Protein AF-A0A1Y5GIJ8-F1 (afdb_monomer)

Nearest PDB structures (foldseek):
  6ifh-assembly1_A  TM=9.342E-01  e=4.634E-08  Paenisporosarcina sp. TG-14
  8tef-assembly2_C  TM=9.140E-01  e=8.189E-08  Flavobacterium johnsoniae UW101
  6ont-assembly1_A-2  TM=8.904E-01  e=9.177E-08  Francisella tularensis subsp. novicida U112
  2pl1-assembly1_A  TM=9.306E-01  e=2.156E-07  Escherichia coli
  7pvk-assembly2_D  TM=8.855E-01  e=2.282E-07  Porphyromonas gingivalis W83

Radius of gyration: 34.53 Å; Cα contacts (8 Å, |Δi|>4): 1037; chains: 1; bounding box: 88×51×120 Å

Foldseek 3Di:
DDDDDDDPPVVVVVVQVVQQPDLKWKFWAFPQQQTPWTHPVVCVQQVHPGRVVSHRDALVNTPWDPVVSVVVRVQQNVCLVVQDKDFQDWDWTQTPVRDIFTKGKIKGFDADPVRHGGTIMMIIHTCRVVVVVVVVVVVVVLVVVCVVLVVVLLQLVLVLVLLLVLLVVVLVVCVVVVHDPVVSVVSVVSNVVSQVVVLVSLVVVVLSPDDDDWDWDKAFPLVLLVVLCVSCVSVAQAAEEEAEDDGDFIATGRSSLVSLLSNLLVVVLRVQADPRYYKYWYWDKDFDDCPPDVQADTAIKIKIKIWHQGQWDDPVCQVCLLPQQDDPDPPDRSCSNVSSQVRLVVQRKGWHWDTDGNGTIMIIIIHHTDDDPPDDDDPDPDFDLDFAQDEWEEEEEAQPPVLQVVVCVLVVVSHYHYDYDQDLVVLLVCCVVCVPRGQAYEYECDRPPDNRSLVSNLVSNCVSPVLHAYEYEYCDDVVQVVPPPPHDSHPYYHYPPDDSRRVNRVVCCSNVPDPDDDDDDDDDDDDDDDDDPPPVCPVVPPDDDDDDDPPAAAEEEEEALDVSSQVSCCVVVVVVVYHYDYDNALVVVVVCVVVDDHQEYEYEQDHPPAGPLNSLQVCCVVPVLHAYEYEYQDDPVDDPVCCVVSSHNYYHHSPDDVVVVVVVVVVSD

Solvent-accessible surface area (backbone atoms only — not comparable to full-atom values): 37656 Å² total; per-residue (Å²): 138,91,90,86,89,83,85,69,66,70,63,58,57,51,49,50,54,54,47,52,69,43,94,41,31,33,39,31,24,35,82,83,54,33,26,71,34,47,20,53,56,33,17,58,46,50,63,39,98,40,31,73,71,41,49,74,33,40,52,81,77,38,62,48,53,72,69,57,26,52,51,52,50,51,52,50,48,49,22,58,73,71,65,46,65,50,68,72,44,76,46,78,45,55,34,54,89,70,48,76,38,33,32,41,31,31,39,36,52,30,59,50,100,86,65,52,78,56,18,37,38,36,39,31,36,82,40,41,68,60,49,52,51,52,52,52,48,55,54,50,49,52,51,54,56,44,52,67,48,44,58,58,50,51,41,55,51,42,53,36,50,42,44,34,53,39,25,52,52,51,31,53,53,37,56,75,69,68,54,58,68,77,66,36,47,57,25,52,54,46,29,53,55,30,50,52,51,50,41,56,51,48,51,58,49,52,64,70,68,64,88,76,81,92,61,65,46,80,42,53,54,71,59,54,50,52,50,42,52,60,66,47,51,84,77,41,84,32,52,77,46,82,46,73,78,71,93,79,67,36,32,68,40,34,62,62,60,52,42,51,36,53,47,50,50,52,52,50,37,49,73,41,30,66,91,48,50,64,33,41,37,37,41,40,79,45,75,45,50,84,85,75,42,97,87,52,75,62,45,55,26,37,40,41,34,42,33,28,64,11,52,40,38,51,80,74,47,68,80,39,49,56,38,76,59,39,55,95,48,99,88,48,72,17,43,63,51,26,49,32,46,52,52,34,44,78,57,68,24,48,71,48,77,53,56,39,64,74,58,10,35,31,40,35,40,34,37,53,55,48,79,78,76,95,75,86,78,86,85,73,80,78,84,62,82,60,72,48,79,45,72,55,29,37,36,38,38,39,49,54,62,68,62,38,52,54,51,50,51,53,43,44,78,30,50,33,48,74,48,78,34,56,46,65,65,62,45,52,54,45,44,73,75,37,63,86,68,43,56,35,37,39,29,29,42,61,37,76,93,34,86,52,29,30,58,57,50,49,56,54,41,42,74,68,40,73,84,53,43,37,34,38,47,24,87,62,64,68,80,53,58,77,66,32,88,84,53,81,84,56,72,44,79,44,59,57,80,76,52,70,24,56,53,25,48,52,51,44,50,69,69,60,71,56,101,73,81,83,82,82,87,76,89,70,90,75,81,85,83,90,79,80,88,66,77,76,54,78,84,68,74,84,75,80,82,81,73,90,64,97,86,43,93,45,30,34,35,41,33,31,64,49,72,66,59,44,53,38,53,44,54,54,41,43,72,73,53,33,45,66,46,81,23,62,34,39,69,55,42,53,54,45,59,76,75,45,87,61,61,32,36,40,29,33,48,89,33,72,103,35,31,31,58,58,39,34,46,55,41,44,76,80,44,66,84,49,46,26,35,40,42,38,70,78,61,94,88,55,50,96,88,51,32,65,83,46,57,36,69,42,82,44,55,61,86,57,63,70,66,56,55,53,52,52,50,64,73,77,107

pLDDT: mean 75.45, std 18.43, range [23.44, 97.5]

Secondary structure (DSSP, 8-state):
------SSHHHHHHHHHHHHTSSSEEEEEETTS-EEEE-HHHHHHTT-SSGGGGTT--GGGSSS-HHHHHHHHHHHHHHHHH---EEEEEEEEE-TTS-EEEEEEEEEEEE-TTS-EEEEEEEEEE-HHHHHHHHHHHHHHHHHHHHHHHHHHHHHHHHHHHHHHHHHHHHHHHHHTT--HHHHHHHHHHHHHHHHHHHHHHHHHHHHH-------EEEEHHHHHHHHHHHHTTT--S-EEEEES-S--EEEE-HHHHHHHHHHHHHHHHHH-STTPPEEEEEEEEEE-TTT-SSSPSEEEEEEEEE--SS---HHHHHHTTSTT--SSTT--S-HHHHHHHHHHHTT-EEEEEEETTTEEEEEEEEEPB---S------PPPPSPPPP--SEEEEE-S-HHHHHHHHHHHHHTT-EEEEESSHHHHHHHHHH-TTS-SEEEEES-BTTBTTHHHHHHHHHHHH-TT--EEEEES--HHHHTTGGG---SSEEEESS--HHHHHHHHHHHHH-SS--PPP------PPP---TTSTTSSSTT----PPPTT---EEEEE-S-HHHHHHHHHHHHHTT-EEEEESSHHHHHHHHHHS--SEEEEESS-SSS-HHHHHHHHHHH-TTS-EEEEES--SS--TTTGGGGT-SEEEETTS-HHHHHHHHHHH-

Structure (mmCIF, N/CA/C/O backbone):
data_AF-A0A1Y5GIJ8-F1
#
_entry.id   AF-A0A1Y5GIJ8-F1
#
loop_
_atom_site.group_PDB
_atom_site.id
_atom_site.type_symbol
_atom_site.label_atom_id
_atom_site.label_alt_id
_atom_site.label_comp_id
_atom_site.label_asym_id
_atom_site.label_entity_id
_atom_site.label_seq_id
_atom_site.pdbx_PDB_ins_code
_atom_site.Cartn_x
_atom_site.Cartn_y
_atom_site.Cartn_z
_atom_site.occupancy
_atom_site.B_iso_or_equiv
_atom_site.auth_seq_id
_atom_site.auth_comp_id
_atom_site.auth_asym_id
_atom_site.auth_atom_id
_atom_site.pdbx_PDB_model_num
ATOM 1 N N . MET A 1 1 ? 50.001 -19.254 -70.942 1.00 42.66 1 MET A N 1
ATOM 2 C CA . MET A 1 1 ? 49.083 -18.231 -70.395 1.00 42.66 1 MET A CA 1
ATOM 3 C C . MET A 1 1 ? 48.030 -18.934 -69.555 1.00 42.66 1 MET A C 1
ATOM 5 O O . MET A 1 1 ? 47.656 -20.039 -69.919 1.00 42.66 1 MET A O 1
ATOM 9 N N . ASN A 1 2 ? 47.595 -18.278 -68.478 1.00 41.62 2 ASN A N 1
ATOM 10 C CA . ASN A 1 2 ? 46.617 -18.687 -67.456 1.00 41.62 2 ASN A CA 1
ATOM 11 C C . ASN A 1 2 ? 47.147 -19.468 -66.246 1.00 41.62 2 ASN A C 1
ATOM 13 O O . ASN A 1 2 ? 46.969 -20.673 -66.120 1.00 41.62 2 ASN A O 1
ATOM 17 N N . SER A 1 3 ? 47.694 -18.715 -65.290 1.00 40.00 3 SER A N 1
ATOM 18 C CA . SER A 1 3 ? 47.735 -19.098 -63.875 1.00 40.00 3 SER A CA 1
ATOM 19 C C . SER A 1 3 ? 47.720 -17.839 -63.002 1.00 40.00 3 SER A C 1
ATOM 21 O O . SER A 1 3 ? 48.752 -17.406 -62.498 1.00 40.00 3 SER A O 1
ATOM 23 N N . SER A 1 4 ? 46.559 -17.198 -62.866 1.00 44.94 4 SER A N 1
ATOM 24 C CA . SER A 1 4 ? 46.319 -16.131 -61.879 1.00 44.94 4 SER A CA 1
ATOM 25 C C . SER A 1 4 ? 44.812 -16.025 -61.625 1.00 44.94 4 SER A C 1
ATOM 27 O O . SER A 1 4 ? 44.134 -15.383 -62.412 1.00 44.94 4 SER A O 1
ATOM 29 N N . ASN A 1 5 ? 44.284 -16.739 -60.617 1.00 45.47 5 ASN A N 1
ATOM 30 C CA . ASN A 1 5 ? 42.948 -16.508 -60.019 1.00 45.47 5 ASN A CA 1
ATOM 31 C C . ASN A 1 5 ? 42.664 -17.447 -58.819 1.00 45.47 5 ASN A C 1
ATOM 33 O O . ASN A 1 5 ? 41.655 -18.144 -58.801 1.00 45.47 5 ASN A O 1
ATOM 37 N N . ARG A 1 6 ? 43.555 -17.546 -57.816 1.00 45.16 6 ARG A N 1
ATOM 38 C CA . ARG A 1 6 ? 43.296 -18.425 -56.647 1.00 45.16 6 ARG A CA 1
ATOM 39 C C . ARG A 1 6 ? 43.647 -17.882 -55.255 1.00 45.16 6 ARG A C 1
ATOM 41 O O . ARG A 1 6 ? 43.609 -18.654 -54.308 1.00 45.16 6 ARG A O 1
ATOM 48 N N . THR A 1 7 ? 43.932 -16.589 -55.085 1.00 45.38 7 THR A N 1
ATOM 49 C CA . THR A 1 7 ? 44.486 -16.086 -53.804 1.00 45.38 7 THR A CA 1
ATOM 50 C C . THR A 1 7 ? 43.580 -15.163 -52.975 1.00 45.38 7 THR A C 1
ATOM 52 O O . THR A 1 7 ? 43.987 -14.795 -51.883 1.00 45.38 7 THR A O 1
ATOM 55 N N . VAL A 1 8 ? 42.364 -14.810 -53.421 1.00 48.28 8 VAL A N 1
ATOM 56 C CA . VAL A 1 8 ? 41.486 -13.842 -52.705 1.00 48.28 8 VAL A CA 1
ATOM 57 C C . VAL A 1 8 ? 40.331 -14.510 -51.928 1.00 48.28 8 VAL A C 1
ATOM 59 O O . VAL A 1 8 ? 39.858 -13.962 -50.939 1.00 48.28 8 VAL A O 1
ATOM 62 N N . GLN A 1 9 ? 39.922 -15.727 -52.304 1.00 49.03 9 GLN A N 1
ATOM 63 C CA . GLN A 1 9 ? 38.807 -16.467 -51.680 1.00 49.03 9 GLN A CA 1
ATOM 64 C C . GLN A 1 9 ? 38.942 -16.745 -50.160 1.00 49.03 9 GLN A C 1
ATOM 66 O O . GLN A 1 9 ? 37.944 -16.593 -49.456 1.00 49.03 9 GLN A O 1
ATOM 71 N N . PRO A 1 10 ? 40.130 -17.101 -49.613 1.00 51.72 10 PRO A N 1
ATOM 72 C CA . PRO A 1 10 ? 40.234 -17.553 -48.220 1.00 51.72 10 PRO A CA 1
ATOM 73 C C . PRO A 1 10 ? 39.870 -16.486 -47.177 1.00 51.72 10 PRO A C 1
ATOM 75 O O . PRO A 1 10 ? 39.486 -16.821 -46.063 1.00 51.72 10 PRO A O 1
ATOM 78 N N . SER A 1 11 ? 39.997 -15.199 -47.524 1.00 63.84 11 SER A N 1
ATOM 79 C CA . SER A 1 11 ? 39.823 -14.093 -46.573 1.00 63.84 11 SER A CA 1
ATOM 80 C C . SER A 1 11 ? 38.357 -13.739 -46.312 1.00 63.84 11 SER A C 1
ATOM 82 O O . SER A 1 11 ? 38.040 -13.281 -45.219 1.00 63.84 11 SER A O 1
ATOM 84 N N . ILE A 1 12 ? 37.473 -13.932 -47.297 1.00 68.50 12 ILE A N 1
ATOM 85 C CA . ILE A 1 12 ? 36.038 -13.614 -47.177 1.00 68.50 12 ILE A CA 1
ATOM 86 C C . ILE A 1 12 ? 35.305 -14.759 -46.474 1.00 68.50 12 ILE A C 1
ATOM 88 O O . ILE A 1 12 ? 34.468 -14.519 -45.611 1.00 68.50 12 ILE A O 1
ATOM 92 N N . GLU A 1 13 ? 35.664 -16.006 -46.795 1.00 74.06 13 GLU A N 1
ATOM 93 C CA . GLU A 1 13 ? 35.107 -17.188 -46.127 1.00 74.06 13 GLU A CA 1
ATOM 94 C C . GLU A 1 13 ? 35.469 -17.204 -44.638 1.00 74.06 13 GLU A C 1
ATOM 96 O O . GLU A 1 13 ? 34.599 -17.425 -43.801 1.00 74.06 13 GLU A O 1
ATOM 101 N N . LEU A 1 14 ? 36.721 -16.885 -44.287 1.00 79.94 14 LEU A N 1
ATOM 102 C CA . LEU A 1 14 ? 37.132 -16.770 -42.886 1.00 79.94 14 LEU A CA 1
ATOM 103 C C . LEU A 1 14 ? 36.391 -15.640 -42.154 1.00 79.94 14 LEU A C 1
ATOM 105 O O . LEU A 1 14 ? 36.017 -15.814 -41.000 1.00 79.94 14 LEU A O 1
ATOM 109 N N . PHE A 1 15 ? 36.162 -14.500 -42.813 1.00 80.88 15 PHE A N 1
ATOM 110 C CA . PHE A 1 15 ? 35.431 -13.377 -42.224 1.00 80.88 15 PHE A CA 1
ATOM 111 C C . PHE A 1 15 ? 33.983 -13.752 -41.887 1.00 80.88 15 PHE A C 1
ATOM 113 O O . PHE A 1 15 ? 33.539 -13.503 -40.769 1.00 80.88 15 PHE A O 1
ATOM 120 N N . GLN A 1 16 ? 33.280 -14.425 -42.804 1.00 80.44 16 GLN A N 1
ATOM 121 C CA . GLN A 1 16 ? 31.920 -14.901 -42.547 1.00 80.44 16 GLN A CA 1
ATOM 122 C C . GLN A 1 16 ? 31.887 -15.929 -41.406 1.00 80.44 16 GLN A C 1
ATOM 124 O O . GLN A 1 16 ? 31.064 -15.810 -40.509 1.00 80.44 16 GLN A O 1
ATOM 129 N N . VAL A 1 17 ? 32.835 -16.876 -41.375 1.00 85.12 17 VAL A N 1
ATOM 130 C CA . VAL A 1 17 ? 32.950 -17.864 -40.284 1.00 85.12 17 VAL A CA 1
ATOM 131 C C . VAL A 1 17 ? 33.157 -17.192 -38.924 1.00 85.12 17 VAL A C 1
ATOM 133 O O . VAL A 1 17 ? 32.595 -17.639 -37.928 1.00 85.12 17 VAL A O 1
ATOM 136 N N . VAL A 1 18 ? 33.949 -16.117 -38.865 1.00 86.94 18 VAL A N 1
ATOM 137 C CA . VAL A 1 18 ? 34.144 -15.348 -37.628 1.00 86.94 18 VAL A CA 1
ATOM 138 C C . VAL A 1 18 ? 32.854 -14.639 -37.218 1.00 86.94 18 VAL A C 1
ATOM 140 O O . VAL A 1 18 ? 32.488 -14.710 -36.049 1.00 86.94 18 VAL A O 1
ATOM 143 N N . LEU A 1 19 ? 32.155 -13.995 -38.157 1.00 88.06 19 LEU A N 1
ATOM 144 C CA . LEU A 1 19 ? 30.887 -13.314 -37.882 1.00 88.06 19 LEU A CA 1
ATOM 145 C C . LEU A 1 19 ? 29.779 -14.274 -37.429 1.00 88.06 19 LEU A C 1
ATOM 147 O O . LEU A 1 19 ? 28.998 -13.927 -36.545 1.00 88.06 19 LEU A O 1
ATOM 151 N N . ASP A 1 20 ? 29.715 -15.472 -38.006 1.00 88.00 20 ASP A N 1
ATOM 152 C CA . ASP A 1 20 ? 28.716 -16.489 -37.662 1.00 88.00 20 ASP A CA 1
ATOM 153 C C . ASP A 1 20 ? 29.022 -17.185 -36.323 1.00 88.00 20 ASP A C 1
ATOM 155 O O . ASP A 1 20 ? 28.125 -17.741 -35.696 1.00 88.00 20 ASP A O 1
ATOM 159 N N . ALA A 1 21 ? 30.274 -17.144 -35.852 1.00 86.25 21 ALA A N 1
ATOM 160 C CA . ALA A 1 21 ? 30.658 -17.655 -34.534 1.00 86.25 21 ALA A CA 1
ATOM 161 C C . ALA A 1 21 ? 30.337 -16.680 -33.383 1.00 86.25 21 ALA A C 1
ATOM 163 O O . ALA A 1 21 ? 30.460 -17.055 -32.213 1.00 86.25 21 ALA A O 1
ATOM 164 N N . LEU A 1 22 ? 29.961 -15.432 -33.689 1.00 87.06 22 LEU A N 1
ATOM 165 C CA . LEU A 1 22 ? 29.593 -14.443 -32.681 1.00 87.06 22 LEU A CA 1
ATOM 166 C C . LEU A 1 22 ? 28.212 -14.760 -32.085 1.00 87.06 22 LEU A C 1
ATOM 168 O O . LEU A 1 22 ? 27.277 -15.040 -32.832 1.00 87.06 22 LEU A O 1
ATOM 172 N N . PRO A 1 23 ? 28.026 -14.622 -30.759 1.00 84.19 23 PRO A N 1
ATOM 173 C CA . PRO A 1 23 ? 26.724 -14.785 -30.110 1.00 84.19 23 PRO A CA 1
ATOM 174 C C . PRO A 1 23 ? 25.826 -13.540 -30.281 1.00 84.19 23 PRO A C 1
ATOM 176 O O . PRO A 1 23 ? 25.059 -13.196 -29.388 1.00 84.19 23 PRO A O 1
ATOM 179 N N . PHE A 1 24 ? 25.948 -12.840 -31.411 1.00 92.25 24 PHE A N 1
ATOM 180 C CA . PHE A 1 24 ? 25.248 -11.594 -31.722 1.00 92.25 24 PHE A CA 1
ATOM 181 C C . PHE A 1 24 ? 24.644 -11.683 -33.122 1.00 92.25 24 PHE A C 1
ATOM 183 O O . PHE A 1 24 ? 25.234 -12.287 -34.016 1.00 92.25 24 PHE A O 1
ATOM 190 N N . CYS A 1 25 ? 23.513 -11.025 -33.345 1.00 94.44 25 CYS A N 1
ATOM 191 C CA . CYS A 1 25 ? 23.051 -10.693 -34.687 1.00 94.44 25 CYS A CA 1
ATOM 192 C C . CYS A 1 25 ? 23.844 -9.482 -35.168 1.00 94.44 25 CYS A C 1
ATOM 194 O O . CYS A 1 25 ? 23.839 -8.452 -34.498 1.00 94.44 25 CYS A O 1
ATOM 196 N N . VAL A 1 26 ? 24.529 -9.597 -36.303 1.00 96.00 26 VAL A N 1
ATOM 197 C CA . VAL A 1 26 ? 25.393 -8.538 -36.842 1.00 96.00 26 VAL A CA 1
ATOM 198 C C . VAL A 1 26 ? 24.910 -8.143 -38.229 1.00 96.00 26 VAL A C 1
ATOM 200 O O . VAL A 1 26 ? 24.657 -9.008 -39.069 1.00 96.00 26 VAL A O 1
ATOM 203 N N . PHE A 1 27 ? 24.821 -6.839 -38.481 1.00 95.44 27 PHE A N 1
ATOM 204 C CA . PHE A 1 27 ? 24.449 -6.269 -39.772 1.00 95.44 27 PHE A CA 1
ATOM 205 C C . PHE A 1 27 ? 25.284 -5.048 -40.112 1.00 95.44 27 PHE A C 1
ATOM 207 O O . PHE A 1 27 ? 25.728 -4.314 -39.233 1.00 95.44 27 PHE A O 1
ATOM 214 N N . TRP A 1 28 ? 25.439 -4.780 -41.402 1.00 96.06 28 TRP A N 1
ATOM 215 C CA . TRP A 1 28 ? 25.948 -3.501 -41.869 1.00 96.06 28 TRP A CA 1
ATOM 216 C C . TRP A 1 28 ? 25.128 -2.994 -43.046 1.00 96.06 28 TRP A C 1
ATOM 218 O O . TRP A 1 28 ? 24.646 -3.767 -43.881 1.00 96.06 28 TRP A O 1
ATOM 228 N N . LYS A 1 29 ? 24.954 -1.675 -43.097 1.00 97.50 29 LYS A N 1
ATOM 229 C CA . LYS A 1 29 ? 24.160 -0.982 -44.115 1.00 97.50 29 LYS A CA 1
ATOM 230 C C . LYS A 1 29 ? 24.958 0.157 -44.730 1.00 97.50 29 LYS A C 1
ATOM 232 O O . LYS A 1 29 ? 25.937 0.617 -44.145 1.00 97.50 29 LYS A O 1
ATOM 237 N N . ASP A 1 30 ? 24.531 0.601 -45.904 1.00 96.00 30 ASP A N 1
ATOM 238 C CA . ASP A 1 30 ? 25.051 1.800 -46.552 1.00 96.00 30 ASP A CA 1
ATOM 239 C C . ASP A 1 30 ? 24.489 3.091 -45.921 1.00 96.00 30 ASP A C 1
ATOM 241 O O . ASP A 1 30 ? 23.698 3.064 -44.975 1.00 96.00 30 ASP A O 1
ATOM 245 N N . ARG A 1 31 ? 24.871 4.245 -46.481 1.00 94.06 31 ARG A N 1
ATOM 246 C CA . ARG A 1 31 ? 24.428 5.577 -46.026 1.00 94.06 31 ARG A CA 1
ATOM 247 C C . ARG A 1 31 ? 22.921 5.838 -46.154 1.00 94.06 31 ARG A C 1
ATOM 249 O O . ARG A 1 31 ? 22.444 6.836 -45.626 1.00 94.06 31 ARG A O 1
ATOM 256 N N . ASN A 1 32 ? 22.184 4.988 -46.864 1.00 93.38 32 ASN A N 1
ATOM 257 C CA . ASN A 1 32 ? 20.737 5.096 -47.051 1.00 93.38 32 ASN A CA 1
ATOM 258 C C . ASN A 1 32 ? 19.964 4.062 -46.206 1.00 93.38 32 ASN A C 1
ATOM 260 O O . ASN A 1 32 ? 18.759 3.869 -46.421 1.00 93.38 32 ASN A O 1
ATOM 264 N N . SER A 1 33 ? 20.645 3.402 -45.260 1.00 93.88 33 SER A N 1
ATOM 265 C CA . SER A 1 33 ? 20.130 2.284 -44.460 1.00 93.88 33 SER A CA 1
ATOM 266 C C . SER A 1 33 ? 19.681 1.093 -45.316 1.00 93.88 33 SER A C 1
ATOM 268 O O . SER A 1 33 ? 18.679 0.443 -45.017 1.00 93.88 33 SER A O 1
ATOM 270 N N . VAL A 1 34 ? 20.416 0.800 -46.393 1.00 96.19 34 VAL A N 1
ATOM 271 C CA . VAL A 1 34 ? 20.223 -0.401 -47.217 1.00 96.19 34 VAL A CA 1
ATOM 272 C C . VAL A 1 34 ? 21.239 -1.470 -46.817 1.00 96.19 34 VAL A C 1
ATOM 274 O O . VAL A 1 34 ? 22.436 -1.196 -46.739 1.00 96.19 34 VAL A O 1
ATOM 277 N N . GLY A 1 35 ? 20.773 -2.696 -46.579 1.00 95.69 35 GLY A N 1
ATOM 278 C CA . GLY A 1 35 ? 21.580 -3.833 -46.141 1.00 95.69 35 GLY A CA 1
ATOM 279 C C . GLY A 1 35 ? 22.719 -4.176 -47.102 1.00 95.69 35 GLY A C 1
ATOM 280 O O . GLY A 1 35 ? 22.495 -4.540 -48.257 1.00 95.69 35 GLY A O 1
ATOM 281 N N . LEU A 1 36 ? 23.952 -4.098 -46.605 1.00 93.62 36 LEU A N 1
ATOM 282 C CA . LEU A 1 36 ? 25.178 -4.497 -47.304 1.00 93.62 36 LEU A CA 1
ATOM 283 C C . LEU A 1 36 ? 25.666 -5.888 -46.884 1.00 93.62 36 LEU A C 1
ATOM 285 O O . LEU A 1 36 ? 26.518 -6.465 -47.559 1.00 93.62 36 LEU A O 1
ATOM 289 N N . GLY A 1 37 ? 25.142 -6.424 -45.784 1.00 93.19 37 GLY A N 1
ATOM 290 C CA . GLY A 1 37 ? 25.337 -7.809 -45.375 1.00 93.19 37 GLY A CA 1
ATOM 291 C C . GLY A 1 37 ? 25.047 -8.032 -43.894 1.00 93.19 37 GLY A C 1
ATOM 292 O O . GLY A 1 37 ? 24.819 -7.088 -43.133 1.00 93.19 37 GLY A O 1
ATOM 293 N N . CYS A 1 38 ? 25.016 -9.305 -43.514 1.00 95.25 38 CYS A N 1
ATOM 294 C CA . CYS A 1 38 ? 24.769 -9.744 -42.152 1.00 95.25 38 CYS A CA 1
ATOM 295 C C . CYS A 1 38 ? 25.430 -11.095 -41.854 1.00 95.25 38 CYS A C 1
ATOM 297 O O . CYS A 1 38 ? 26.021 -11.726 -42.735 1.00 95.25 38 CYS A O 1
ATOM 299 N N . ASN A 1 39 ? 25.342 -11.537 -40.601 1.00 95.00 39 ASN A N 1
ATOM 300 C CA . ASN A 1 39 ? 25.683 -12.904 -40.212 1.00 95.00 39 ASN A CA 1
ATOM 301 C C . ASN A 1 39 ? 24.452 -13.828 -40.209 1.00 95.00 39 ASN A C 1
ATOM 303 O O . ASN A 1 39 ? 23.311 -13.371 -40.324 1.00 95.00 39 ASN A O 1
ATOM 307 N N . GLN A 1 40 ? 24.680 -15.138 -40.078 1.00 93.81 40 GLN A N 1
ATOM 308 C CA . GLN A 1 40 ? 23.609 -16.141 -40.084 1.00 93.81 40 GLN A CA 1
ATOM 309 C C . GLN A 1 40 ? 22.570 -15.895 -38.982 1.00 93.81 40 GLN A C 1
ATOM 311 O O . GLN A 1 40 ? 21.377 -16.015 -39.240 1.00 93.81 40 GLN A O 1
ATOM 316 N N . ALA A 1 41 ? 23.003 -15.465 -37.794 1.00 92.94 41 ALA A N 1
ATOM 317 C CA . ALA A 1 41 ? 22.101 -15.189 -36.678 1.00 92.94 41 ALA A CA 1
ATOM 318 C C . ALA A 1 41 ? 21.040 -14.127 -37.024 1.00 92.94 41 ALA A C 1
ATOM 320 O O . ALA A 1 41 ? 19.861 -14.321 -36.731 1.00 92.94 41 ALA A O 1
ATOM 321 N N . LEU A 1 42 ? 21.421 -13.035 -37.702 1.00 94.38 42 LEU A N 1
ATOM 322 C CA . LEU A 1 42 ? 20.440 -12.049 -38.162 1.00 94.38 42 LEU A CA 1
ATOM 323 C C . LEU A 1 42 ? 19.512 -12.628 -39.233 1.00 94.38 42 LEU A C 1
ATOM 325 O O . LEU A 1 42 ? 18.314 -12.358 -39.195 1.00 94.38 42 LEU A O 1
ATOM 329 N N . ALA A 1 43 ? 20.059 -13.376 -40.198 1.00 93.44 43 ALA A N 1
ATOM 330 C CA . ALA A 1 43 ? 19.263 -13.975 -41.267 1.00 93.44 43 ALA A CA 1
ATOM 331 C C . ALA A 1 43 ? 18.143 -14.852 -40.684 1.00 93.44 43 ALA A C 1
ATOM 333 O O . ALA A 1 43 ? 16.985 -14.684 -41.063 1.00 93.44 43 ALA A O 1
ATOM 334 N N . ASP A 1 44 ? 18.462 -15.672 -39.682 1.00 91.25 44 ASP A N 1
ATOM 335 C CA . ASP A 1 44 ? 17.499 -16.531 -38.992 1.00 91.25 44 ASP A CA 1
ATOM 336 C C . ASP A 1 44 ? 16.401 -15.713 -38.281 1.00 91.25 44 ASP A C 1
ATOM 338 O O . ASP A 1 44 ? 15.211 -16.005 -38.421 1.00 91.25 44 ASP A O 1
ATOM 342 N N . VAL A 1 45 ? 16.776 -14.651 -37.555 1.00 90.44 45 VAL A N 1
ATOM 343 C CA . VAL A 1 45 ? 15.826 -13.774 -36.837 1.00 90.44 45 VAL A CA 1
ATOM 344 C C . VAL A 1 45 ? 14.918 -13.002 -37.803 1.00 90.44 45 VAL A C 1
ATOM 346 O O . VAL A 1 45 ? 13.728 -12.810 -37.528 1.00 90.44 45 VAL A O 1
ATOM 349 N N . ALA A 1 46 ? 15.464 -12.596 -38.949 1.00 91.12 46 ALA A N 1
ATOM 350 C CA . ALA A 1 46 ? 14.753 -11.915 -40.024 1.00 91.12 46 ALA A CA 1
ATOM 351 C C . ALA A 1 46 ? 13.929 -12.862 -40.920 1.00 91.12 46 ALA A C 1
ATOM 353 O O . ALA A 1 46 ? 13.205 -12.387 -41.795 1.00 91.12 46 ALA A O 1
ATOM 354 N N . GLY A 1 47 ? 14.017 -14.182 -40.719 1.00 91.69 47 GLY A N 1
ATOM 355 C CA . GLY A 1 47 ? 13.303 -15.177 -41.526 1.00 91.69 47 GLY A CA 1
ATOM 356 C C . GLY A 1 47 ? 13.834 -15.312 -42.957 1.00 91.69 47 GLY A C 1
ATOM 357 O O . GLY A 1 47 ? 13.068 -15.611 -43.870 1.00 91.69 47 GLY A O 1
ATOM 358 N N . LEU A 1 48 ? 15.124 -15.048 -43.162 1.00 93.56 48 LEU A N 1
ATOM 359 C CA . LEU A 1 48 ? 15.822 -15.188 -44.437 1.00 93.56 48 LEU A CA 1
ATOM 360 C C . LEU A 1 48 ? 16.512 -16.557 -44.519 1.00 93.56 48 LEU A C 1
ATOM 362 O O . LEU A 1 48 ? 17.066 -17.031 -43.531 1.00 93.56 48 LEU A O 1
ATOM 366 N N . ASP A 1 49 ? 16.540 -17.166 -45.707 1.00 91.19 49 ASP A N 1
ATOM 367 C CA . ASP A 1 49 ? 17.185 -18.474 -45.913 1.00 91.19 49 ASP A CA 1
ATOM 368 C C . ASP A 1 49 ? 18.717 -18.397 -45.792 1.00 91.19 49 ASP A C 1
ATOM 370 O O . ASP A 1 49 ? 19.380 -19.372 -45.426 1.00 91.19 49 ASP A O 1
ATOM 374 N N . SER A 1 50 ? 19.307 -17.244 -46.122 1.00 92.88 50 SER A N 1
ATOM 375 C CA . SER A 1 50 ? 20.743 -17.015 -46.014 1.00 92.88 50 SER A CA 1
ATOM 376 C C . SER A 1 50 ? 21.099 -15.535 -45.815 1.00 92.88 50 SER A C 1
ATOM 378 O O . SER A 1 50 ? 20.355 -14.650 -46.247 1.00 92.88 50 SER A O 1
ATOM 380 N N . PRO A 1 51 ? 22.300 -15.221 -45.288 1.00 92.12 51 PRO A N 1
ATOM 381 C CA . PRO A 1 51 ? 22.795 -13.846 -45.196 1.00 92.12 51 PRO A CA 1
ATOM 382 C C . PRO A 1 51 ? 22.865 -13.099 -46.532 1.00 92.12 51 PRO A C 1
ATOM 384 O O . PRO A 1 51 ? 22.866 -11.871 -46.572 1.00 92.12 51 PRO A O 1
ATOM 387 N N . LYS A 1 52 ? 22.915 -13.824 -47.657 1.00 91.44 52 LYS A N 1
ATOM 388 C CA . LYS A 1 52 ? 22.927 -13.214 -48.993 1.00 91.44 52 LYS A CA 1
ATOM 389 C C . LYS A 1 52 ? 21.588 -12.575 -49.343 1.00 91.44 52 LYS A C 1
ATOM 391 O O . LYS A 1 52 ? 21.576 -11.615 -50.105 1.00 91.44 52 LYS A O 1
ATOM 396 N N . ASP A 1 53 ? 20.496 -13.068 -48.768 1.00 93.25 53 ASP A N 1
ATOM 397 C CA . ASP A 1 53 ? 19.144 -12.568 -49.027 1.00 93.25 53 ASP A CA 1
ATOM 398 C C . ASP A 1 53 ? 18.866 -11.245 -48.301 1.00 93.25 53 ASP A C 1
ATOM 400 O O . ASP A 1 53 ? 17.876 -10.577 -48.591 1.00 93.25 53 ASP A O 1
ATOM 404 N N . TYR A 1 54 ? 19.759 -10.833 -47.394 1.00 94.88 54 TYR A N 1
ATOM 405 C CA . TYR A 1 54 ? 19.737 -9.519 -46.748 1.00 94.88 54 TYR A CA 1
ATOM 406 C C . TYR A 1 54 ? 20.232 -8.393 -47.673 1.00 94.88 54 TYR A C 1
ATOM 408 O O . TYR A 1 54 ? 19.890 -7.227 -47.475 1.00 94.88 54 TYR A O 1
ATOM 416 N N . LEU A 1 55 ? 21.029 -8.721 -48.697 1.00 93.94 55 LEU A N 1
ATOM 417 C CA . LEU A 1 55 ? 21.642 -7.731 -49.583 1.00 93.94 55 LEU A CA 1
ATOM 418 C C . LEU A 1 55 ? 20.587 -6.907 -50.328 1.00 93.94 55 LEU A C 1
ATOM 420 O O . LEU A 1 55 ? 19.745 -7.445 -51.046 1.00 93.94 55 LEU A O 1
ATOM 424 N N . GLY A 1 56 ? 20.674 -5.584 -50.202 1.00 92.94 56 GLY A N 1
ATOM 425 C CA . GLY A 1 56 ? 19.781 -4.642 -50.874 1.00 92.94 56 GLY A CA 1
ATOM 426 C C . GLY A 1 56 ? 18.424 -4.439 -50.195 1.00 92.94 56 GLY A C 1
ATOM 427 O O . GLY A 1 56 ? 17.635 -3.639 -50.693 1.00 92.94 56 GLY A O 1
ATOM 428 N N . LYS A 1 57 ? 18.141 -5.122 -49.078 1.00 95.12 57 LYS A N 1
ATOM 429 C CA . LYS A 1 57 ? 16.909 -4.927 -48.301 1.00 95.12 57 LYS A CA 1
ATOM 430 C C . LYS A 1 57 ? 16.996 -3.694 -47.409 1.00 95.12 57 LYS A C 1
ATOM 432 O O . LYS A 1 57 ? 18.057 -3.361 -46.885 1.00 95.12 57 LYS A O 1
ATOM 437 N N . THR A 1 58 ? 15.865 -3.039 -47.205 1.00 94.69 58 THR A N 1
ATOM 438 C CA . THR A 1 58 ? 15.670 -2.013 -46.176 1.00 94.69 58 THR A CA 1
ATOM 439 C C . THR A 1 58 ? 15.010 -2.621 -44.939 1.00 94.69 58 THR A C 1
ATOM 441 O O . THR A 1 58 ? 14.489 -3.733 -45.001 1.00 94.69 58 THR A O 1
ATOM 444 N N . ASP A 1 59 ? 14.974 -1.892 -43.819 1.00 91.25 59 ASP A N 1
ATOM 445 C CA . ASP A 1 59 ? 14.244 -2.344 -42.622 1.00 91.25 59 ASP A CA 1
ATOM 446 C C . ASP A 1 59 ? 12.746 -2.583 -42.883 1.00 91.25 59 ASP A C 1
ATOM 448 O O . ASP A 1 59 ? 12.140 -3.411 -42.215 1.00 91.25 59 ASP A O 1
ATOM 452 N N . TYR A 1 60 ? 12.161 -1.936 -43.896 1.00 92.88 60 TYR A N 1
ATOM 453 C CA . TYR A 1 60 ? 10.768 -2.157 -44.303 1.00 92.88 60 TYR A CA 1
ATOM 454 C C . TYR A 1 60 ? 10.551 -3.466 -45.081 1.00 92.88 60 TYR A C 1
ATOM 456 O O . TYR A 1 60 ? 9.415 -3.906 -45.230 1.00 92.88 60 TYR A O 1
ATOM 464 N N . ASP A 1 61 ? 11.619 -4.083 -45.599 1.00 92.31 61 ASP A N 1
ATOM 465 C CA . ASP A 1 61 ? 11.569 -5.350 -46.349 1.00 92.31 61 ASP A CA 1
ATOM 466 C C . ASP A 1 61 ? 11.755 -6.586 -45.446 1.00 92.31 61 ASP A C 1
ATOM 468 O O . ASP A 1 61 ? 11.895 -7.714 -45.941 1.00 92.31 61 ASP A O 1
ATOM 472 N N . LEU A 1 62 ? 11.830 -6.359 -44.134 1.00 90.94 62 LEU A N 1
ATOM 473 C CA . LEU A 1 62 ? 12.083 -7.323 -43.068 1.00 90.94 62 LEU A CA 1
ATOM 474 C C . LEU A 1 62 ? 10.819 -7.457 -42.192 1.00 90.94 62 LEU A C 1
A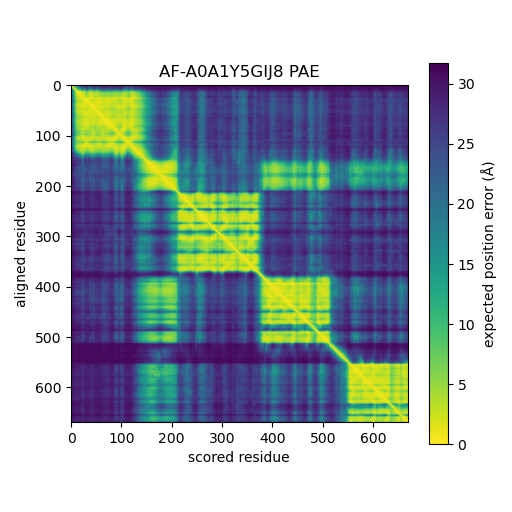TOM 476 O O . LEU A 1 62 ? 9.907 -6.643 -42.321 1.00 90.94 62 LEU A O 1
ATOM 480 N N . PRO A 1 63 ? 10.707 -8.472 -41.314 1.00 86.00 63 PRO A N 1
ATOM 481 C CA . PRO A 1 63 ? 9.466 -8.766 -40.580 1.00 86.00 63 PRO A CA 1
ATOM 482 C C . PRO A 1 63 ? 9.129 -7.767 -39.455 1.00 86.00 63 PRO A C 1
ATOM 484 O O . PRO A 1 63 ? 8.274 -8.054 -38.616 1.00 86.00 63 PRO A O 1
ATOM 487 N N . TRP A 1 64 ? 9.789 -6.611 -39.430 1.00 85.62 64 TRP A N 1
ATOM 488 C CA . TRP A 1 64 ? 9.578 -5.551 -38.454 1.00 85.62 64 TRP A CA 1
ATOM 489 C C . TRP A 1 64 ? 8.281 -4.791 -38.748 1.00 85.62 64 TRP A C 1
ATOM 491 O O . TRP A 1 64 ? 7.829 -4.689 -39.891 1.00 85.62 64 TRP A O 1
ATOM 501 N N . THR A 1 65 ? 7.683 -4.216 -37.711 1.00 83.50 65 THR A N 1
ATOM 502 C CA . THR A 1 65 ? 6.603 -3.238 -37.871 1.00 83.50 65 THR A CA 1
ATOM 503 C C . THR A 1 65 ? 7.132 -1.946 -38.496 1.00 83.50 65 THR A C 1
ATOM 505 O O . THR A 1 65 ? 8.326 -1.647 -38.441 1.00 83.50 65 THR A O 1
ATOM 508 N N . THR A 1 66 ? 6.242 -1.145 -39.086 1.00 83.88 66 THR A N 1
ATOM 509 C CA . THR A 1 66 ? 6.620 0.163 -39.646 1.00 83.88 66 THR A CA 1
ATOM 510 C C . THR A 1 66 ? 7.223 1.078 -38.580 1.00 83.88 66 THR A C 1
ATOM 512 O O . THR A 1 66 ? 8.224 1.730 -38.844 1.00 83.88 66 THR A O 1
ATOM 515 N N . GLU A 1 67 ? 6.672 1.056 -37.366 1.00 80.81 67 GLU A N 1
ATOM 516 C CA . GLU A 1 67 ? 7.152 1.841 -36.223 1.00 80.81 67 GLU A CA 1
ATOM 517 C C . GLU A 1 67 ? 8.571 1.428 -35.794 1.00 80.81 67 GLU A C 1
ATOM 519 O O . GLU A 1 67 ? 9.431 2.287 -35.606 1.00 80.81 67 GLU A O 1
ATOM 524 N N . GLU A 1 68 ? 8.848 0.121 -35.706 1.00 81.38 68 GLU A N 1
ATOM 525 C CA . GLU A 1 68 ? 10.194 -0.402 -35.422 1.00 81.38 68 GLU A CA 1
ATOM 526 C C . GLU A 1 68 ? 11.183 -0.030 -36.539 1.00 81.38 68 GLU A C 1
ATOM 528 O O . GLU A 1 68 ? 12.281 0.452 -36.264 1.00 81.38 68 GLU A O 1
ATOM 533 N N . ALA A 1 69 ? 10.794 -0.193 -37.808 1.00 87.19 69 ALA A N 1
ATOM 534 C CA . ALA A 1 69 ? 11.640 0.150 -38.950 1.00 87.19 69 ALA A CA 1
ATOM 535 C C . ALA A 1 69 ? 11.972 1.653 -39.000 1.00 87.19 69 ALA A C 1
ATOM 537 O O . ALA A 1 69 ? 13.128 2.018 -39.235 1.00 87.19 69 ALA A O 1
ATOM 538 N N . ASP A 1 70 ? 10.992 2.522 -38.736 1.00 86.75 70 ASP A N 1
ATOM 539 C CA . ASP A 1 70 ? 11.186 3.971 -38.641 1.00 86.75 70 ASP A CA 1
ATOM 540 C C . ASP A 1 70 ? 12.159 4.321 -37.509 1.00 86.75 70 ASP A C 1
ATOM 542 O O . ASP A 1 70 ? 13.110 5.082 -37.718 1.00 86.75 70 ASP A O 1
ATOM 546 N N . PHE A 1 71 ? 11.981 3.711 -36.333 1.00 84.19 71 PHE A N 1
ATOM 547 C CA . PHE A 1 71 ? 12.877 3.891 -35.194 1.00 84.19 71 PHE A CA 1
ATOM 548 C C . PHE A 1 71 ? 14.317 3.462 -35.518 1.00 84.19 71 PHE A C 1
ATOM 550 O O . PHE A 1 71 ? 15.267 4.209 -35.252 1.00 84.19 71 PHE A O 1
ATOM 557 N N . PHE A 1 72 ? 14.503 2.293 -36.142 1.00 88.25 72 PHE A N 1
ATOM 558 C CA . PHE A 1 72 ? 15.831 1.793 -36.496 1.00 88.25 72 PHE A CA 1
ATOM 559 C C . PHE A 1 72 ? 16.542 2.711 -37.486 1.00 88.25 72 PHE A C 1
ATOM 561 O O . PHE A 1 72 ? 17.720 3.010 -37.284 1.00 88.25 72 PHE A O 1
ATOM 568 N N . ARG A 1 73 ? 15.838 3.188 -38.517 1.00 90.81 73 ARG A N 1
ATOM 569 C CA . ARG A 1 73 ? 16.398 4.095 -39.527 1.00 90.81 73 ARG A CA 1
ATOM 570 C C . ARG A 1 73 ? 16.725 5.467 -38.954 1.00 90.81 73 ARG A C 1
ATOM 572 O O . ARG A 1 73 ? 17.736 6.053 -39.328 1.00 90.81 73 ARG A O 1
ATOM 579 N N . GLU A 1 74 ? 15.906 5.971 -38.038 1.00 90.38 74 GLU A N 1
ATOM 580 C CA . GLU A 1 74 ? 16.175 7.234 -37.355 1.00 90.38 74 GLU A CA 1
ATOM 581 C C . GLU A 1 74 ? 17.416 7.130 -36.457 1.00 90.38 74 GLU A C 1
ATOM 583 O O . GLU A 1 74 ? 18.268 8.016 -36.467 1.00 90.38 74 GLU A O 1
ATOM 588 N N . CYS A 1 75 ? 17.582 6.012 -35.747 1.00 87.06 75 CYS A N 1
ATOM 589 C CA . CYS A 1 75 ? 18.808 5.714 -35.008 1.00 87.06 75 CYS A CA 1
ATOM 590 C C . CYS A 1 75 ? 20.027 5.586 -35.945 1.00 87.06 75 CYS A C 1
ATOM 592 O O . CYS A 1 75 ? 21.069 6.181 -35.674 1.00 87.06 75 CYS A O 1
ATOM 594 N N . ASP A 1 76 ? 19.890 4.903 -37.091 1.00 93.88 76 ASP A N 1
ATOM 595 C CA . ASP A 1 76 ? 20.966 4.819 -38.087 1.00 93.88 76 ASP A CA 1
ATOM 596 C C . ASP A 1 76 ? 21.385 6.221 -38.576 1.00 93.88 76 ASP A C 1
ATOM 598 O O . ASP A 1 76 ? 22.575 6.531 -38.666 1.00 93.88 76 ASP A O 1
ATOM 602 N N . ARG A 1 77 ? 20.401 7.086 -38.860 1.00 91.56 77 ARG A N 1
ATOM 603 C CA . ARG A 1 77 ? 20.610 8.468 -39.306 1.00 91.56 77 ARG A CA 1
ATOM 604 C C . ARG A 1 77 ? 21.367 9.287 -38.265 1.00 91.56 77 ARG A C 1
ATOM 606 O O . ARG A 1 77 ? 22.341 9.942 -38.627 1.00 91.56 77 ARG A O 1
ATOM 613 N N . ARG A 1 78 ? 20.964 9.229 -36.990 1.00 91.31 78 ARG A N 1
ATOM 614 C CA . ARG A 1 78 ? 21.641 9.956 -35.902 1.00 91.31 78 ARG A CA 1
ATOM 615 C C . ARG A 1 78 ? 23.107 9.559 -35.775 1.00 91.31 78 ARG A C 1
ATOM 617 O O . ARG A 1 78 ? 23.952 10.446 -35.781 1.00 91.31 78 ARG A O 1
ATOM 624 N N . VAL A 1 79 ? 23.402 8.258 -35.744 1.00 92.19 79 VAL A N 1
ATOM 625 C CA . VAL A 1 79 ? 24.776 7.725 -35.653 1.00 92.19 79 VAL A CA 1
ATOM 626 C C . VAL A 1 79 ? 25.635 8.185 -36.835 1.00 92.19 79 VAL A C 1
ATOM 628 O O . VAL A 1 79 ? 26.793 8.565 -36.667 1.00 92.19 79 VAL A O 1
ATOM 631 N N . MET A 1 80 ? 25.078 8.178 -38.050 1.00 93.12 80 MET A N 1
ATOM 632 C CA . MET A 1 80 ? 25.804 8.611 -39.248 1.00 93.12 80 MET A CA 1
ATOM 633 C C . MET A 1 80 ? 25.998 10.132 -39.330 1.00 93.12 80 MET A C 1
ATOM 635 O O . MET A 1 80 ? 27.006 10.577 -39.875 1.00 93.12 80 MET A O 1
ATOM 639 N N . GLU A 1 81 ? 25.051 10.932 -38.836 1.00 91.94 81 GLU A N 1
ATOM 640 C CA . GLU A 1 81 ? 25.149 12.399 -38.834 1.00 91.94 81 GLU A CA 1
ATOM 641 C C . GLU A 1 81 ? 26.076 12.924 -37.736 1.00 91.94 81 GLU A C 1
ATOM 643 O O . GLU A 1 81 ? 26.834 13.863 -37.980 1.00 91.94 81 GLU A O 1
ATOM 648 N N . SER A 1 82 ? 26.024 12.328 -36.542 1.00 90.94 82 SER A N 1
ATOM 649 C CA . SER A 1 82 ? 26.884 12.708 -35.418 1.00 90.94 82 SER A CA 1
ATOM 650 C C . SER A 1 82 ? 28.304 12.163 -35.567 1.00 90.94 82 SER A C 1
ATOM 652 O O . SER A 1 82 ? 29.255 12.796 -35.112 1.00 90.94 82 SER A O 1
ATOM 654 N N . GLY A 1 83 ? 28.458 10.994 -36.200 1.00 89.75 83 GLY A N 1
ATOM 655 C CA . GLY A 1 83 ? 29.708 10.236 -36.201 1.00 89.75 83 GLY A CA 1
ATOM 656 C C . GLY A 1 83 ? 30.026 9.580 -34.853 1.00 89.75 83 GLY A C 1
ATOM 657 O O . GLY A 1 83 ? 31.137 9.083 -34.666 1.00 89.75 83 GLY A O 1
ATOM 658 N N . GLU A 1 84 ? 29.072 9.559 -33.921 1.00 91.75 84 GLU A N 1
ATOM 659 C CA . GLU A 1 84 ? 29.204 8.955 -32.595 1.00 91.75 84 GLU A CA 1
ATOM 660 C C . GLU A 1 84 ? 28.420 7.640 -32.513 1.00 91.75 84 GLU A C 1
ATOM 662 O O . GLU A 1 84 ? 27.346 7.499 -33.095 1.00 91.75 84 GLU A O 1
ATOM 667 N N . ALA A 1 85 ? 28.965 6.658 -31.792 1.00 89.38 85 ALA A N 1
ATOM 668 C CA . ALA A 1 85 ? 28.308 5.370 -31.595 1.00 89.38 85 ALA A CA 1
ATOM 669 C C . ALA A 1 85 ? 27.170 5.474 -30.566 1.00 89.38 85 ALA A C 1
ATOM 671 O O . ALA A 1 85 ? 27.364 6.031 -29.487 1.00 89.38 85 ALA A O 1
ATOM 672 N N . GLU A 1 86 ? 26.024 4.857 -30.854 1.00 88.88 86 GLU A N 1
ATOM 673 C CA . GLU A 1 86 ? 24.954 4.636 -29.874 1.00 88.88 86 GLU A CA 1
ATOM 674 C C . GLU A 1 86 ? 25.050 3.180 -29.385 1.00 88.88 86 GLU A C 1
ATOM 676 O O . GLU A 1 86 ? 24.909 2.241 -30.169 1.00 88.88 86 GLU A O 1
ATOM 681 N N . LEU A 1 87 ? 25.345 2.973 -28.100 1.00 85.88 87 LEU A N 1
ATOM 682 C CA . LEU A 1 87 ? 25.606 1.650 -27.516 1.00 85.88 87 LEU A CA 1
ATOM 683 C C . LEU A 1 87 ? 24.530 1.269 -26.493 1.00 85.88 87 LEU A C 1
ATOM 685 O O . LEU A 1 87 ? 23.972 2.140 -25.829 1.00 85.88 87 LEU A O 1
ATOM 689 N N . ASN A 1 88 ? 24.317 -0.037 -26.312 1.00 82.25 88 ASN A N 1
ATOM 690 C CA . ASN A 1 88 ? 23.441 -0.625 -25.284 1.00 82.25 88 ASN A CA 1
ATOM 691 C C . ASN A 1 88 ? 21.994 -0.093 -25.295 1.00 82.25 88 ASN A C 1
ATOM 693 O O . ASN A 1 88 ? 21.374 0.103 -24.249 1.00 82.25 88 ASN A O 1
ATOM 697 N N . ILE A 1 89 ? 21.451 0.154 -26.483 1.00 81.50 89 ILE A N 1
ATOM 698 C CA . ILE A 1 89 ? 20.057 0.545 -26.674 1.00 81.50 89 ILE A CA 1
ATOM 699 C C . ILE A 1 89 ? 19.186 -0.661 -26.325 1.00 81.50 89 ILE A C 1
ATOM 701 O O . ILE A 1 89 ? 19.309 -1.708 -26.955 1.00 81.50 89 ILE A O 1
ATOM 705 N N . ILE A 1 90 ? 18.313 -0.522 -25.330 1.00 79.69 90 ILE A N 1
ATOM 706 C CA . ILE A 1 90 ? 17.347 -1.567 -24.985 1.00 79.69 90 ILE A CA 1
ATOM 707 C C . ILE A 1 90 ? 16.058 -1.315 -25.757 1.00 79.69 90 ILE A C 1
ATOM 709 O O . ILE A 1 90 ? 15.416 -0.282 -25.578 1.00 79.69 90 ILE A O 1
ATOM 713 N N . GLU A 1 91 ? 15.662 -2.276 -26.581 1.00 79.00 91 GLU A N 1
ATOM 714 C CA . GLU A 1 91 ? 14.480 -2.175 -27.433 1.00 79.00 91 GLU A CA 1
ATOM 715 C C . GLU A 1 91 ? 13.723 -3.502 -27.491 1.00 79.00 91 GLU A C 1
ATOM 717 O O . GLU A 1 91 ? 14.291 -4.574 -27.277 1.00 79.00 91 GLU A O 1
ATOM 722 N N . SER A 1 92 ? 12.423 -3.444 -27.765 1.00 79.12 92 SER A N 1
ATOM 723 C CA . SER A 1 92 ? 11.634 -4.636 -28.067 1.00 79.12 92 SER A CA 1
ATOM 724 C C . SER A 1 92 ? 11.534 -4.809 -29.576 1.00 79.12 92 SER A C 1
ATOM 726 O O . SER A 1 92 ? 11.246 -3.839 -30.273 1.00 79.12 92 SER A O 1
ATOM 728 N N . GLN A 1 93 ? 11.711 -6.032 -30.067 1.00 81.50 93 GLN A N 1
ATOM 729 C CA . GLN A 1 93 ? 11.565 -6.356 -31.482 1.00 81.50 93 GLN A CA 1
ATOM 730 C C . GLN A 1 93 ? 10.698 -7.598 -31.666 1.00 81.50 93 GLN A C 1
ATOM 732 O O . GLN A 1 93 ? 10.896 -8.622 -31.000 1.00 81.50 93 GLN A O 1
ATOM 737 N N . ARG A 1 94 ? 9.765 -7.542 -32.618 1.00 80.06 94 ARG A N 1
ATOM 738 C CA . ARG A 1 94 ? 9.054 -8.733 -33.092 1.00 80.06 94 ARG A CA 1
ATOM 739 C C . ARG A 1 94 ? 9.871 -9.483 -34.147 1.00 80.06 94 ARG A C 1
ATOM 741 O O . ARG A 1 94 ? 10.117 -8.978 -35.233 1.00 80.06 94 ARG A O 1
ATOM 748 N N . GLN A 1 95 ? 10.255 -10.719 -33.842 1.00 84.38 95 GLN A N 1
ATOM 749 C CA . GLN A 1 95 ? 11.008 -11.590 -34.751 1.00 84.38 95 GLN A CA 1
ATOM 750 C C . GLN A 1 95 ? 10.095 -12.270 -35.788 1.00 84.38 95 GLN A C 1
ATOM 752 O O . GLN A 1 95 ? 8.879 -12.352 -35.595 1.00 84.38 95 GLN A O 1
ATOM 757 N N . ALA A 1 96 ? 10.672 -12.836 -36.858 1.00 84.69 96 ALA A N 1
ATOM 758 C CA . ALA A 1 96 ? 9.924 -13.502 -37.938 1.00 84.69 96 ALA A CA 1
ATOM 759 C C . ALA A 1 96 ? 8.986 -14.629 -37.459 1.00 84.69 96 ALA A C 1
ATOM 761 O O . ALA A 1 96 ? 7.938 -14.884 -38.046 1.00 84.69 96 ALA A O 1
ATOM 762 N N . ASN A 1 97 ? 9.355 -15.302 -36.367 1.00 82.31 97 ASN A N 1
ATOM 763 C CA . ASN A 1 97 ? 8.567 -16.364 -35.735 1.00 82.31 97 ASN A CA 1
ATOM 764 C C . ASN A 1 97 ? 7.383 -15.837 -34.888 1.00 82.31 97 ASN A C 1
ATOM 766 O O . ASN A 1 97 ? 6.676 -16.629 -34.266 1.00 82.31 97 ASN A O 1
ATOM 770 N N . GLY A 1 98 ? 7.176 -14.517 -34.829 1.00 77.25 98 GLY A N 1
ATOM 771 C CA . GLY A 1 98 ? 6.131 -13.851 -34.052 1.00 77.25 98 GLY A CA 1
ATOM 772 C C . GLY A 1 98 ? 6.486 -13.583 -32.586 1.00 77.25 98 GLY A C 1
ATOM 773 O O . GLY A 1 98 ? 5.713 -12.902 -31.903 1.00 77.25 98 GLY A O 1
ATOM 774 N N . ARG A 1 99 ? 7.637 -14.068 -32.099 1.00 83.56 99 ARG A N 1
ATOM 775 C CA . ARG A 1 99 ? 8.130 -13.835 -30.735 1.00 83.56 99 ARG A CA 1
ATOM 776 C C . ARG A 1 99 ? 8.507 -12.365 -30.559 1.00 83.56 99 ARG A C 1
ATOM 778 O O . ARG A 1 99 ? 9.230 -11.807 -31.380 1.00 83.56 99 ARG A O 1
ATOM 785 N N . LEU A 1 100 ? 8.045 -11.764 -29.465 1.00 79.62 100 LEU A N 1
ATOM 786 C CA . LEU A 1 100 ? 8.555 -10.483 -28.982 1.00 79.62 100 LEU A CA 1
ATOM 787 C C . LEU A 1 100 ? 9.816 -10.752 -28.151 1.00 79.62 100 LEU A C 1
ATOM 789 O O . LEU A 1 100 ? 9.765 -11.546 -27.209 1.00 79.62 100 LEU A O 1
ATOM 793 N N . ALA A 1 101 ? 10.932 -10.132 -28.519 1.00 83.06 101 ALA A N 1
ATOM 794 C CA . ALA A 1 101 ? 12.205 -10.255 -27.822 1.00 83.06 101 ALA A CA 1
ATOM 795 C C . ALA A 1 101 ? 12.678 -8.884 -27.331 1.00 83.06 101 ALA A C 1
ATOM 797 O O . ALA A 1 101 ? 12.480 -7.880 -28.012 1.00 83.06 101 ALA A O 1
ATOM 798 N N . TRP A 1 102 ? 13.315 -8.857 -26.164 1.00 80.62 102 TRP A N 1
ATOM 799 C CA . TRP A 1 102 ? 14.071 -7.700 -25.697 1.00 80.62 102 TRP A CA 1
ATOM 800 C C . TRP A 1 102 ? 15.498 -7.803 -26.206 1.00 80.62 102 TRP A C 1
ATOM 802 O O . TRP A 1 102 ? 16.149 -8.829 -26.008 1.00 80.62 102 TRP A O 1
ATOM 812 N N . LEU A 1 103 ? 15.977 -6.748 -26.848 1.00 87.12 103 LEU A N 1
ATOM 813 C CA . LEU A 1 103 ? 17.284 -6.685 -27.476 1.00 87.12 103 LEU A CA 1
ATOM 814 C C . LEU A 1 103 ? 18.134 -5.606 -26.818 1.00 87.12 103 LEU A C 1
ATOM 816 O O . LEU A 1 103 ? 17.627 -4.553 -26.441 1.00 87.12 103 LEU A O 1
ATOM 820 N N . GLU A 1 104 ? 19.429 -5.877 -26.703 1.00 87.56 104 GLU A N 1
ATOM 821 C CA . GLU A 1 104 ? 20.440 -4.859 -26.427 1.00 87.56 104 GLU A CA 1
ATOM 822 C C . GLU A 1 104 ? 21.237 -4.618 -27.711 1.00 87.56 104 GLU A C 1
ATOM 824 O O . GLU A 1 104 ? 22.001 -5.481 -28.157 1.00 87.56 104 GLU A O 1
ATOM 829 N N . THR A 1 105 ? 21.021 -3.452 -28.313 1.00 88.75 105 THR A N 1
ATOM 830 C CA . THR A 1 105 ? 21.510 -3.075 -29.639 1.00 88.75 105 THR A CA 1
ATOM 831 C C . THR A 1 105 ? 22.599 -2.014 -29.533 1.00 88.75 105 THR A C 1
ATOM 833 O O . THR A 1 105 ? 22.490 -1.039 -28.795 1.00 88.75 105 THR A O 1
ATOM 836 N N . SER A 1 106 ? 23.670 -2.185 -30.299 1.00 92.00 106 SER A N 1
ATOM 837 C CA . SER A 1 106 ? 24.749 -1.209 -30.444 1.00 92.00 106 SER A CA 1
ATOM 838 C C . SER A 1 106 ? 24.974 -0.898 -31.913 1.00 92.00 106 SER A C 1
ATOM 840 O O . SER A 1 106 ? 25.026 -1.811 -32.740 1.00 92.00 106 SER A O 1
ATOM 842 N N . LYS A 1 107 ? 25.132 0.384 -32.240 1.00 95.31 107 LYS A N 1
ATOM 843 C CA . LYS A 1 107 ? 25.342 0.873 -33.599 1.00 95.31 107 LYS A CA 1
ATOM 844 C C . LYS A 1 107 ? 26.510 1.846 -33.661 1.00 95.31 107 LYS A C 1
ATOM 846 O O . LYS A 1 107 ? 26.634 2.756 -32.846 1.00 95.31 107 LYS A O 1
ATOM 851 N N . ILE A 1 108 ? 27.372 1.642 -34.648 1.00 95.44 108 ILE A N 1
ATOM 852 C CA . ILE A 1 108 ? 28.655 2.331 -34.783 1.00 95.44 108 ILE A CA 1
ATOM 853 C C . ILE A 1 108 ? 28.795 2.801 -36.236 1.00 95.44 108 ILE A C 1
ATOM 855 O O . ILE A 1 108 ? 28.470 2.026 -37.145 1.00 95.44 108 ILE A O 1
ATOM 859 N N . PRO A 1 109 ? 29.282 4.027 -36.501 1.00 95.38 109 PRO A N 1
ATOM 860 C CA . PRO A 1 109 ? 29.519 4.467 -37.870 1.00 95.38 109 PRO A CA 1
ATOM 861 C C . PRO A 1 109 ? 30.590 3.595 -38.533 1.00 95.38 109 PRO A C 1
ATOM 863 O O . PRO A 1 109 ? 31.657 3.344 -37.969 1.00 95.38 109 PRO A O 1
ATOM 866 N N . LEU A 1 110 ? 30.310 3.140 -39.752 1.00 94.12 110 LEU A N 1
ATOM 867 C CA . LEU A 1 110 ? 31.274 2.421 -40.574 1.00 94.12 110 LEU A CA 1
ATOM 868 C C . LEU A 1 110 ? 32.045 3.440 -41.415 1.00 94.12 110 LEU A C 1
ATOM 870 O O . LEU A 1 110 ? 31.430 4.191 -42.174 1.00 94.12 110 LEU A O 1
ATOM 874 N N . THR A 1 111 ? 33.373 3.460 -41.301 1.00 92.69 111 THR A N 1
ATOM 875 C CA . THR A 1 111 ? 34.242 4.403 -42.020 1.00 92.69 111 THR A CA 1
ATOM 876 C C . THR A 1 111 ? 35.133 3.709 -43.044 1.00 92.69 111 THR A C 1
ATOM 878 O O . THR A 1 111 ? 35.477 2.532 -42.906 1.00 92.69 111 THR A O 1
ATOM 881 N N . ASP A 1 112 ? 35.496 4.431 -44.103 1.00 91.62 112 ASP A N 1
ATOM 882 C CA . ASP A 1 112 ? 36.519 3.984 -45.045 1.00 91.62 112 ASP A CA 1
ATOM 883 C C . ASP A 1 112 ? 37.946 4.257 -44.527 1.00 91.62 112 ASP A C 1
ATOM 885 O O . ASP A 1 112 ? 38.164 4.767 -43.426 1.00 91.62 112 ASP A O 1
ATOM 889 N N . SER A 1 113 ? 38.957 3.930 -45.337 1.00 88.38 113 SER A N 1
ATOM 890 C CA . SER A 1 113 ? 40.367 4.158 -44.992 1.00 88.38 113 SER A CA 1
ATOM 891 C C . SER A 1 113 ? 40.752 5.634 -44.819 1.00 88.38 113 SER A C 1
ATOM 893 O O . SER A 1 113 ? 41.822 5.910 -44.281 1.00 88.38 113 SER A O 1
ATOM 895 N N . ASN A 1 114 ? 39.925 6.568 -45.297 1.00 86.88 114 ASN A N 1
ATOM 896 C CA . ASN A 1 114 ? 40.131 8.010 -45.171 1.00 86.88 114 ASN A CA 1
ATOM 897 C C . ASN A 1 114 ? 39.385 8.600 -43.962 1.00 86.88 114 ASN A C 1
ATOM 899 O O . ASN A 1 114 ? 39.577 9.775 -43.655 1.00 86.88 114 ASN A O 1
ATOM 903 N N . GLY A 1 115 ? 38.583 7.792 -43.259 1.00 85.50 115 GLY A N 1
ATOM 904 C CA . GLY A 1 115 ? 37.760 8.220 -42.130 1.00 85.50 115 GLY A CA 1
ATOM 905 C C . GLY A 1 115 ? 36.380 8.744 -42.530 1.00 85.50 115 GLY A C 1
ATOM 906 O O . GLY A 1 115 ? 35.648 9.207 -41.658 1.00 85.50 115 GLY A O 1
ATOM 907 N N . ASP A 1 116 ? 36.000 8.653 -43.807 1.00 92.81 116 ASP A N 1
ATOM 908 C CA . ASP A 1 116 ? 34.682 9.078 -44.270 1.00 92.81 116 ASP A CA 1
ATOM 909 C C . ASP A 1 116 ? 33.628 8.025 -43.905 1.00 92.81 116 ASP A C 1
ATOM 911 O O . ASP A 1 116 ? 33.829 6.827 -44.118 1.00 92.81 116 ASP A O 1
ATOM 915 N N . ILE A 1 117 ? 32.482 8.461 -43.372 1.00 93.56 117 ILE A N 1
ATOM 916 C CA . ILE A 1 117 ? 31.371 7.567 -43.015 1.00 93.56 117 ILE A CA 1
ATOM 917 C C . ILE A 1 117 ? 30.736 7.009 -44.296 1.00 93.56 117 ILE A C 1
ATOM 919 O O . ILE A 1 117 ? 30.167 7.744 -45.112 1.00 93.56 117 ILE A O 1
ATOM 923 N N . ILE A 1 118 ? 30.811 5.689 -44.451 1.00 94.25 118 ILE A N 1
ATOM 924 C CA . ILE A 1 118 ? 30.280 4.926 -45.587 1.00 94.25 118 ILE A CA 1
ATOM 925 C C . ILE A 1 118 ? 29.022 4.123 -45.240 1.00 94.25 118 ILE A C 1
ATOM 927 O O . ILE A 1 118 ? 28.394 3.564 -46.140 1.00 94.25 118 ILE A O 1
ATOM 931 N N . GLY A 1 119 ? 28.624 4.092 -43.969 1.00 95.31 119 GLY A N 1
ATOM 932 C CA . GLY A 1 119 ? 27.430 3.386 -43.524 1.00 95.31 119 GLY A CA 1
ATOM 933 C C . GLY A 1 119 ? 27.411 3.167 -42.018 1.00 95.31 119 GLY A C 1
ATOM 934 O O . GLY A 1 119 ? 27.992 3.946 -41.261 1.00 95.31 119 GLY A O 1
ATOM 935 N N . ILE A 1 120 ? 26.782 2.075 -41.594 1.00 96.81 120 ILE A N 1
ATOM 936 C CA . ILE A 1 120 ? 26.633 1.722 -40.181 1.00 96.81 120 ILE A CA 1
ATOM 937 C C . ILE A 1 120 ? 26.883 0.233 -39.959 1.00 96.81 120 ILE A C 1
ATOM 939 O O . ILE A 1 120 ? 26.510 -0.593 -40.793 1.00 96.81 120 ILE A O 1
ATOM 943 N N . LEU A 1 121 ? 27.512 -0.097 -38.835 1.00 96.00 121 LEU A N 1
ATOM 944 C CA . LEU A 1 121 ? 27.641 -1.451 -38.306 1.00 96.00 121 LEU A CA 1
ATOM 945 C C . LEU A 1 121 ? 26.772 -1.550 -37.054 1.00 96.00 121 LEU A C 1
ATOM 947 O O . LEU A 1 121 ? 26.960 -0.785 -36.108 1.00 96.00 121 LEU A O 1
ATOM 951 N N . GLY A 1 122 ? 25.836 -2.490 -37.053 1.00 95.00 122 GLY A N 1
ATOM 952 C CA . GLY A 1 122 ? 24.977 -2.779 -35.916 1.00 95.00 122 GLY A CA 1
ATOM 953 C C . GLY A 1 122 ? 25.180 -4.199 -35.411 1.00 95.00 122 GLY A C 1
ATOM 954 O O . GLY A 1 122 ? 25.393 -5.129 -36.194 1.00 95.00 122 GLY A O 1
ATOM 955 N N . ALA A 1 123 ? 25.097 -4.366 -34.097 1.00 94.44 123 ALA A N 1
ATOM 956 C CA . ALA A 1 123 ? 25.044 -5.667 -33.457 1.00 94.44 123 ALA A CA 1
ATOM 957 C C . ALA A 1 123 ? 24.007 -5.662 -32.335 1.00 94.44 123 ALA A C 1
ATOM 959 O O . ALA A 1 123 ? 23.911 -4.685 -31.594 1.00 94.44 123 ALA A O 1
ATOM 960 N N . PHE A 1 124 ? 23.259 -6.752 -32.194 1.00 93.06 124 PHE A N 1
ATOM 961 C CA . PHE A 1 124 ? 22.331 -6.930 -31.082 1.00 93.06 124 PHE A CA 1
ATOM 962 C C . PHE A 1 124 ? 22.303 -8.369 -30.580 1.00 93.06 124 PHE A C 1
ATOM 964 O O . PHE A 1 124 ? 22.631 -9.308 -31.308 1.00 93.06 124 PHE A O 1
ATOM 971 N N . HIS A 1 125 ? 21.898 -8.553 -29.327 1.00 91.00 125 HIS A N 1
ATOM 972 C CA . HIS A 1 125 ? 21.626 -9.870 -28.750 1.00 91.00 125 HIS A CA 1
ATOM 973 C C . HIS A 1 125 ? 20.335 -9.865 -27.937 1.00 91.00 125 HIS A C 1
ATOM 975 O O . HIS A 1 125 ? 19.869 -8.819 -27.491 1.00 91.00 125 HIS A O 1
ATOM 981 N N . ASP A 1 126 ? 19.748 -11.051 -27.798 1.00 87.69 126 ASP A N 1
ATOM 982 C CA . ASP A 1 126 ? 18.493 -11.275 -27.084 1.00 87.69 126 ASP A CA 1
ATOM 983 C C . ASP A 1 126 ? 18.747 -11.318 -25.567 1.00 87.69 126 ASP A C 1
ATOM 985 O O . ASP A 1 126 ? 19.369 -12.248 -25.049 1.00 87.69 126 ASP A O 1
ATOM 989 N N . ILE A 1 127 ? 18.228 -10.317 -24.855 1.00 84.69 127 ILE A N 1
ATOM 990 C CA . ILE A 1 127 ? 18.282 -10.191 -23.393 1.00 84.69 127 ILE A CA 1
ATOM 991 C C . ILE A 1 127 ? 16.956 -10.560 -22.719 1.00 84.69 127 ILE A C 1
ATOM 993 O O . ILE A 1 127 ? 16.775 -10.281 -21.536 1.00 84.69 127 ILE A O 1
ATOM 997 N N . THR A 1 128 ? 16.017 -11.191 -23.431 1.00 80.44 128 THR A N 1
ATOM 998 C CA . THR A 1 128 ? 14.669 -11.482 -22.912 1.00 80.44 128 THR A CA 1
ATOM 999 C C . THR A 1 128 ? 14.706 -12.292 -21.620 1.00 80.44 128 THR A C 1
ATOM 1001 O O . THR A 1 128 ? 14.017 -11.941 -20.669 1.00 80.44 128 THR A O 1
ATOM 1004 N N . GLU A 1 129 ? 15.519 -13.351 -21.549 1.00 81.62 129 GLU A N 1
ATOM 1005 C CA . GLU A 1 129 ? 15.585 -14.182 -20.337 1.00 81.62 129 GLU A CA 1
ATOM 1006 C C . GLU A 1 129 ? 16.229 -13.429 -19.172 1.00 81.62 129 GLU A C 1
ATOM 1008 O O . GLU A 1 129 ? 15.780 -13.535 -18.035 1.00 81.62 129 GLU A O 1
ATOM 1013 N N . ARG A 1 130 ? 17.233 -12.592 -19.460 1.00 80.06 130 ARG A N 1
ATOM 1014 C CA . ARG A 1 130 ? 17.826 -11.704 -18.459 1.00 80.06 130 ARG A CA 1
ATOM 1015 C C . ARG A 1 130 ? 16.783 -10.725 -17.916 1.00 80.06 130 ARG A C 1
ATOM 1017 O O . ARG A 1 130 ? 16.675 -10.598 -16.704 1.00 80.06 130 ARG A O 1
ATOM 1024 N N . LYS A 1 131 ? 15.994 -10.088 -18.789 1.00 71.25 131 LYS A N 1
ATOM 1025 C CA . LYS A 1 131 ? 14.905 -9.185 -18.392 1.00 71.25 131 LYS A CA 1
ATOM 1026 C C . LYS A 1 131 ? 13.838 -9.897 -17.568 1.00 71.25 131 LYS A C 1
ATOM 1028 O O . LYS A 1 131 ? 13.460 -9.397 -16.521 1.00 71.25 131 LYS A O 1
ATOM 1033 N N . ARG A 1 132 ? 13.438 -11.105 -17.970 1.00 70.62 132 ARG A N 1
ATOM 1034 C CA . ARG A 1 132 ? 12.480 -11.931 -17.223 1.00 70.62 132 ARG A CA 1
ATOM 1035 C C . ARG A 1 132 ? 12.971 -12.242 -15.807 1.00 70.62 132 ARG A C 1
ATOM 1037 O O . ARG A 1 132 ? 12.205 -12.118 -14.860 1.00 70.62 132 ARG A O 1
ATOM 1044 N N . LEU A 1 133 ? 14.241 -12.619 -15.663 1.00 68.94 133 LEU A N 1
ATOM 1045 C CA . LEU A 1 133 ? 14.856 -12.894 -14.361 1.00 68.94 133 LEU A CA 1
ATOM 1046 C C . LEU A 1 133 ? 15.028 -11.621 -13.519 1.00 68.94 133 LEU A C 1
ATOM 1048 O O . LEU A 1 133 ? 14.839 -11.663 -12.306 1.00 68.94 133 LEU A O 1
ATOM 1052 N N . GLU A 1 134 ? 15.374 -10.489 -14.138 1.00 67.50 134 GLU A N 1
ATOM 1053 C CA . GLU A 1 134 ? 15.408 -9.180 -13.473 1.00 67.50 134 GLU A CA 1
ATOM 1054 C C . GLU A 1 134 ? 14.011 -8.801 -12.946 1.00 67.50 134 GLU A C 1
ATOM 1056 O O . GLU A 1 134 ? 13.882 -8.465 -11.769 1.00 67.50 134 GLU A O 1
ATOM 1061 N N . ASP A 1 135 ? 12.962 -8.953 -13.758 1.00 60.06 135 ASP A N 1
ATOM 1062 C CA . ASP A 1 135 ? 11.573 -8.668 -13.379 1.00 60.06 135 ASP A CA 1
ATOM 1063 C C . ASP A 1 135 ? 11.066 -9.612 -12.273 1.00 60.06 135 ASP A C 1
ATOM 1065 O O . ASP A 1 135 ? 10.415 -9.171 -11.321 1.00 60.06 135 ASP A O 1
ATOM 1069 N N . GLU A 1 136 ? 11.395 -10.908 -12.351 1.00 59.38 136 GLU A N 1
ATOM 1070 C CA . GLU A 1 136 ? 11.098 -11.889 -11.296 1.00 59.38 136 GLU A CA 1
ATOM 1071 C C . GLU A 1 136 ? 11.805 -11.536 -9.981 1.00 59.38 136 GLU A C 1
ATOM 1073 O O . GLU A 1 136 ? 11.197 -11.605 -8.912 1.00 59.38 136 GLU A O 1
ATOM 1078 N N . ASN A 1 137 ? 13.064 -11.104 -10.039 1.00 51.19 137 ASN A N 1
ATOM 1079 C CA . ASN A 1 137 ? 13.815 -10.696 -8.855 1.00 51.19 137 ASN A CA 1
ATOM 1080 C C . ASN A 1 137 ? 13.273 -9.401 -8.239 1.00 51.19 137 ASN A C 1
ATOM 1082 O O . ASN A 1 137 ? 13.146 -9.325 -7.017 1.00 51.19 137 ASN A O 1
ATOM 1086 N N . VAL A 1 138 ? 12.895 -8.409 -9.052 1.00 53.62 138 VAL A N 1
ATOM 1087 C CA . VAL A 1 138 ? 12.215 -7.190 -8.580 1.00 53.62 138 VAL A CA 1
ATOM 1088 C C . VAL A 1 138 ? 10.885 -7.546 -7.909 1.00 53.62 138 VAL A C 1
ATOM 1090 O O . VAL A 1 138 ? 10.561 -7.015 -6.846 1.00 53.62 138 VAL A O 1
ATOM 1093 N N . ALA A 1 139 ? 10.127 -8.482 -8.482 1.00 49.12 139 ALA A N 1
ATOM 1094 C CA . ALA A 1 139 ? 8.887 -8.964 -7.888 1.00 49.12 139 ALA A CA 1
ATOM 1095 C C . ALA A 1 139 ? 9.106 -9.685 -6.545 1.00 49.12 139 ALA A C 1
ATOM 1097 O O . ALA A 1 139 ? 8.347 -9.450 -5.606 1.00 49.12 139 ALA A O 1
ATOM 1098 N N . ASN A 1 140 ? 10.142 -10.520 -6.430 1.00 47.81 140 ASN A N 1
ATOM 1099 C CA . ASN A 1 140 ? 10.479 -11.210 -5.181 1.00 47.81 140 ASN A CA 1
ATOM 1100 C C . ASN A 1 140 ? 10.973 -10.236 -4.099 1.00 47.81 140 ASN A C 1
ATOM 1102 O O . ASN A 1 140 ? 10.584 -10.353 -2.944 1.00 47.81 140 ASN A O 1
ATOM 1106 N N . GLN A 1 141 ? 11.732 -9.202 -4.464 1.00 46.94 141 GLN A N 1
ATOM 1107 C CA . GLN A 1 141 ? 12.173 -8.175 -3.511 1.00 46.94 141 GLN A CA 1
ATOM 1108 C C . GLN A 1 141 ? 11.043 -7.278 -3.007 1.00 46.94 141 GLN A C 1
ATOM 1110 O O . GLN A 1 141 ? 11.089 -6.817 -1.862 1.00 46.94 141 GLN A O 1
ATOM 1115 N N . LYS A 1 142 ? 10.012 -7.040 -3.830 1.00 50.34 142 LYS A N 1
ATOM 1116 C CA . LYS A 1 142 ? 8.772 -6.421 -3.349 1.00 50.34 142 LYS A CA 1
ATOM 1117 C C . LYS A 1 142 ? 8.130 -7.282 -2.265 1.00 50.34 142 LYS A C 1
ATOM 1119 O O . LYS A 1 142 ? 7.708 -6.720 -1.264 1.00 50.34 142 LYS A O 1
ATOM 1124 N N . LEU A 1 143 ? 8.110 -8.610 -2.424 1.00 47.09 143 LEU A N 1
ATOM 1125 C CA . LEU A 1 143 ? 7.583 -9.539 -1.415 1.00 47.09 143 LEU A CA 1
ATOM 1126 C C . LEU A 1 143 ? 8.432 -9.560 -0.133 1.00 47.09 143 LEU A C 1
ATOM 1128 O O . LEU A 1 143 ? 7.857 -9.550 0.950 1.00 47.09 143 LEU A O 1
ATOM 1132 N N . ASP A 1 144 ? 9.762 -9.505 -0.229 1.00 46.09 144 ASP A N 1
ATOM 1133 C CA . ASP A 1 144 ? 10.643 -9.463 0.952 1.00 46.09 144 ASP A CA 1
ATOM 1134 C C . ASP A 1 144 ? 10.525 -8.134 1.723 1.00 46.09 144 ASP A C 1
ATOM 1136 O O . ASP A 1 144 ? 10.435 -8.127 2.952 1.00 46.09 144 ASP A O 1
ATOM 1140 N N . SER A 1 145 ? 10.423 -7.004 1.009 1.00 49.34 145 SER A N 1
ATOM 1141 C CA . SER A 1 145 ? 10.139 -5.686 1.609 1.00 49.34 145 SER A CA 1
ATOM 1142 C C . SER A 1 145 ? 8.739 -5.648 2.237 1.00 49.34 145 SER A C 1
ATOM 1144 O O . SER A 1 145 ? 8.557 -5.079 3.315 1.00 49.34 145 SER A O 1
ATOM 1146 N N . LEU A 1 146 ? 7.762 -6.315 1.605 1.00 50.25 146 LEU A N 1
ATOM 1147 C CA . LEU A 1 146 ? 6.436 -6.555 2.178 1.00 50.25 146 LEU A CA 1
ATOM 1148 C C . LEU A 1 146 ? 6.537 -7.376 3.468 1.00 50.25 146 LEU A C 1
ATOM 1150 O O . LEU A 1 146 ? 5.799 -7.096 4.398 1.00 50.25 146 LEU A O 1
ATOM 1154 N N . GLY A 1 147 ? 7.442 -8.357 3.542 1.00 46.97 147 GLY A N 1
ATOM 1155 C CA . GLY A 1 147 ? 7.627 -9.247 4.691 1.00 46.97 147 GLY A CA 1
ATOM 1156 C C . GLY A 1 147 ? 8.044 -8.518 5.971 1.00 46.97 147 GLY A C 1
ATOM 1157 O O . GLY A 1 147 ? 7.409 -8.698 7.008 1.00 46.97 147 GLY A O 1
ATOM 1158 N N . THR A 1 148 ? 9.049 -7.635 5.905 1.00 48.53 148 THR A N 1
ATOM 1159 C CA . THR A 1 148 ? 9.462 -6.822 7.069 1.00 48.53 148 THR A CA 1
ATOM 1160 C C . THR A 1 148 ? 8.393 -5.797 7.465 1.00 48.53 148 THR A C 1
ATOM 1162 O O . THR A 1 148 ? 8.169 -5.560 8.652 1.00 48.53 148 THR A O 1
ATOM 1165 N N . LEU A 1 149 ? 7.685 -5.216 6.490 1.00 52.66 149 LEU A N 1
ATOM 1166 C CA . LEU A 1 149 ? 6.582 -4.281 6.743 1.00 52.66 149 LEU A CA 1
ATOM 1167 C C . LEU A 1 149 ? 5.319 -4.984 7.269 1.00 52.66 149 LEU A C 1
ATOM 1169 O O . LEU A 1 149 ? 4.576 -4.402 8.057 1.00 52.66 149 LEU A O 1
ATOM 1173 N N . ALA A 1 150 ? 5.086 -6.241 6.885 1.00 49.97 150 ALA A N 1
ATOM 1174 C CA . ALA A 1 150 ? 3.913 -7.023 7.264 1.00 49.97 150 ALA A CA 1
ATOM 1175 C C . ALA A 1 150 ? 3.852 -7.288 8.770 1.00 49.97 150 ALA A C 1
ATOM 1177 O O . ALA A 1 150 ? 2.755 -7.318 9.320 1.00 49.97 150 ALA A O 1
ATOM 1178 N N . ALA A 1 151 ? 4.994 -7.424 9.451 1.00 51.00 151 ALA A N 1
ATOM 1179 C CA . ALA A 1 151 ? 5.029 -7.570 10.907 1.00 51.00 151 ALA A CA 1
ATOM 1180 C C . ALA A 1 151 ? 4.516 -6.304 11.622 1.00 51.00 151 ALA A C 1
ATOM 1182 O O . ALA A 1 151 ? 3.668 -6.397 12.511 1.00 51.00 151 ALA A O 1
ATOM 1183 N N . GLY A 1 152 ? 4.964 -5.119 11.185 1.00 53.78 152 GLY A N 1
ATOM 1184 C CA . GLY A 1 152 ? 4.482 -3.832 11.701 1.00 53.78 152 GLY A CA 1
ATOM 1185 C C . GLY A 1 152 ? 3.014 -3.565 11.350 1.00 53.78 152 GLY A C 1
ATOM 1186 O O . GLY A 1 152 ? 2.231 -3.162 12.203 1.00 53.78 152 GLY A O 1
ATOM 1187 N N . LEU A 1 153 ? 2.601 -3.889 10.121 1.00 59.53 153 LEU A N 1
ATOM 1188 C CA . LEU A 1 153 ? 1.204 -3.781 9.689 1.00 59.53 153 LEU A CA 1
ATOM 1189 C C . LEU A 1 153 ? 0.284 -4.720 10.473 1.00 59.53 153 LEU A C 1
ATOM 1191 O O . LEU A 1 153 ? -0.793 -4.311 10.897 1.00 59.53 153 LEU A O 1
ATOM 1195 N N . ALA A 1 154 ? 0.695 -5.972 10.691 1.00 58.91 154 ALA A N 1
ATOM 1196 C CA . ALA A 1 154 ? -0.074 -6.936 11.470 1.00 58.91 154 ALA A CA 1
ATOM 1197 C C . ALA A 1 154 ? -0.241 -6.480 12.925 1.00 58.91 154 ALA A C 1
ATOM 1199 O O . ALA A 1 154 ? -1.316 -6.655 13.500 1.00 58.91 154 ALA A O 1
ATOM 1200 N N . HIS A 1 155 ? 0.794 -5.876 13.512 1.00 59.56 155 HIS A N 1
ATOM 1201 C CA . HIS A 1 155 ? 0.713 -5.254 14.830 1.00 59.56 155 HIS A CA 1
ATOM 1202 C C . HIS A 1 155 ? -0.357 -4.151 14.864 1.00 59.56 155 HIS A C 1
ATOM 1204 O O . HIS A 1 155 ? -1.284 -4.217 15.673 1.00 59.56 155 HIS A O 1
ATOM 1210 N N . ASP A 1 156 ? -0.309 -3.210 13.923 1.00 62.28 156 ASP A N 1
ATOM 1211 C CA . ASP A 1 156 ? -1.258 -2.093 13.870 1.00 62.28 156 ASP A CA 1
ATOM 1212 C C . ASP A 1 156 ? -2.700 -2.561 13.599 1.00 62.28 156 ASP A C 1
ATOM 1214 O O . ASP A 1 156 ? -3.650 -2.073 14.221 1.00 62.28 156 ASP A O 1
ATOM 1218 N N . PHE A 1 157 ? -2.882 -3.570 12.737 1.00 68.31 157 PHE A N 1
ATOM 1219 C CA . PHE A 1 157 ? -4.178 -4.221 12.526 1.00 68.31 157 PHE A CA 1
ATOM 1220 C C . PHE A 1 157 ? -4.714 -4.851 13.816 1.00 68.31 157 PHE A C 1
ATOM 1222 O O . PHE A 1 157 ? -5.882 -4.652 14.158 1.00 68.31 157 PHE A O 1
ATOM 1229 N N . ASN A 1 158 ? -3.878 -5.586 14.556 1.00 63.78 158 ASN A N 1
ATOM 1230 C CA . ASN A 1 158 ? -4.282 -6.220 15.811 1.00 63.78 158 ASN A CA 1
ATOM 1231 C C . ASN A 1 158 ? -4.695 -5.190 16.872 1.00 63.78 158 ASN A C 1
ATOM 1233 O O . ASN A 1 158 ? -5.683 -5.416 17.573 1.00 63.78 158 ASN A O 1
ATOM 1237 N N . ASN A 1 159 ? -4.014 -4.046 16.958 1.00 66.19 159 ASN A N 1
ATOM 1238 C CA . ASN A 1 159 ? -4.383 -2.982 17.896 1.00 66.19 159 ASN A CA 1
ATOM 1239 C C . ASN A 1 159 ? -5.748 -2.373 17.544 1.00 66.19 159 ASN A C 1
ATOM 1241 O O . ASN A 1 159 ? -6.596 -2.167 18.417 1.00 66.19 159 ASN A O 1
ATOM 1245 N N . ILE A 1 160 ? -6.030 -2.171 16.253 1.00 72.56 160 ILE A N 1
ATOM 1246 C CA . ILE A 1 160 ? -7.346 -1.698 15.807 1.00 72.56 160 ILE A CA 1
ATOM 1247 C C . ILE A 1 160 ? -8.445 -2.722 16.129 1.00 72.56 160 ILE A C 1
ATOM 1249 O O . ILE A 1 160 ? -9.496 -2.346 16.657 1.00 72.56 160 ILE A O 1
ATOM 1253 N N . LEU A 1 161 ? -8.199 -4.010 15.872 1.00 73.69 161 LEU A N 1
ATOM 1254 C CA . LEU A 1 161 ? -9.140 -5.085 16.200 1.00 73.69 161 LEU A CA 1
ATOM 1255 C C . LEU A 1 161 ? -9.414 -5.164 17.706 1.00 73.69 161 LEU A C 1
ATOM 1257 O O . LEU A 1 161 ? -10.571 -5.302 18.108 1.00 73.69 161 LEU A O 1
ATOM 1261 N N . MET A 1 162 ? -8.380 -5.012 18.536 1.00 64.56 162 MET A N 1
ATOM 1262 C CA . MET A 1 162 ? -8.502 -4.963 19.995 1.00 64.56 162 MET A CA 1
ATOM 1263 C C . MET A 1 162 ? -9.393 -3.803 20.437 1.00 64.56 162 MET A C 1
ATOM 1265 O O . MET A 1 162 ? -10.271 -3.980 21.279 1.00 64.56 162 MET A O 1
ATOM 1269 N N . MET A 1 163 ? -9.215 -2.620 19.850 1.00 69.94 163 MET A N 1
ATOM 1270 C CA . MET A 1 163 ? -10.044 -1.463 20.172 1.00 69.94 163 MET A CA 1
ATOM 1271 C C . MET A 1 163 ? -11.511 -1.663 19.788 1.00 69.94 163 MET A C 1
ATOM 1273 O O . MET A 1 163 ? -12.395 -1.319 20.573 1.00 69.94 163 MET A O 1
ATOM 1277 N N . ILE A 1 164 ? -11.780 -2.241 18.614 1.00 78.25 164 ILE A N 1
ATOM 1278 C CA . ILE A 1 164 ? -13.146 -2.544 18.167 1.00 78.25 164 ILE A CA 1
ATOM 1279 C C . ILE A 1 164 ? -13.790 -3.571 19.104 1.00 78.25 164 ILE A C 1
ATOM 1281 O O . ILE A 1 164 ? -14.889 -3.348 19.620 1.00 78.25 164 ILE A O 1
ATOM 1285 N N . LEU A 1 165 ? -13.096 -4.684 19.360 1.00 73.19 165 LEU A N 1
ATOM 1286 C CA . LEU A 1 165 ? -13.594 -5.768 20.201 1.00 73.19 165 LEU A CA 1
ATOM 1287 C C . LEU A 1 165 ? -13.800 -5.304 21.647 1.00 73.19 165 LEU A C 1
ATOM 1289 O O . LEU A 1 165 ? -14.868 -5.530 22.220 1.00 73.19 165 LEU A O 1
ATOM 1293 N N . GLY A 1 166 ? -12.806 -4.623 22.214 1.00 68.50 166 GLY A N 1
ATOM 1294 C CA . GLY A 1 166 ? -12.826 -4.124 23.581 1.00 68.50 166 GLY A CA 1
ATOM 1295 C C . GLY A 1 166 ? -13.942 -3.111 23.797 1.00 68.50 166 GLY A C 1
ATOM 1296 O O . GLY A 1 166 ? -14.767 -3.291 24.692 1.00 68.50 166 GLY A O 1
ATOM 1297 N N . SER A 1 167 ? -14.055 -2.095 22.939 1.00 79.50 167 SER A N 1
ATOM 1298 C CA . SER A 1 167 ? -15.134 -1.108 23.043 1.00 79.50 167 SER A CA 1
ATOM 1299 C C . SER A 1 167 ? -16.521 -1.740 22.866 1.00 79.50 167 SER A C 1
ATOM 1301 O O . SER A 1 167 ? -17.438 -1.411 23.617 1.00 79.50 167 SER A O 1
ATOM 1303 N N . SER A 1 168 ? -16.672 -2.722 21.970 1.00 82.81 168 SER A N 1
ATOM 1304 C CA . SER A 1 168 ? -17.919 -3.489 21.801 1.00 82.81 168 SER A CA 1
ATOM 1305 C C . SER A 1 168 ? -18.302 -4.265 23.068 1.00 82.81 168 SER A C 1
ATOM 1307 O O . SER A 1 168 ? -19.451 -4.207 23.520 1.00 82.81 168 SER A O 1
ATOM 1309 N N . GLN A 1 169 ? -17.345 -4.952 23.698 1.00 78.44 169 GLN A N 1
ATOM 1310 C CA . GLN A 1 169 ? -17.582 -5.681 24.946 1.00 78.44 169 GLN A CA 1
ATOM 1311 C C . GLN A 1 169 ? -17.918 -4.733 26.106 1.00 78.44 169 GLN A C 1
ATOM 1313 O O . GLN A 1 169 ? -18.875 -4.984 26.842 1.00 78.44 169 GLN A O 1
ATOM 1318 N N . LEU A 1 170 ? -17.208 -3.607 26.233 1.00 79.44 170 LEU A N 1
ATOM 1319 C CA . LEU A 1 170 ? -17.480 -2.602 27.265 1.00 79.44 170 LEU A CA 1
ATOM 1320 C C . LEU A 1 170 ? -18.858 -1.961 27.097 1.00 79.44 170 LEU A C 1
ATOM 1322 O O . LEU A 1 170 ? -19.580 -1.828 28.087 1.00 79.44 170 LEU A O 1
ATOM 1326 N N . ALA A 1 171 ? -19.263 -1.642 25.865 1.00 85.06 171 ALA A N 1
ATOM 1327 C CA . ALA A 1 171 ? -20.607 -1.152 25.571 1.00 85.06 171 ALA A CA 1
ATOM 1328 C C . ALA A 1 171 ? -21.675 -2.156 26.040 1.00 85.06 171 ALA A C 1
ATOM 1330 O O . ALA A 1 171 ? -22.591 -1.786 26.777 1.00 85.06 171 ALA A O 1
ATOM 1331 N N . LYS A 1 172 ? -21.516 -3.450 25.717 1.00 79.94 172 LYS A N 1
ATOM 1332 C CA . LYS A 1 172 ? -22.432 -4.518 26.164 1.00 79.94 172 LYS A CA 1
ATOM 1333 C C . LYS A 1 172 ? -22.494 -4.646 27.688 1.00 79.94 172 LYS A C 1
ATOM 1335 O O . LYS A 1 172 ? -23.581 -4.769 28.251 1.00 79.94 172 LYS A O 1
ATOM 1340 N N . MET A 1 173 ? -21.351 -4.586 28.371 1.00 80.25 173 MET A N 1
ATOM 1341 C CA . MET A 1 173 ? -21.289 -4.649 29.837 1.00 80.25 173 MET A CA 1
ATOM 1342 C C . MET A 1 173 ? -21.964 -3.439 30.491 1.00 80.25 173 MET A C 1
ATOM 1344 O O . MET A 1 173 ? -22.645 -3.583 31.507 1.00 80.25 173 MET A O 1
ATOM 1348 N N . LYS A 1 174 ? -21.793 -2.246 29.914 1.00 83.50 174 LYS A N 1
ATOM 1349 C CA . LYS A 1 174 ? -22.427 -1.009 30.381 1.00 83.50 174 LYS A CA 1
ATOM 1350 C C . LYS A 1 174 ? -23.941 -1.040 30.194 1.00 83.50 174 LYS A C 1
ATOM 1352 O O . LYS A 1 174 ? -24.655 -0.729 31.145 1.00 83.50 174 LYS A O 1
ATOM 1357 N N . ILE A 1 175 ? -24.422 -1.532 29.050 1.00 87.06 175 ILE A N 1
ATOM 1358 C CA . ILE A 1 175 ? -25.850 -1.797 28.809 1.00 87.06 175 ILE A CA 1
ATOM 1359 C C . ILE A 1 175 ? -26.402 -2.763 29.865 1.00 87.06 175 ILE A C 1
ATOM 1361 O O . ILE A 1 175 ? -27.419 -2.479 30.493 1.00 87.06 175 ILE A O 1
ATOM 1365 N N . ALA A 1 176 ? -25.711 -3.879 30.124 1.00 83.62 176 ALA A N 1
ATOM 1366 C CA . ALA A 1 176 ? -26.148 -4.869 31.113 1.00 83.62 176 ALA A CA 1
ATOM 1367 C C . ALA A 1 176 ? -26.216 -4.308 32.546 1.00 83.62 176 ALA A C 1
ATOM 1369 O O . ALA A 1 176 ? -27.028 -4.763 33.350 1.00 83.62 176 ALA A O 1
ATOM 1370 N N . LYS A 1 177 ? -25.385 -3.308 32.863 1.00 85.19 177 LYS A N 1
ATOM 1371 C CA . LYS A 1 177 ? -25.385 -2.593 34.149 1.00 85.19 177 LYS A CA 1
ATOM 1372 C C . LYS A 1 177 ? -26.366 -1.412 34.199 1.00 85.19 177 LYS A C 1
ATOM 1374 O O . LYS A 1 177 ? -26.436 -0.756 35.235 1.00 85.19 177 LYS A O 1
ATOM 1379 N N . GLY A 1 178 ? -27.115 -1.144 33.127 1.00 87.88 178 GLY A N 1
ATOM 1380 C CA . GLY A 1 178 ? -28.066 -0.031 33.056 1.00 87.88 178 GLY A CA 1
ATOM 1381 C C . GLY A 1 178 ? -27.400 1.348 33.054 1.00 87.88 178 GLY A C 1
ATOM 1382 O O . GLY A 1 178 ? -27.941 2.278 33.646 1.00 87.88 178 GLY A O 1
ATOM 1383 N N . ALA A 1 179 ? -26.209 1.466 32.457 1.00 86.56 179 ALA A N 1
ATOM 1384 C CA . ALA A 1 179 ? -25.521 2.746 32.302 1.00 86.56 179 ALA A CA 1
ATOM 1385 C C . ALA A 1 179 ? -26.299 3.706 31.384 1.00 86.56 179 ALA A C 1
ATOM 1387 O O . ALA A 1 179 ? -27.073 3.271 30.534 1.00 86.56 179 ALA A O 1
ATOM 1388 N N . GLU A 1 180 ? -26.067 5.010 31.544 1.00 88.69 180 GLU A N 1
ATOM 1389 C CA . GLU A 1 180 ? -26.661 6.032 30.679 1.00 88.69 180 GLU A CA 1
ATOM 1390 C C . GLU A 1 180 ? -26.157 5.921 29.233 1.00 88.69 180 GLU A C 1
ATOM 1392 O O . GLU A 1 180 ? -24.995 5.579 28.991 1.00 88.69 180 GLU A O 1
ATOM 1397 N N . ASP A 1 181 ? -27.002 6.311 28.274 1.00 89.25 181 ASP A N 1
ATOM 1398 C CA . ASP A 1 181 ? -26.684 6.296 26.841 1.00 89.25 181 ASP A CA 1
ATOM 1399 C C . ASP A 1 181 ? -25.373 7.037 26.532 1.00 89.25 181 ASP A C 1
ATOM 1401 O O . ASP A 1 181 ? -24.564 6.570 25.734 1.00 89.25 181 ASP A O 1
ATOM 1405 N N . THR A 1 182 ? -25.095 8.146 27.228 1.00 85.19 182 THR A N 1
ATOM 1406 C CA . THR A 1 182 ? -23.863 8.933 27.039 1.00 85.19 182 THR A CA 1
ATOM 1407 C C . THR A 1 182 ? -22.585 8.174 27.408 1.00 85.19 182 THR A C 1
ATOM 1409 O O . THR A 1 182 ? -21.516 8.481 26.876 1.00 85.19 182 THR A O 1
ATOM 1412 N N . GLU A 1 183 ? -22.649 7.182 28.303 1.00 80.94 183 GLU A N 1
ATOM 1413 C CA . GLU A 1 183 ? -21.506 6.313 28.590 1.00 80.94 183 GLU A CA 1
ATOM 1414 C C . GLU A 1 183 ? -21.313 5.253 27.509 1.00 80.94 183 GLU A C 1
ATOM 1416 O O . GLU A 1 183 ? -20.173 4.910 27.202 1.00 80.94 183 GLU A O 1
ATOM 1421 N N . ILE A 1 184 ? -22.405 4.745 26.935 1.00 87.06 184 ILE A N 1
ATOM 1422 C CA . ILE A 1 184 ? -22.388 3.713 25.894 1.00 87.06 184 ILE A CA 1
ATOM 1423 C C . ILE A 1 184 ? -21.890 4.309 24.571 1.00 87.06 184 ILE A C 1
ATOM 1425 O O . ILE A 1 184 ? -21.011 3.724 23.937 1.00 87.06 184 ILE A O 1
ATOM 1429 N N . VAL A 1 185 ? -22.378 5.500 24.204 1.00 85.19 185 VAL A N 1
ATOM 1430 C CA . VAL A 1 185 ? -22.008 6.215 22.968 1.00 85.19 185 VAL A CA 1
ATOM 1431 C C . VAL A 1 185 ? -20.497 6.423 22.864 1.00 85.19 185 VAL A C 1
ATOM 1433 O O . VAL A 1 185 ? -19.931 6.163 21.813 1.00 85.19 185 VAL A O 1
ATOM 1436 N N . LYS A 1 186 ? -19.799 6.730 23.967 1.00 81.75 186 LYS A N 1
ATOM 1437 C CA . LYS A 1 186 ? -18.326 6.878 23.967 1.00 81.75 186 LYS A CA 1
ATOM 1438 C C . LYS A 1 186 ? -17.585 5.642 23.449 1.00 81.75 186 LYS A C 1
ATOM 1440 O O . LYS A 1 186 ? -16.504 5.764 22.879 1.00 81.75 186 LYS A O 1
ATOM 1445 N N . TYR A 1 187 ? -18.122 4.450 23.701 1.00 83.62 187 TYR A N 1
ATOM 1446 C CA . TYR A 1 187 ? -17.531 3.210 23.204 1.00 83.62 187 TYR A CA 1
ATOM 1447 C C . TYR A 1 187 ? -17.892 2.965 21.738 1.00 83.62 187 TYR A C 1
ATOM 1449 O O . TYR A 1 187 ? -17.045 2.479 20.995 1.00 83.62 187 TYR A O 1
ATOM 1457 N N . LEU A 1 188 ? -19.098 3.344 21.306 1.00 86.44 188 LEU A N 1
ATOM 1458 C CA . LEU A 1 188 ? -19.489 3.304 19.894 1.00 86.44 188 LEU A CA 1
ATOM 1459 C C . LEU A 1 188 ? -18.625 4.263 19.057 1.00 86.44 188 LEU A C 1
ATOM 1461 O O . LEU A 1 188 ? -18.023 3.823 18.082 1.00 86.44 188 LEU A O 1
ATOM 1465 N N . ASP A 1 189 ? -18.420 5.500 19.518 1.00 79.62 189 ASP A N 1
ATOM 1466 C CA . ASP A 1 189 ? -17.520 6.480 18.890 1.00 79.62 189 ASP A CA 1
ATOM 1467 C C . ASP A 1 189 ? -16.083 5.936 18.774 1.00 79.62 189 ASP A C 1
ATOM 1469 O O . ASP A 1 189 ? -15.385 6.142 17.779 1.00 79.62 189 ASP A O 1
ATOM 1473 N N . SER A 1 190 ? -15.621 5.193 19.788 1.00 72.38 190 SER A N 1
ATOM 1474 C CA . SER A 1 190 ? -14.308 4.545 19.750 1.00 72.38 190 SER A CA 1
ATOM 1475 C C . SER A 1 190 ? -14.223 3.436 18.698 1.00 72.38 190 SER A C 1
ATOM 1477 O O . SER A 1 190 ? -13.140 3.238 18.146 1.00 72.38 190 SER A O 1
ATOM 1479 N N . ILE A 1 191 ? -15.308 2.700 18.439 1.00 85.56 191 ILE A N 1
ATOM 1480 C CA . ILE A 1 191 ? -15.364 1.679 17.381 1.00 85.56 191 ILE A CA 1
ATOM 1481 C C . ILE A 1 191 ? -15.326 2.356 16.010 1.00 85.56 191 ILE A C 1
ATOM 1483 O O . ILE A 1 191 ? -14.571 1.926 15.136 1.00 85.56 191 ILE A O 1
ATOM 1487 N N . GLU A 1 192 ? -16.078 3.441 15.828 1.00 75.75 192 GLU A N 1
ATOM 1488 C CA . GLU A 1 192 ? -16.074 4.220 14.585 1.00 75.75 192 GLU A CA 1
ATOM 1489 C C . GLU A 1 192 ? -14.687 4.806 14.295 1.00 75.75 192 GLU A C 1
ATOM 1491 O O . GLU A 1 192 ? -14.145 4.628 13.201 1.00 75.75 192 GLU A O 1
ATOM 1496 N N . GLY A 1 193 ? -14.049 5.418 15.299 1.00 69.94 193 GLY A N 1
ATOM 1497 C CA . GLY A 1 193 ? -12.684 5.932 15.179 1.00 69.94 193 GLY A CA 1
ATOM 1498 C C . GLY A 1 193 ? -11.654 4.840 14.866 1.00 69.94 193 GLY A C 1
ATOM 1499 O O . GLY A 1 193 ? -10.751 5.047 14.053 1.00 69.94 193 GLY A O 1
ATOM 1500 N N . ALA A 1 194 ? -11.795 3.651 15.460 1.00 72.69 194 ALA A N 1
ATOM 1501 C CA . ALA A 1 194 ? -10.941 2.506 15.156 1.00 72.69 194 ALA A CA 1
ATOM 1502 C C . ALA A 1 194 ? -11.130 2.020 13.706 1.00 72.69 194 ALA A C 1
ATOM 1504 O O . ALA A 1 194 ? -10.144 1.806 13.003 1.00 72.69 194 ALA A O 1
ATOM 1505 N N . THR A 1 195 ? -12.377 1.942 13.239 1.00 77.25 195 THR A N 1
ATOM 1506 C CA . THR A 1 195 ? -12.734 1.538 11.869 1.00 77.25 195 THR A CA 1
ATOM 1507 C C . THR A 1 195 ? -12.190 2.521 10.829 1.00 77.25 195 THR A C 1
ATOM 1509 O O . THR A 1 195 ? -11.628 2.105 9.819 1.00 77.25 195 THR A O 1
ATOM 1512 N N . SER A 1 196 ? -12.266 3.827 11.107 1.00 68.62 196 SER A N 1
ATOM 1513 C CA . SER A 1 196 ? -11.673 4.866 10.256 1.00 68.62 196 SER A CA 1
ATOM 1514 C C . SER A 1 196 ? -10.155 4.694 10.112 1.00 68.62 196 SER A C 1
ATOM 1516 O O . SER A 1 196 ? -9.618 4.733 9.006 1.00 68.62 196 SER A O 1
ATOM 1518 N N . ARG A 1 197 ? -9.448 4.384 11.208 1.00 63.09 197 ARG A N 1
ATOM 1519 C CA . ARG A 1 197 ? -8.001 4.107 11.152 1.00 63.09 197 ARG A CA 1
ATOM 1520 C C . ARG A 1 197 ? -7.666 2.822 10.393 1.00 63.09 197 ARG A C 1
ATOM 1522 O O . ARG A 1 197 ? -6.690 2.825 9.651 1.00 63.09 197 ARG A O 1
ATOM 1529 N N . ALA A 1 198 ? -8.473 1.763 10.522 1.00 72.31 198 ALA A N 1
ATOM 1530 C CA . ALA A 1 198 ? -8.310 0.550 9.710 1.00 72.31 198 ALA A CA 1
ATOM 1531 C C . ALA A 1 198 ? -8.464 0.840 8.217 1.00 72.31 198 ALA A C 1
ATOM 1533 O O . ALA A 1 198 ? -7.687 0.317 7.421 1.00 72.31 198 ALA A O 1
ATOM 1534 N N . SER A 1 199 ? -9.418 1.694 7.837 1.00 62.56 199 SER A N 1
ATOM 1535 C CA . SER A 1 199 ? -9.593 2.110 6.443 1.00 62.56 199 SER A CA 1
ATOM 1536 C C . SER A 1 199 ? -8.335 2.778 5.895 1.00 62.56 199 SER A C 1
ATOM 1538 O O . SER A 1 199 ? -7.821 2.348 4.868 1.00 62.56 199 SER A O 1
ATOM 1540 N N . VAL A 1 200 ? -7.804 3.776 6.610 1.00 62.12 200 VAL A N 1
ATOM 1541 C CA . VAL A 1 200 ? -6.584 4.496 6.206 1.00 62.12 200 VAL A CA 1
ATOM 1542 C C . VAL A 1 200 ? -5.383 3.549 6.120 1.00 62.12 200 VAL A C 1
ATOM 1544 O O . VAL A 1 200 ? -4.569 3.654 5.207 1.00 62.12 200 VAL A O 1
ATOM 1547 N N . LEU A 1 201 ? -5.255 2.606 7.058 1.00 63.69 201 LEU A N 1
ATOM 1548 C CA . LEU A 1 201 ? -4.178 1.613 7.037 1.00 63.69 201 LEU A CA 1
ATOM 1549 C C . LEU A 1 201 ? -4.295 0.663 5.836 1.00 63.69 201 LEU A C 1
ATOM 1551 O O . LEU A 1 201 ? -3.297 0.364 5.185 1.00 63.69 201 LEU A O 1
ATOM 1555 N N . THR A 1 202 ? -5.514 0.215 5.532 1.00 64.19 202 THR A N 1
ATOM 1556 C CA . THR A 1 202 ? -5.796 -0.680 4.403 1.00 64.19 202 THR A CA 1
ATOM 1557 C C . THR A 1 202 ? -5.522 0.017 3.076 1.00 64.19 202 THR A C 1
ATOM 1559 O O . THR A 1 202 ? -4.894 -0.575 2.208 1.00 64.19 202 THR A O 1
ATOM 1562 N N . GLU A 1 203 ? -5.914 1.283 2.932 1.00 57.38 203 GLU A N 1
ATOM 1563 C CA . GLU A 1 203 ? -5.606 2.108 1.759 1.00 57.38 203 GLU A CA 1
ATOM 1564 C C . GLU A 1 203 ? -4.092 2.215 1.534 1.00 57.38 203 GLU A C 1
ATOM 1566 O O . GLU A 1 203 ? -3.592 1.853 0.470 1.00 57.38 203 GLU A O 1
ATOM 1571 N N . LYS A 1 204 ? -3.339 2.587 2.578 1.00 56.59 204 LYS A N 1
ATOM 1572 C CA . LYS A 1 204 ? -1.870 2.651 2.524 1.00 56.59 204 LYS A CA 1
ATOM 1573 C C . LYS A 1 204 ? -1.238 1.311 2.137 1.00 56.59 204 LYS A C 1
ATOM 1575 O O . LYS A 1 204 ? -0.278 1.283 1.371 1.00 56.59 204 LYS A O 1
ATOM 1580 N N . PHE A 1 205 ? -1.767 0.200 2.651 1.00 61.03 205 PHE A N 1
ATOM 1581 C CA . PHE A 1 205 ? -1.285 -1.141 2.317 1.00 61.03 205 PHE A CA 1
ATOM 1582 C C . PHE A 1 205 ? -1.599 -1.539 0.869 1.00 61.03 205 PHE A C 1
ATOM 1584 O O . PHE A 1 205 ? -0.739 -2.081 0.174 1.00 61.03 205 PHE A O 1
ATOM 1591 N N . MET A 1 206 ? -2.814 -1.256 0.396 1.00 54.81 206 MET A N 1
ATOM 1592 C CA . MET A 1 206 ? -3.241 -1.577 -0.965 1.00 54.81 206 MET A CA 1
ATOM 1593 C C . MET A 1 206 ? -2.450 -0.785 -2.006 1.00 54.81 206 MET A C 1
ATOM 1595 O O . MET A 1 206 ? -2.016 -1.375 -2.994 1.00 54.81 206 MET A O 1
ATOM 1599 N N . ASN A 1 207 ? -2.173 0.494 -1.751 1.00 52.50 207 ASN A N 1
ATOM 1600 C CA . ASN A 1 207 ? -1.335 1.329 -2.618 1.00 52.50 207 ASN A CA 1
ATOM 1601 C C . ASN A 1 207 ? 0.107 0.788 -2.720 1.00 52.50 207 ASN A C 1
ATOM 1603 O O . ASN A 1 207 ? 0.742 0.874 -3.767 1.00 52.50 207 ASN A O 1
ATOM 1607 N N . TYR A 1 208 ? 0.608 0.136 -1.665 1.00 53.69 208 TYR A N 1
ATOM 1608 C CA . TYR A 1 208 ? 1.934 -0.494 -1.654 1.00 53.69 208 TYR A CA 1
ATOM 1609 C C . TYR A 1 208 ? 1.980 -1.870 -2.356 1.00 53.69 208 TYR A C 1
ATOM 1611 O O . TYR A 1 208 ? 3.009 -2.258 -2.910 1.00 53.69 208 TYR A O 1
ATOM 1619 N N . SER A 1 209 ? 0.875 -2.625 -2.332 1.00 50.69 209 SER A N 1
ATOM 1620 C CA . SER A 1 209 ? 0.790 -4.015 -2.816 1.00 50.69 209 SER A CA 1
ATOM 1621 C C . SER A 1 209 ? 0.531 -4.143 -4.329 1.00 50.69 209 SER A C 1
ATOM 1623 O O . SER A 1 209 ? 0.761 -5.201 -4.924 1.00 50.69 209 SER A O 1
ATOM 1625 N N . GLN A 1 210 ? 0.060 -3.082 -4.992 1.00 49.19 210 GLN A N 1
ATOM 1626 C CA . GLN A 1 210 ? -0.366 -3.169 -6.389 1.00 49.19 210 GLN A CA 1
ATOM 1627 C C . GLN A 1 210 ? 0.800 -3.370 -7.384 1.00 49.19 210 GLN A C 1
ATOM 1629 O O . GLN A 1 210 ? 1.830 -2.691 -7.370 1.00 49.19 210 GLN A O 1
ATOM 1634 N N . ARG A 1 211 ? 0.609 -4.329 -8.302 1.00 39.66 211 ARG A N 1
ATOM 1635 C CA . ARG A 1 211 ? 1.334 -4.430 -9.579 1.00 39.66 211 ARG A CA 1
ATOM 1636 C C . ARG A 1 211 ? 0.545 -3.627 -10.617 1.00 39.66 211 ARG A C 1
ATOM 1638 O O . ARG A 1 211 ? -0.556 -4.045 -10.956 1.00 39.66 211 ARG A O 1
ATOM 1645 N N . GLY A 1 212 ? 1.091 -2.534 -11.144 1.00 38.56 212 GLY A N 1
ATOM 1646 C CA . GLY A 1 212 ? 0.408 -1.737 -12.170 1.00 38.56 212 GLY A CA 1
ATOM 1647 C C . GLY A 1 212 ? 1.273 -0.620 -12.752 1.00 38.56 212 GLY A C 1
ATOM 1648 O O . GLY A 1 212 ? 2.268 -0.240 -12.139 1.00 38.56 212 GLY A O 1
ATOM 1649 N N . GLU A 1 213 ? 0.918 -0.175 -13.962 1.00 38.91 213 GLU A N 1
ATOM 1650 C CA . GLU A 1 213 ? 1.583 0.877 -14.748 1.00 38.91 213 GLU A CA 1
ATOM 1651 C C . GLU A 1 213 ? 1.659 2.226 -14.013 1.00 38.91 213 GLU A C 1
ATOM 1653 O O . GLU A 1 213 ? 0.862 2.519 -13.128 1.00 38.91 213 GLU A O 1
ATOM 1658 N N . VAL A 1 214 ? 2.639 3.048 -14.401 1.00 44.38 214 VAL A N 1
ATOM 1659 C CA . VAL A 1 214 ? 2.957 4.343 -13.778 1.00 44.38 214 VAL A CA 1
ATOM 1660 C C . VAL A 1 214 ? 1.800 5.335 -13.953 1.00 44.38 214 VAL A C 1
ATOM 1662 O O . VAL A 1 214 ? 1.655 5.918 -15.028 1.00 44.38 214 VAL A O 1
ATOM 1665 N N . THR A 1 215 ? 1.007 5.581 -12.909 1.00 43.28 215 THR A N 1
ATOM 1666 C CA . THR A 1 215 ? -0.069 6.588 -12.922 1.00 43.28 215 THR A CA 1
ATOM 1667 C C . THR A 1 215 ? 0.368 7.844 -12.181 1.00 43.28 215 THR A C 1
ATOM 1669 O O . THR A 1 215 ? 0.538 7.827 -10.964 1.00 43.28 215 THR A O 1
ATOM 1672 N N . LYS A 1 216 ? 0.559 8.949 -12.911 1.00 50.81 216 LYS A N 1
ATOM 1673 C CA . LYS A 1 216 ? 0.975 10.239 -12.340 1.00 50.81 216 LYS A CA 1
ATOM 1674 C C . LYS A 1 216 ? -0.243 11.081 -11.968 1.00 50.81 216 LYS A C 1
ATOM 1676 O O . LYS A 1 216 ? -1.155 11.227 -12.775 1.00 50.81 216 LYS A O 1
ATOM 1681 N N . SER A 1 217 ? -0.229 11.690 -10.789 1.00 58.19 217 SER A N 1
ATOM 1682 C CA . SER A 1 217 ? -1.254 12.628 -10.325 1.00 58.19 217 SER A CA 1
ATOM 1683 C C . SER A 1 217 ? -0.615 13.868 -9.693 1.00 58.19 217 SER A C 1
ATOM 1685 O O . SER A 1 217 ? 0.594 13.913 -9.457 1.00 58.19 217 SER A O 1
ATOM 1687 N N . VAL A 1 218 ? -1.407 14.927 -9.498 1.00 67.69 218 VAL A N 1
ATOM 1688 C CA . VAL A 1 218 ? -0.934 16.176 -8.884 1.00 67.69 218 VAL A CA 1
ATOM 1689 C C . VAL A 1 218 ? -1.072 16.062 -7.365 1.00 67.69 218 VAL A C 1
ATOM 1691 O O . VAL A 1 218 ? -2.177 15.851 -6.871 1.00 67.69 218 VAL A O 1
ATOM 1694 N N . CYS A 1 219 ? 0.022 16.213 -6.617 1.00 71.56 219 CYS A N 1
ATOM 1695 C CA . CYS A 1 219 ? 0.035 16.061 -5.162 1.00 71.56 219 CYS A CA 1
ATOM 1696 C C . CYS A 1 219 ? 0.828 17.162 -4.441 1.00 71.56 219 CYS A C 1
ATOM 1698 O O . CYS A 1 219 ? 1.698 17.822 -5.014 1.00 71.56 219 CYS A O 1
ATOM 1700 N N . ASN A 1 220 ? 0.540 17.356 -3.149 1.00 81.62 220 ASN A N 1
ATOM 1701 C CA . ASN A 1 220 ? 1.344 18.215 -2.284 1.00 81.62 220 ASN A CA 1
ATOM 1702 C C . ASN A 1 220 ? 2.574 17.441 -1.779 1.00 81.62 220 ASN A C 1
ATOM 1704 O O . ASN A 1 220 ? 2.453 16.517 -0.972 1.00 81.62 220 ASN A O 1
ATOM 1708 N N . LEU A 1 221 ? 3.767 17.845 -2.222 1.00 83.06 221 LEU A N 1
ATOM 1709 C CA . LEU A 1 221 ? 5.015 17.144 -1.906 1.00 83.06 221 LEU A CA 1
ATOM 1710 C C . LEU A 1 221 ? 5.294 17.064 -0.394 1.00 83.06 221 LEU A C 1
ATOM 1712 O O . LEU A 1 221 ? 5.742 16.033 0.110 1.00 83.06 221 LEU A O 1
ATOM 1716 N N . ALA A 1 222 ? 5.025 18.141 0.347 1.00 84.25 222 ALA A N 1
ATOM 1717 C CA . ALA A 1 222 ? 5.302 18.186 1.779 1.00 84.25 222 ALA A CA 1
ATOM 1718 C C . ALA A 1 222 ? 4.364 17.269 2.578 1.00 84.25 222 ALA A C 1
ATOM 1720 O O . ALA A 1 222 ? 4.789 16.676 3.569 1.00 84.25 222 ALA A O 1
ATOM 1721 N N . GLU A 1 223 ? 3.098 17.147 2.173 1.00 82.56 223 GLU A N 1
ATOM 1722 C CA . GLU A 1 223 ? 2.156 16.192 2.772 1.00 82.56 223 GLU A CA 1
ATOM 1723 C C . GLU A 1 223 ? 2.555 14.750 2.450 1.00 82.56 223 GLU A C 1
ATOM 1725 O O . GLU A 1 223 ? 2.698 13.939 3.363 1.00 82.56 223 GLU A O 1
ATOM 1730 N N . MET A 1 224 ? 2.884 14.467 1.190 1.00 82.56 224 MET A N 1
ATOM 1731 C CA . MET A 1 224 ? 3.332 13.147 0.746 1.00 82.56 224 MET A CA 1
ATOM 1732 C C . MET A 1 224 ? 4.608 12.673 1.475 1.00 82.56 224 MET A C 1
ATOM 1734 O O . MET A 1 224 ? 4.713 11.509 1.874 1.00 82.56 224 MET A O 1
ATOM 1738 N N . ILE A 1 225 ? 5.581 13.564 1.705 1.00 86.44 225 ILE A N 1
ATOM 1739 C CA . ILE A 1 225 ? 6.796 13.231 2.467 1.00 86.44 225 ILE A CA 1
ATOM 1740 C C . ILE A 1 225 ? 6.469 12.968 3.942 1.00 86.44 225 ILE A C 1
ATOM 1742 O O . ILE A 1 225 ? 7.005 12.022 4.521 1.00 86.44 225 ILE A O 1
ATOM 1746 N N . LYS A 1 226 ? 5.559 13.739 4.555 1.00 84.06 226 LYS A N 1
ATOM 1747 C CA . LYS A 1 226 ? 5.100 13.463 5.930 1.00 84.06 226 LYS A CA 1
ATOM 1748 C C . LYS A 1 226 ? 4.445 12.091 6.040 1.00 84.06 226 LYS A C 1
ATOM 1750 O O . LYS A 1 226 ? 4.661 11.400 7.034 1.00 84.06 226 LYS A O 1
ATOM 1755 N N . GLU A 1 227 ? 3.672 11.685 5.039 1.00 74.12 227 GLU A N 1
ATOM 1756 C CA . GLU A 1 227 ? 3.071 10.353 4.992 1.00 74.12 227 GLU A CA 1
ATOM 1757 C C . GLU A 1 227 ? 4.134 9.255 4.913 1.00 74.12 227 GLU A C 1
ATOM 1759 O O . GLU A 1 227 ? 4.093 8.331 5.728 1.00 74.12 227 GLU A O 1
ATOM 1764 N N . SER A 1 228 ? 5.131 9.401 4.031 1.00 79.81 228 SER A N 1
ATOM 1765 C CA . SER A 1 228 ? 6.269 8.467 3.935 1.00 79.81 228 SER A CA 1
ATOM 1766 C C . SER A 1 228 ? 7.010 8.349 5.270 1.00 79.81 228 SER A C 1
ATOM 1768 O O . SER A 1 228 ? 7.256 7.251 5.763 1.00 79.81 228 SER A O 1
ATOM 1770 N N . MET A 1 229 ? 7.285 9.485 5.922 1.00 81.81 229 MET A N 1
ATOM 1771 C CA . MET A 1 229 ? 7.901 9.523 7.250 1.00 81.81 229 MET A CA 1
ATOM 1772 C C . MET A 1 229 ? 7.042 8.829 8.311 1.00 81.81 229 MET A C 1
ATOM 1774 O O . MET A 1 229 ? 7.581 8.128 9.163 1.00 81.81 229 MET A O 1
ATOM 1778 N N . SER A 1 230 ? 5.716 9.010 8.273 1.00 73.88 230 SER A N 1
ATOM 1779 C CA . SER A 1 230 ? 4.798 8.352 9.211 1.00 73.88 230 SER A CA 1
ATOM 1780 C C . SER A 1 230 ? 4.806 6.832 9.053 1.00 73.88 230 SER A C 1
ATOM 1782 O O . SER A 1 230 ? 4.716 6.122 10.050 1.00 73.88 230 SER A O 1
ATOM 1784 N N . PHE A 1 231 ? 4.961 6.351 7.817 1.00 67.00 231 PHE A N 1
ATOM 1785 C CA . PHE A 1 231 ? 4.934 4.935 7.474 1.00 67.00 231 PHE A CA 1
ATOM 1786 C C . PHE A 1 231 ? 6.177 4.197 7.981 1.00 67.00 231 PHE A C 1
ATOM 1788 O O . PHE A 1 231 ? 6.060 3.139 8.588 1.00 67.00 231 PHE A O 1
ATOM 1795 N N . VAL A 1 232 ? 7.368 4.779 7.815 1.00 71.25 232 VAL A N 1
ATOM 1796 C CA . VAL A 1 232 ? 8.623 4.150 8.272 1.00 71.25 232 VAL A CA 1
ATOM 1797 C C . VAL A 1 232 ? 8.907 4.351 9.763 1.00 71.25 232 VAL A C 1
ATOM 1799 O O . VAL A 1 232 ? 9.847 3.761 10.295 1.00 71.25 232 VAL A O 1
ATOM 1802 N N . ARG A 1 233 ? 8.107 5.166 10.464 1.00 72.25 233 ARG A N 1
ATOM 1803 C CA . ARG A 1 233 ? 8.326 5.519 11.877 1.00 72.25 233 ARG A CA 1
ATOM 1804 C C . ARG A 1 233 ? 8.224 4.325 12.827 1.00 72.25 233 ARG A C 1
ATOM 1806 O O . ARG A 1 233 ? 8.873 4.340 13.865 1.00 72.25 233 ARG A O 1
ATOM 1813 N N . SER A 1 234 ? 7.427 3.312 12.489 1.00 62.16 234 SER A N 1
ATOM 1814 C CA . SER A 1 234 ? 7.323 2.074 13.275 1.00 62.16 234 SER A CA 1
ATOM 1815 C C . SER A 1 234 ? 8.528 1.147 13.077 1.00 62.16 234 SER A C 1
ATOM 1817 O O . SER A 1 234 ? 8.813 0.315 13.933 1.00 62.16 234 SER A O 1
ATOM 1819 N N . THR A 1 235 ? 9.266 1.303 11.973 1.00 61.88 235 THR A N 1
ATOM 1820 C CA . THR A 1 235 ? 10.432 0.476 11.620 1.00 61.88 235 THR A CA 1
ATOM 1821 C C . THR A 1 235 ? 11.762 1.145 11.987 1.00 61.88 235 THR A C 1
ATOM 1823 O O . THR A 1 235 ? 12.731 0.467 12.329 1.00 61.88 235 THR A O 1
ATOM 1826 N N . ILE A 1 236 ? 11.834 2.477 11.928 1.00 74.94 236 ILE A N 1
ATOM 1827 C CA . ILE A 1 236 ? 13.055 3.257 12.159 1.00 74.94 236 ILE A CA 1
ATOM 1828 C C . ILE A 1 236 ? 13.085 3.793 13.594 1.00 74.94 236 ILE A C 1
ATOM 1830 O O . ILE A 1 236 ? 12.229 4.571 14.001 1.00 74.94 236 ILE A O 1
ATOM 1834 N N . LYS A 1 237 ? 14.131 3.430 14.346 1.00 76.12 237 LYS A N 1
ATOM 1835 C CA . LYS A 1 237 ? 14.367 3.913 15.720 1.00 76.12 237 LYS A CA 1
ATOM 1836 C C . LYS A 1 237 ? 14.979 5.322 15.785 1.00 76.12 237 LYS A C 1
ATOM 1838 O O . LYS A 1 237 ? 14.835 5.995 16.802 1.00 76.12 237 LYS A O 1
ATOM 1843 N N . SER A 1 238 ? 15.657 5.768 14.724 1.00 80.88 238 SER A N 1
ATOM 1844 C CA . SER A 1 238 ? 16.184 7.135 14.609 1.00 80.88 238 SER A CA 1
ATOM 1845 C C . SER A 1 238 ? 15.052 8.169 14.540 1.00 80.88 238 SER A C 1
ATOM 1847 O O . SER A 1 238 ? 14.105 7.976 13.775 1.00 80.88 238 SER A O 1
ATOM 1849 N N . PRO A 1 239 ? 15.135 9.300 15.265 1.00 86.94 239 PRO A N 1
ATOM 1850 C CA . PRO A 1 239 ? 14.183 10.388 15.091 1.00 86.94 239 PRO A CA 1
ATOM 1851 C C . PRO A 1 239 ? 14.355 11.019 13.701 1.00 86.94 239 PRO A C 1
ATOM 1853 O O . PRO A 1 239 ? 15.475 11.197 13.226 1.00 86.94 239 PRO A O 1
ATOM 1856 N N . ILE A 1 240 ? 13.241 11.361 13.050 1.00 90.00 240 ILE A N 1
ATOM 1857 C CA . ILE A 1 240 ? 13.236 11.991 11.723 1.00 90.00 240 ILE A CA 1
ATOM 1858 C C . ILE A 1 240 ? 12.678 13.409 11.854 1.00 90.00 240 ILE A C 1
ATOM 1860 O O . ILE A 1 240 ? 11.554 13.596 12.330 1.00 90.00 240 ILE A O 1
ATOM 1864 N N . LYS A 1 241 ? 13.448 14.403 11.412 1.00 91.75 241 LYS A N 1
ATOM 1865 C CA . LYS A 1 241 ? 13.078 15.821 11.426 1.00 91.75 241 LYS A CA 1
ATOM 1866 C C . LYS A 1 241 ? 12.784 16.305 10.011 1.00 91.75 241 LYS A C 1
ATOM 1868 O O . LYS A 1 241 ? 13.578 16.070 9.108 1.00 91.75 241 LYS A O 1
ATOM 1873 N N . LEU A 1 242 ? 11.663 17.003 9.833 1.00 91.00 242 LEU A N 1
ATOM 1874 C CA . LEU A 1 242 ? 11.265 17.594 8.554 1.00 91.00 242 LEU A CA 1
ATOM 1875 C C . LEU A 1 242 ? 11.463 19.115 8.571 1.00 91.00 242 LEU A C 1
ATOM 1877 O O . LEU A 1 242 ? 10.908 19.804 9.430 1.00 91.00 242 LEU A O 1
ATOM 1881 N N . GLU A 1 243 ? 12.199 19.632 7.594 1.00 91.62 243 GLU A N 1
ATOM 1882 C CA . GLU A 1 243 ? 12.429 21.056 7.347 1.00 91.62 243 GLU A CA 1
ATOM 1883 C C . GLU A 1 243 ? 11.862 21.419 5.966 1.00 91.62 243 GLU A C 1
ATOM 1885 O O . GLU A 1 243 ? 12.184 20.780 4.968 1.00 91.62 243 GLU A O 1
ATOM 1890 N N . VAL A 1 244 ? 10.969 22.411 5.898 1.00 85.88 244 VAL A N 1
ATOM 1891 C CA . VAL A 1 244 ? 10.269 22.786 4.656 1.00 85.88 244 VAL A CA 1
ATOM 1892 C C . VAL A 1 244 ? 10.366 24.293 4.461 1.00 85.88 244 VAL A C 1
ATOM 1894 O O . VAL A 1 244 ? 9.820 25.039 5.279 1.00 85.88 244 VAL A O 1
ATOM 1897 N N . ASP A 1 245 ? 11.022 24.722 3.382 1.00 78.06 245 ASP A N 1
ATOM 1898 C CA . ASP A 1 245 ? 11.207 26.145 3.065 1.00 78.06 245 ASP A CA 1
ATOM 1899 C C . ASP A 1 245 ? 10.019 26.759 2.299 1.00 78.06 245 ASP A C 1
ATOM 1901 O O . ASP A 1 245 ? 9.744 27.948 2.462 1.00 78.06 245 ASP A O 1
ATOM 1905 N N . ASP A 1 246 ? 9.259 25.976 1.521 1.00 60.12 246 ASP A N 1
ATOM 1906 C CA . ASP A 1 246 ? 8.110 26.474 0.746 1.00 60.12 246 ASP A CA 1
ATOM 1907 C C . ASP A 1 246 ? 6.890 25.534 0.832 1.00 60.12 246 ASP A C 1
ATOM 1909 O O . ASP A 1 246 ? 7.014 24.312 0.799 1.00 60.12 246 ASP A O 1
ATOM 1913 N N . LYS A 1 247 ? 5.689 26.104 0.992 1.00 55.06 247 LYS A N 1
ATOM 1914 C CA . LYS A 1 247 ? 4.463 25.389 1.407 1.00 55.06 247 LYS A CA 1
ATOM 1915 C C . LYS A 1 247 ? 3.466 25.095 0.282 1.00 55.06 247 LYS A C 1
ATOM 1917 O O . LYS A 1 247 ? 2.421 24.519 0.577 1.00 55.06 247 LYS A O 1
ATOM 1922 N N . SER A 1 248 ? 3.715 25.524 -0.957 1.00 54.75 248 SER A N 1
ATOM 1923 C CA . SER A 1 248 ? 2.613 25.679 -1.928 1.00 54.75 248 SER A CA 1
ATOM 1924 C C . SER A 1 248 ? 2.810 25.099 -3.325 1.00 54.75 248 SER A C 1
ATOM 1926 O O . SER A 1 248 ? 1.913 25.241 -4.151 1.00 54.75 248 SER A O 1
ATOM 1928 N N . ALA A 1 249 ? 3.929 24.438 -3.607 1.00 60.78 249 ALA A N 1
ATOM 1929 C CA . ALA A 1 249 ? 4.154 23.882 -4.932 1.00 60.78 249 ALA A CA 1
ATOM 1930 C C . ALA A 1 249 ? 3.624 22.437 -5.024 1.00 60.78 249 ALA A C 1
ATOM 1932 O O . ALA A 1 249 ? 3.813 21.616 -4.122 1.00 60.78 249 ALA A O 1
ATOM 1933 N N . GLU A 1 250 ? 2.922 22.154 -6.115 1.00 76.62 250 GLU A N 1
ATOM 1934 C CA . GLU A 1 250 ? 2.377 20.839 -6.426 1.00 76.62 250 GLU A CA 1
ATOM 1935 C C . GLU A 1 250 ? 3.400 20.048 -7.263 1.00 76.62 250 GLU A C 1
ATOM 1937 O O . GLU A 1 250 ? 4.186 20.616 -8.029 1.00 76.62 250 GLU A O 1
ATOM 1942 N N . LEU A 1 251 ? 3.416 18.729 -7.101 1.00 77.12 251 LEU A N 1
ATOM 1943 C CA . LEU A 1 251 ? 4.235 17.800 -7.875 1.00 77.12 251 LEU A CA 1
ATOM 1944 C C . LEU A 1 251 ? 3.312 16.957 -8.757 1.00 77.12 251 LEU A C 1
ATOM 1946 O O . LEU A 1 251 ? 2.319 16.436 -8.266 1.00 77.12 251 LEU A O 1
ATOM 1950 N N . TYR A 1 252 ? 3.651 16.789 -10.036 1.00 68.75 252 TYR A N 1
ATOM 1951 C CA . TYR A 1 252 ? 2.980 15.826 -10.912 1.00 68.75 252 TYR A CA 1
ATOM 1952 C C . TYR A 1 252 ? 3.817 14.551 -11.013 1.00 68.75 252 TYR A C 1
ATOM 1954 O O . TYR A 1 252 ? 4.804 14.501 -11.754 1.00 68.75 252 TYR A O 1
ATOM 1962 N N . ALA A 1 253 ? 3.458 13.534 -10.234 1.00 67.12 253 ALA A N 1
ATOM 1963 C CA . ALA A 1 253 ? 4.234 12.306 -10.114 1.00 67.12 253 ALA A CA 1
ATOM 1964 C C . ALA A 1 253 ? 3.365 11.097 -9.771 1.00 67.12 253 ALA A C 1
ATOM 1966 O O . ALA A 1 253 ? 2.232 11.229 -9.319 1.00 67.12 253 ALA A O 1
ATOM 1967 N N . ASP A 1 254 ? 3.918 9.909 -9.987 1.00 68.19 254 ASP A N 1
ATOM 1968 C CA . ASP A 1 254 ? 3.376 8.674 -9.440 1.00 68.19 254 ASP A CA 1
ATOM 1969 C C . ASP A 1 254 ? 3.714 8.629 -7.948 1.00 68.19 254 ASP A C 1
ATOM 1971 O O . ASP A 1 254 ? 4.867 8.426 -7.554 1.00 68.19 254 ASP A O 1
ATOM 1975 N N . ILE A 1 255 ? 2.696 8.868 -7.120 1.00 71.56 255 ILE A N 1
ATOM 1976 C CA . ILE A 1 255 ? 2.832 8.975 -5.664 1.00 71.56 255 ILE A CA 1
ATOM 1977 C C . ILE A 1 255 ? 3.452 7.699 -5.081 1.00 71.56 255 ILE A C 1
ATOM 1979 O O . ILE A 1 255 ? 4.339 7.788 -4.229 1.00 71.56 255 ILE A O 1
ATOM 1983 N N . ASN A 1 256 ? 3.060 6.525 -5.583 1.00 63.44 256 ASN A N 1
ATOM 1984 C CA . ASN A 1 256 ? 3.531 5.233 -5.086 1.00 63.44 256 ASN A CA 1
ATOM 1985 C C . ASN A 1 256 ? 5.029 5.055 -5.359 1.00 63.44 256 ASN A C 1
ATOM 1987 O O . ASN A 1 256 ? 5.789 4.615 -4.490 1.00 63.44 256 ASN A O 1
ATOM 1991 N N . GLN A 1 257 ? 5.486 5.462 -6.543 1.00 70.38 257 GLN A N 1
ATOM 1992 C CA . GLN A 1 257 ? 6.905 5.423 -6.881 1.00 70.38 257 GLN A CA 1
ATOM 1993 C C . GLN A 1 257 ? 7.731 6.430 -6.078 1.00 70.38 257 GLN A C 1
ATOM 1995 O O . GLN A 1 257 ? 8.833 6.098 -5.635 1.00 70.38 257 GLN A O 1
ATOM 2000 N N . ILE A 1 258 ? 7.218 7.640 -5.832 1.00 83.81 258 ILE A N 1
ATOM 2001 C CA . ILE A 1 258 ? 7.951 8.599 -4.998 1.00 83.81 258 ILE A CA 1
ATOM 2002 C C . ILE A 1 258 ? 7.983 8.140 -3.533 1.00 83.81 258 ILE A C 1
ATOM 2004 O O . ILE A 1 258 ? 9.041 8.212 -2.908 1.00 83.81 258 ILE A O 1
ATOM 2008 N N . HIS A 1 259 ? 6.899 7.570 -2.993 1.00 78.81 259 HIS A N 1
ATOM 2009 C CA . HIS A 1 259 ? 6.916 6.901 -1.682 1.00 78.81 259 HIS A CA 1
ATOM 2010 C C . HIS A 1 259 ? 7.979 5.797 -1.622 1.00 78.81 259 HIS A C 1
ATOM 2012 O O . HIS A 1 259 ? 8.721 5.714 -0.643 1.00 78.81 259 HIS A O 1
ATOM 2018 N N . GLN A 1 260 ? 8.120 4.986 -2.676 1.00 73.69 260 GLN A N 1
ATOM 2019 C CA . GLN A 1 260 ? 9.160 3.957 -2.760 1.00 73.69 260 GLN A CA 1
ATOM 2020 C C . GLN A 1 260 ? 10.576 4.555 -2.695 1.00 73.69 260 GLN A C 1
ATOM 2022 O O . GLN A 1 260 ? 11.427 4.029 -1.971 1.00 73.69 260 GLN A O 1
ATOM 2027 N N . VAL A 1 261 ? 10.832 5.659 -3.407 1.00 85.81 261 VAL A N 1
ATOM 2028 C CA . VAL A 1 261 ? 12.116 6.382 -3.345 1.00 85.81 261 VAL A CA 1
ATOM 2029 C C . VAL A 1 261 ? 12.382 6.872 -1.925 1.00 85.81 261 VAL A C 1
ATOM 2031 O O . VAL A 1 261 ? 13.440 6.585 -1.362 1.00 85.81 261 VAL A O 1
ATOM 2034 N N . MET A 1 262 ? 11.410 7.560 -1.322 1.00 89.31 262 MET A N 1
ATOM 2035 C CA . MET A 1 262 ? 11.546 8.130 0.018 1.00 89.31 262 MET A CA 1
ATOM 2036 C C . MET A 1 262 ? 11.804 7.052 1.071 1.00 89.31 262 MET A C 1
ATOM 2038 O O . MET A 1 262 ? 12.737 7.177 1.863 1.00 89.31 262 MET A O 1
ATOM 2042 N N . ASN A 1 263 ? 11.039 5.961 1.050 1.00 79.69 263 ASN A N 1
ATOM 2043 C CA . ASN A 1 263 ? 11.181 4.871 2.014 1.00 79.69 263 ASN A CA 1
ATOM 2044 C C . ASN A 1 263 ? 12.545 4.181 1.896 1.00 79.69 263 ASN A C 1
ATOM 2046 O O . ASN A 1 263 ? 13.195 3.939 2.913 1.00 79.69 263 ASN A O 1
ATOM 2050 N N . ASN A 1 264 ? 13.023 3.924 0.675 1.00 79.25 264 ASN A N 1
ATOM 2051 C CA . ASN A 1 264 ? 14.349 3.342 0.458 1.00 79.25 264 ASN A CA 1
ATOM 2052 C C . ASN A 1 264 ? 15.468 4.228 1.015 1.00 79.25 264 ASN A C 1
ATOM 2054 O O . ASN A 1 264 ? 16.402 3.728 1.645 1.00 79.25 264 ASN A O 1
ATOM 2058 N N . LEU A 1 265 ? 15.388 5.541 0.794 1.00 89.88 265 LEU A N 1
ATOM 2059 C CA . LEU A 1 265 ? 16.401 6.476 1.279 1.00 89.88 265 LEU A CA 1
ATOM 2060 C C . LEU A 1 265 ? 16.349 6.635 2.805 1.00 89.88 265 LEU A C 1
ATOM 2062 O O . LEU A 1 265 ? 17.396 6.592 3.448 1.00 89.88 265 LEU A O 1
ATOM 2066 N N . LEU A 1 266 ? 15.155 6.725 3.401 1.00 88.31 266 LEU A N 1
ATOM 2067 C CA . LEU A 1 266 ? 14.977 6.810 4.857 1.00 88.31 266 LEU A CA 1
ATOM 2068 C C . LEU A 1 266 ? 15.460 5.544 5.578 1.00 88.31 266 LEU A C 1
ATOM 2070 O O . LEU A 1 266 ? 16.165 5.639 6.583 1.00 88.31 266 LEU A O 1
ATOM 2074 N N . LEU A 1 267 ? 15.144 4.356 5.053 1.00 81.44 267 LEU A N 1
ATOM 2075 C CA . LEU A 1 267 ? 15.629 3.089 5.607 1.00 81.44 267 LEU A CA 1
ATOM 2076 C C . LEU A 1 267 ? 17.151 2.967 5.483 1.00 81.44 267 LEU A C 1
ATOM 2078 O O . LEU A 1 267 ? 17.810 2.533 6.428 1.00 81.44 267 LEU A O 1
ATOM 2082 N N . ASN A 1 268 ? 17.732 3.384 4.354 1.00 85.56 268 ASN A N 1
ATOM 2083 C CA . ASN A 1 268 ? 19.185 3.389 4.184 1.00 85.56 268 ASN A CA 1
ATOM 2084 C C . ASN A 1 268 ? 19.878 4.354 5.155 1.00 85.56 268 ASN A C 1
ATOM 2086 O O . ASN A 1 268 ? 20.878 3.963 5.757 1.00 85.56 268 ASN A O 1
ATOM 2090 N N . ALA A 1 269 ? 19.328 5.555 5.349 1.00 88.25 269 ALA A N 1
ATOM 2091 C CA . ALA A 1 269 ? 19.809 6.527 6.329 1.00 88.25 269 ALA A CA 1
ATOM 2092 C C . ALA A 1 269 ? 19.776 5.954 7.757 1.00 88.25 269 ALA A C 1
ATOM 2094 O O . ALA A 1 269 ? 20.770 6.013 8.482 1.00 88.25 269 ALA A O 1
ATOM 2095 N N . ALA A 1 270 ? 18.667 5.316 8.140 1.00 84.25 270 ALA A N 1
ATOM 2096 C CA . ALA A 1 270 ? 18.519 4.674 9.444 1.00 84.25 270 ALA A CA 1
ATOM 2097 C C . ALA A 1 270 ? 19.504 3.520 9.659 1.00 84.25 270 ALA A C 1
ATOM 2099 O O . ALA A 1 270 ? 20.101 3.404 10.724 1.00 84.25 270 ALA A O 1
ATOM 2100 N N . GLN A 1 271 ? 19.703 2.679 8.644 1.00 81.31 271 GLN A N 1
ATOM 2101 C CA . GLN A 1 271 ? 20.629 1.546 8.711 1.00 81.31 271 GLN A CA 1
ATOM 2102 C C . GLN A 1 271 ? 22.102 1.979 8.719 1.00 81.31 271 GLN A C 1
ATOM 2104 O O . GLN A 1 271 ? 22.948 1.239 9.215 1.00 81.31 271 GLN A O 1
ATOM 2109 N N . ALA A 1 272 ? 22.423 3.145 8.153 1.00 83.31 272 ALA A N 1
ATOM 2110 C CA . ALA A 1 272 ? 23.773 3.706 8.167 1.00 83.31 272 ALA A CA 1
ATOM 2111 C C . ALA A 1 272 ? 24.110 4.422 9.485 1.00 83.31 272 ALA A C 1
ATOM 2113 O O . ALA A 1 272 ? 25.293 4.587 9.798 1.00 83.31 272 ALA A O 1
ATOM 2114 N N . SER A 1 273 ? 23.094 4.863 10.233 1.00 79.62 273 SER A N 1
ATOM 2115 C CA . SER A 1 273 ? 23.247 5.586 11.494 1.00 79.62 273 SER A CA 1
ATOM 2116 C C . SER A 1 273 ? 23.738 4.674 12.621 1.00 79.62 273 SER A C 1
ATOM 2118 O O . SER A 1 273 ? 23.211 3.584 12.846 1.00 79.62 273 SER A O 1
ATOM 2120 N N . HIS A 1 274 ? 24.726 5.146 13.383 1.00 65.81 274 HIS A N 1
ATOM 2121 C CA . HIS A 1 274 ? 25.096 4.534 14.657 1.00 65.81 274 HIS A CA 1
ATOM 2122 C C . HIS A 1 274 ? 24.315 5.215 15.787 1.00 65.81 274 HIS A C 1
ATOM 2124 O O . HIS A 1 274 ? 24.178 6.430 15.791 1.00 65.81 274 HIS A O 1
ATOM 2130 N N . ASN A 1 275 ? 23.839 4.454 16.777 1.00 65.19 275 ASN A N 1
ATOM 2131 C CA . ASN A 1 275 ? 23.152 4.979 17.972 1.00 65.19 275 ASN A CA 1
ATOM 2132 C C . ASN A 1 275 ? 21.844 5.757 17.725 1.00 65.19 275 ASN A C 1
ATOM 2134 O O . ASN A 1 275 ? 21.437 6.533 18.588 1.00 65.19 275 ASN A O 1
ATOM 2138 N N . TYR A 1 276 ? 21.159 5.519 16.603 1.00 76.94 276 TYR A N 1
ATOM 2139 C CA . TYR A 1 276 ? 19.858 6.130 16.302 1.00 76.94 276 TYR A CA 1
ATOM 2140 C C . TYR A 1 276 ? 19.900 7.666 16.227 1.00 76.94 276 TYR A C 1
ATOM 2142 O O . TYR A 1 276 ? 19.025 8.351 16.757 1.00 76.94 276 TYR A O 1
ATOM 2150 N N . GLU A 1 277 ? 20.932 8.217 15.588 1.00 82.50 277 GLU A N 1
ATOM 2151 C CA . GLU A 1 277 ? 21.060 9.663 15.377 1.00 82.50 277 GLU A CA 1
ATOM 2152 C C . GLU A 1 277 ? 19.937 10.218 14.488 1.00 82.50 277 GLU A C 1
ATOM 2154 O O . GLU A 1 277 ? 19.326 9.491 13.699 1.00 82.50 277 GLU A O 1
ATOM 2159 N N . GLU A 1 278 ? 19.666 11.520 14.631 1.00 89.50 278 GLU A N 1
ATOM 2160 C CA . GLU A 1 278 ? 18.598 12.212 13.903 1.00 89.50 278 GLU A CA 1
ATOM 2161 C C . GLU A 1 278 ? 18.859 12.223 12.389 1.00 89.50 278 GLU A C 1
ATOM 2163 O O . GLU A 1 278 ? 19.950 12.580 11.930 1.00 89.50 278 GLU A O 1
ATOM 2168 N N . ILE A 1 279 ? 17.825 11.853 11.630 1.00 93.00 279 ILE A N 1
ATOM 2169 C CA . ILE A 1 279 ? 17.770 11.941 10.168 1.00 93.00 279 ILE A CA 1
ATOM 2170 C C . ILE A 1 279 ? 17.032 13.230 9.809 1.00 93.00 279 ILE A C 1
ATOM 2172 O O . ILE A 1 279 ? 15.923 13.472 10.290 1.00 93.00 279 ILE A O 1
ATOM 2176 N N . ILE A 1 280 ? 17.629 14.052 8.951 1.00 94.19 280 ILE A N 1
ATOM 2177 C CA . ILE A 1 280 ? 17.059 15.340 8.545 1.00 94.19 280 ILE A CA 1
ATOM 2178 C C . ILE A 1 280 ? 16.541 15.216 7.115 1.00 94.19 280 ILE A C 1
ATOM 2180 O O . ILE A 1 280 ? 17.292 14.851 6.215 1.00 94.19 280 ILE A O 1
ATOM 2184 N N . VAL A 1 281 ? 15.264 15.531 6.913 1.00 94.50 281 VAL A N 1
ATOM 2185 C CA . VAL A 1 281 ? 14.625 15.627 5.599 1.00 94.50 281 VAL A CA 1
ATOM 2186 C C . VAL A 1 281 ? 14.339 17.096 5.323 1.00 94.50 281 VAL A C 1
ATOM 2188 O O . VAL A 1 281 ? 13.556 17.713 6.044 1.00 94.50 281 VAL A O 1
ATOM 2191 N N . SER A 1 282 ? 14.955 17.656 4.289 1.00 93.31 282 SER A N 1
ATOM 2192 C CA . SER A 1 282 ? 14.790 19.055 3.895 1.00 93.31 282 SER A CA 1
ATOM 2193 C C . SER A 1 282 ? 14.134 19.143 2.520 1.00 93.31 282 SER A C 1
ATOM 2195 O O . SER A 1 282 ? 14.532 18.433 1.600 1.00 93.31 282 SER A O 1
ATOM 2197 N N . ILE A 1 283 ? 13.143 20.022 2.378 1.00 91.25 283 ILE A N 1
ATOM 2198 C CA . ILE A 1 283 ? 12.476 20.323 1.106 1.00 91.25 283 ILE A CA 1
ATOM 2199 C C . ILE A 1 283 ? 12.717 21.795 0.779 1.00 91.25 283 ILE A C 1
ATOM 2201 O O . ILE A 1 283 ? 12.285 22.674 1.532 1.00 91.25 283 ILE A O 1
ATOM 2205 N N . SER A 1 284 ? 13.366 22.061 -0.351 1.00 90.00 284 SER A N 1
ATOM 2206 C CA . SER A 1 284 ? 13.587 23.413 -0.868 1.00 90.00 284 SER A CA 1
ATOM 2207 C C . SER A 1 284 ? 13.295 23.494 -2.366 1.00 90.00 284 SER A C 1
ATOM 2209 O O . SER A 1 284 ? 13.268 22.484 -3.067 1.00 90.00 284 SER A O 1
ATOM 2211 N N . ASN A 1 285 ? 13.057 24.709 -2.860 1.00 87.06 285 ASN A N 1
ATOM 2212 C CA . ASN A 1 285 ? 12.915 24.977 -4.288 1.00 87.06 285 ASN A CA 1
ATOM 2213 C C . ASN A 1 285 ? 14.256 25.468 -4.835 1.00 87.06 285 ASN A C 1
ATOM 2215 O O . ASN A 1 285 ? 14.881 26.352 -4.245 1.00 87.06 285 ASN A O 1
ATOM 2219 N N . CYS A 1 286 ? 14.683 24.935 -5.975 1.00 85.75 286 CYS A N 1
ATOM 2220 C CA . CYS A 1 286 ? 15.864 25.398 -6.690 1.00 85.75 286 CYS A CA 1
ATOM 2221 C C . CYS A 1 286 ? 15.549 25.652 -8.167 1.00 85.75 286 CYS A C 1
ATOM 2223 O O . CYS A 1 286 ? 14.594 25.120 -8.736 1.00 85.75 286 CYS A O 1
ATOM 2225 N N . GLU A 1 287 ? 16.352 26.508 -8.790 1.00 82.19 287 GLU A N 1
ATOM 2226 C CA . GLU A 1 287 ? 16.278 26.786 -10.218 1.00 82.19 287 GLU A CA 1
ATOM 2227 C C . GLU A 1 287 ? 17.533 26.216 -10.872 1.00 82.19 287 GLU A C 1
ATOM 2229 O O . GLU A 1 287 ? 18.644 26.642 -10.563 1.00 82.19 287 GLU A O 1
ATOM 2234 N N . ILE A 1 288 ? 17.353 25.224 -11.740 1.00 76.62 288 ILE A N 1
ATOM 2235 C CA . ILE A 1 288 ? 18.452 24.543 -12.421 1.00 76.62 288 ILE A CA 1
ATOM 2236 C C . ILE A 1 288 ? 18.747 25.286 -13.722 1.00 76.62 288 ILE A C 1
ATOM 2238 O O . ILE A 1 288 ? 17.847 25.480 -14.544 1.00 76.62 288 ILE A O 1
ATOM 2242 N N . GLN A 1 289 ? 20.000 25.705 -13.920 1.00 74.50 289 GLN A N 1
ATOM 2243 C CA . GLN A 1 289 ? 20.470 26.314 -15.167 1.00 74.50 289 GLN A CA 1
ATOM 2244 C C . GLN A 1 289 ? 21.203 25.280 -16.038 1.00 74.50 289 GLN A C 1
ATOM 2246 O O . GLN A 1 289 ? 21.621 24.224 -15.570 1.00 74.50 289 GLN A O 1
ATOM 2251 N N . HIS A 1 290 ? 21.400 25.590 -17.327 1.00 50.69 290 HIS A N 1
ATOM 2252 C CA . HIS A 1 290 ? 22.030 24.685 -18.308 1.00 50.69 290 HIS A CA 1
ATOM 2253 C C . HIS A 1 290 ? 23.446 24.191 -17.937 1.00 50.69 290 HIS A C 1
ATOM 2255 O O . HIS A 1 290 ? 23.925 23.244 -18.554 1.00 50.69 290 HIS A O 1
ATOM 2261 N N . SER A 1 291 ? 24.127 24.831 -16.984 1.00 53.78 291 SER A N 1
ATOM 2262 C CA . SER A 1 291 ? 25.496 24.511 -16.560 1.00 53.78 291 SER A CA 1
ATOM 2263 C C . SER A 1 291 ? 25.599 23.601 -15.339 1.00 53.78 291 SER A C 1
ATOM 2265 O O . SER A 1 291 ? 26.699 23.136 -15.049 1.00 53.78 291 SER A O 1
ATOM 2267 N N . ASP A 1 292 ? 24.503 23.386 -14.612 1.00 54.06 292 ASP A N 1
ATOM 2268 C CA . ASP A 1 292 ? 24.594 22.929 -13.221 1.00 54.06 292 ASP A CA 1
ATOM 2269 C C . ASP A 1 292 ? 24.507 21.401 -13.110 1.00 54.06 292 ASP A C 1
ATOM 2271 O O . ASP A 1 292 ? 25.224 20.805 -12.311 1.00 54.06 292 ASP A O 1
ATOM 2275 N N . HIS A 1 293 ? 23.724 20.753 -13.981 1.00 58.75 293 HIS A N 1
ATOM 2276 C CA . HIS A 1 293 ? 23.635 19.293 -14.073 1.00 58.75 293 HIS A CA 1
ATOM 2277 C C . HIS A 1 293 ? 23.516 18.853 -15.534 1.00 58.75 293 HIS A C 1
ATOM 2279 O O . HIS A 1 293 ? 22.671 19.354 -16.272 1.00 58.75 293 HIS A O 1
ATOM 2285 N N . ALA A 1 294 ? 24.329 17.879 -15.951 1.00 53.78 294 ALA A N 1
ATOM 2286 C CA . ALA A 1 294 ? 24.320 17.371 -17.327 1.00 53.78 294 ALA A CA 1
ATOM 2287 C C . ALA A 1 294 ? 23.029 16.605 -17.692 1.00 53.78 294 ALA A C 1
ATOM 2289 O O . ALA A 1 294 ? 22.708 16.486 -18.872 1.00 53.78 294 ALA A O 1
ATOM 2290 N N . GLU A 1 295 ? 22.295 16.096 -16.695 1.00 55.44 295 GLU A N 1
ATOM 2291 C CA . GLU A 1 295 ? 21.117 15.232 -16.884 1.00 55.44 295 GLU A CA 1
ATOM 2292 C C . GLU A 1 295 ? 19.766 15.958 -16.708 1.00 55.44 295 GLU A C 1
ATOM 2294 O O . GLU A 1 295 ? 18.744 15.463 -17.185 1.00 55.44 295 GLU A O 1
ATOM 2299 N N . LEU A 1 296 ? 19.732 17.135 -16.066 1.00 63.94 296 LEU A N 1
ATOM 2300 C CA . LEU A 1 296 ? 18.494 17.876 -15.786 1.00 63.94 296 LEU A CA 1
ATOM 2301 C C . LEU A 1 296 ? 18.232 18.969 -16.830 1.00 63.94 296 LEU A C 1
ATOM 2303 O O . LEU A 1 296 ? 19.136 19.669 -17.286 1.00 63.94 296 LEU A O 1
ATOM 2307 N N . ARG A 1 297 ? 16.959 19.169 -17.187 1.00 60.41 297 ARG A N 1
ATOM 2308 C CA . ARG A 1 297 ? 16.547 20.292 -18.048 1.00 60.41 297 ARG A CA 1
ATOM 2309 C C . ARG A 1 297 ? 16.480 21.584 -17.228 1.00 60.41 297 ARG A C 1
ATOM 2311 O O . ARG A 1 297 ? 16.058 21.507 -16.077 1.00 60.41 297 ARG A O 1
ATOM 2318 N N . PRO A 1 298 ? 16.789 22.765 -17.791 1.00 66.38 298 PRO A N 1
ATOM 2319 C CA . PRO A 1 298 ? 16.605 24.016 -17.067 1.00 66.38 298 PRO A CA 1
ATOM 2320 C C . PRO A 1 298 ? 15.155 24.224 -16.630 1.00 66.38 298 PRO A C 1
ATOM 2322 O O . PRO A 1 298 ? 14.232 23.951 -17.403 1.00 66.38 298 PRO A O 1
ATOM 2325 N N . GLY A 1 299 ? 14.953 24.718 -15.412 1.00 71.38 299 GLY A N 1
ATOM 2326 C CA . GLY A 1 299 ? 13.620 24.942 -14.855 1.00 71.38 299 GLY A CA 1
ATOM 2327 C C . GLY A 1 299 ? 13.595 24.963 -13.330 1.00 71.38 299 GLY A C 1
ATOM 2328 O O . GLY A 1 299 ? 14.634 24.888 -12.677 1.00 71.38 299 GLY A O 1
ATOM 2329 N N . SER A 1 300 ? 12.394 25.070 -12.762 1.00 79.25 300 SER A N 1
ATOM 2330 C CA . SER A 1 300 ? 12.176 25.037 -11.312 1.00 79.25 300 SER A CA 1
ATOM 2331 C C . SER A 1 300 ? 11.986 23.602 -10.821 1.00 79.25 300 SER A C 1
ATOM 2333 O O . SER A 1 300 ? 11.138 22.872 -11.339 1.00 79.25 300 SER A O 1
ATOM 2335 N N . TYR A 1 301 ? 12.748 23.216 -9.802 1.00 84.62 301 TYR A N 1
ATOM 2336 C CA . TYR A 1 301 ? 12.733 21.884 -9.203 1.00 84.62 301 TYR A CA 1
ATOM 2337 C C . TYR A 1 301 ? 12.537 21.976 -7.692 1.00 84.62 301 TYR A C 1
ATOM 2339 O O . TYR A 1 301 ? 12.942 22.941 -7.045 1.00 84.62 301 TYR A O 1
ATOM 2347 N N . PHE A 1 302 ? 11.952 20.929 -7.130 1.00 87.75 302 PHE A N 1
ATOM 2348 C CA . PHE A 1 302 ? 12.122 20.585 -5.732 1.00 87.75 302 PHE A CA 1
ATOM 2349 C C . PHE A 1 302 ? 13.460 19.891 -5.538 1.00 87.75 302 PHE A C 1
ATOM 2351 O O . PHE A 1 302 ? 13.780 18.983 -6.300 1.00 87.75 302 PHE A O 1
ATOM 2358 N N . ALA A 1 303 ? 14.184 20.261 -4.489 1.00 91.25 303 ALA A N 1
ATOM 2359 C CA . ALA A 1 303 ? 15.310 19.521 -3.949 1.00 91.25 303 ALA A CA 1
ATOM 2360 C C . ALA A 1 303 ? 14.892 18.907 -2.606 1.00 91.25 303 ALA A C 1
ATOM 2362 O O . ALA A 1 303 ? 14.597 19.617 -1.641 1.00 91.25 303 ALA A O 1
ATOM 2363 N N . ILE A 1 304 ? 14.841 17.577 -2.560 1.00 93.62 304 ILE A N 1
ATOM 2364 C CA . ILE A 1 304 ? 14.501 16.797 -1.369 1.00 93.62 304 ILE A CA 1
ATOM 2365 C C . ILE A 1 304 ? 15.793 16.173 -0.850 1.00 93.62 304 ILE A C 1
ATOM 2367 O O . ILE A 1 304 ? 16.283 15.200 -1.422 1.00 93.62 304 ILE A O 1
ATOM 2371 N N . ALA A 1 305 ? 16.357 16.736 0.214 1.00 94.75 305 ALA A N 1
ATOM 2372 C CA . ALA A 1 305 ? 17.601 16.263 0.807 1.00 94.75 305 ALA A CA 1
ATOM 2373 C C . ALA A 1 305 ? 17.318 15.393 2.036 1.00 94.75 305 ALA A C 1
ATOM 2375 O O . ALA A 1 305 ? 16.646 15.828 2.967 1.00 94.75 305 ALA A O 1
ATOM 2376 N N . ILE A 1 306 ? 17.853 14.174 2.056 1.00 95.50 306 ILE A N 1
ATOM 2377 C CA . ILE A 1 306 ? 17.800 13.255 3.196 1.00 95.50 306 ILE A CA 1
ATOM 2378 C C . ILE A 1 306 ? 19.220 13.097 3.714 1.00 95.50 306 ILE A C 1
ATOM 2380 O O . ILE A 1 306 ? 20.069 12.506 3.046 1.00 95.50 306 ILE A O 1
ATOM 2384 N N . LYS A 1 307 ? 19.471 13.648 4.898 1.00 94.88 307 LYS A N 1
ATOM 2385 C CA . LYS A 1 307 ? 20.778 13.665 5.542 1.00 94.88 307 LYS A CA 1
ATOM 2386 C C . LYS A 1 307 ? 20.811 12.728 6.742 1.00 94.88 307 LYS A C 1
ATOM 2388 O O . LYS A 1 307 ? 19.997 12.848 7.659 1.00 94.88 307 LYS A O 1
ATOM 2393 N N . ASP A 1 308 ? 21.814 11.862 6.754 1.00 93.44 308 ASP A N 1
ATOM 2394 C CA . ASP A 1 308 ? 22.198 11.019 7.879 1.00 93.44 308 ASP A CA 1
ATOM 2395 C C . ASP A 1 308 ? 23.567 11.425 8.448 1.00 93.44 308 ASP A C 1
ATOM 2397 O O . ASP A 1 308 ? 24.359 12.123 7.810 1.00 93.44 308 ASP A O 1
ATOM 2401 N N . HIS A 1 309 ? 23.839 10.970 9.669 1.00 88.31 309 HIS A N 1
ATOM 2402 C CA . HIS A 1 309 ? 25.118 11.138 10.371 1.00 88.31 309 HIS A CA 1
ATOM 2403 C C . HIS A 1 309 ? 25.889 9.803 10.469 1.00 88.31 309 HIS A C 1
ATOM 2405 O O . HIS A 1 309 ? 26.719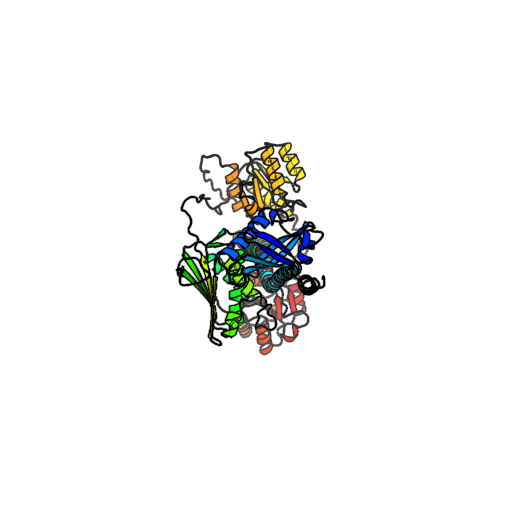 9.588 11.346 1.00 88.31 309 HIS A O 1
ATOM 2411 N N . GLY A 1 310 ? 25.582 8.869 9.567 1.00 85.50 310 GLY A N 1
ATOM 2412 C CA . GLY A 1 310 ? 26.043 7.492 9.612 1.00 85.50 310 GLY A CA 1
ATOM 2413 C C . GLY A 1 310 ? 27.481 7.260 9.145 1.00 85.50 310 GLY A C 1
ATOM 2414 O O . GLY A 1 310 ? 28.336 8.143 9.103 1.00 85.50 310 GLY A O 1
ATOM 2415 N N . ILE A 1 311 ? 27.759 6.013 8.758 1.00 85.50 311 ILE A N 1
ATOM 2416 C CA . ILE A 1 311 ? 29.104 5.543 8.369 1.00 85.50 311 ILE A CA 1
ATOM 2417 C C . ILE A 1 311 ? 29.694 6.278 7.152 1.00 85.50 311 ILE A C 1
ATOM 2419 O O . ILE A 1 311 ? 30.912 6.259 6.961 1.00 85.50 311 ILE A O 1
ATOM 2423 N N . GLY A 1 312 ? 28.854 6.919 6.335 1.00 87.31 312 GLY A N 1
ATOM 2424 C CA . GLY A 1 312 ? 29.244 7.558 5.079 1.00 87.31 312 GLY A CA 1
ATOM 2425 C C . GLY A 1 312 ? 29.772 6.587 4.010 1.00 87.31 312 GLY A C 1
ATOM 2426 O O . GLY A 1 312 ? 29.816 5.371 4.193 1.00 87.31 312 GLY A O 1
ATOM 2427 N N . LEU A 1 313 ? 30.192 7.142 2.872 1.00 87.75 313 LEU A N 1
ATOM 2428 C CA . LEU A 1 313 ? 30.686 6.422 1.696 1.00 87.75 313 LEU A CA 1
ATOM 2429 C C . LEU A 1 313 ? 32.079 6.929 1.294 1.00 87.75 313 LEU A C 1
ATOM 2431 O O . LEU A 1 313 ? 32.417 8.102 1.467 1.00 87.75 313 LEU A O 1
ATOM 2435 N N . SER A 1 314 ? 32.900 6.041 0.731 1.00 87.31 314 SER A N 1
ATOM 2436 C CA . SER A 1 314 ? 34.163 6.406 0.072 1.00 87.31 314 SER A CA 1
ATOM 2437 C C . SER A 1 314 ? 33.944 6.889 -1.369 1.00 87.31 314 SER A C 1
ATOM 2439 O O . SER A 1 314 ? 32.917 6.598 -1.980 1.00 87.31 314 SER A O 1
ATOM 2441 N N . GLU A 1 315 ? 34.934 7.582 -1.950 1.00 83.44 315 GLU A N 1
ATOM 2442 C CA . GLU A 1 315 ? 34.881 8.056 -3.348 1.00 83.44 315 GLU A CA 1
ATOM 2443 C C . GLU A 1 315 ? 34.633 6.930 -4.357 1.00 83.44 315 GLU A C 1
ATOM 2445 O O . GLU A 1 315 ? 33.856 7.098 -5.291 1.00 83.44 315 GLU A O 1
ATOM 2450 N N . GLN A 1 316 ? 35.245 5.761 -4.139 1.00 80.00 316 GLN A N 1
ATOM 2451 C CA . GLN A 1 316 ? 35.032 4.598 -5.000 1.00 80.00 316 GLN A CA 1
ATOM 2452 C C . GLN A 1 316 ? 33.585 4.096 -4.908 1.00 80.00 316 GLN A C 1
ATOM 2454 O O . GLN A 1 316 ? 32.974 3.802 -5.927 1.00 80.00 316 GLN A O 1
ATOM 2459 N N . GLN A 1 317 ? 33.018 4.048 -3.698 1.00 81.06 317 GLN A N 1
ATOM 2460 C CA . GLN A 1 317 ? 31.642 3.593 -3.497 1.00 81.06 317 GLN A CA 1
ATOM 2461 C C . GLN A 1 317 ? 30.636 4.561 -4.122 1.00 81.06 317 GLN A C 1
ATOM 2463 O O . GLN A 1 317 ? 29.698 4.099 -4.756 1.00 81.06 317 GLN A O 1
ATOM 2468 N N . LYS A 1 318 ? 30.843 5.883 -4.022 1.00 82.06 318 LYS A N 1
ATOM 2469 C CA . LYS A 1 318 ? 29.930 6.885 -4.609 1.00 82.06 318 LYS A CA 1
ATOM 2470 C C . LYS A 1 318 ? 29.700 6.694 -6.113 1.00 82.06 318 LYS A C 1
ATOM 2472 O O . LYS A 1 318 ? 28.588 6.918 -6.571 1.00 82.06 318 LYS A O 1
ATOM 2477 N N . GLY A 1 319 ? 30.712 6.245 -6.861 1.00 77.06 319 GLY A N 1
ATOM 2478 C CA . GLY A 1 319 ? 30.579 5.947 -8.294 1.00 77.06 319 GLY A CA 1
ATOM 2479 C C . GLY A 1 319 ? 29.846 4.637 -8.614 1.00 77.06 319 GLY A C 1
ATOM 2480 O O . GLY A 1 319 ? 29.409 4.441 -9.746 1.00 77.06 319 GLY A O 1
ATOM 2481 N N . ASP A 1 320 ? 29.703 3.746 -7.630 1.00 78.38 320 ASP A N 1
ATOM 2482 C CA . ASP A 1 320 ? 29.139 2.407 -7.809 1.00 78.38 320 ASP A CA 1
ATOM 2483 C C . ASP A 1 320 ? 27.784 2.214 -7.103 1.00 78.38 320 ASP A C 1
ATOM 2485 O O . ASP A 1 320 ? 27.069 1.279 -7.449 1.00 78.38 320 ASP A O 1
ATOM 2489 N N . ILE A 1 321 ? 27.384 3.085 -6.163 1.00 82.88 321 ILE A N 1
ATOM 2490 C CA . ILE A 1 321 ? 26.186 2.875 -5.320 1.00 82.88 321 ILE A CA 1
ATOM 2491 C C . ILE A 1 321 ? 24.861 2.787 -6.084 1.00 82.88 321 ILE A C 1
ATOM 2493 O O . ILE A 1 321 ? 23.910 2.189 -5.583 1.00 82.88 321 ILE A O 1
ATOM 2497 N N . PHE A 1 322 ? 24.789 3.387 -7.270 1.00 80.12 322 PHE A N 1
ATOM 2498 C CA . PHE A 1 322 ? 23.605 3.346 -8.124 1.00 80.12 322 PHE A CA 1
ATOM 2499 C C . PHE A 1 322 ? 23.634 2.177 -9.119 1.00 80.12 322 PHE A C 1
ATOM 2501 O O . PHE A 1 322 ? 22.637 1.905 -9.786 1.00 80.12 322 PHE A O 1
ATOM 2508 N N . LYS A 1 323 ? 24.744 1.425 -9.196 1.00 70.81 323 LYS A N 1
ATOM 2509 C CA . LYS A 1 323 ? 24.820 0.232 -10.040 1.00 70.81 323 LYS A CA 1
ATOM 2510 C C . LYS A 1 323 ? 23.931 -0.873 -9.463 1.00 70.81 323 LYS A C 1
ATOM 2512 O O . LYS A 1 323 ? 23.988 -1.130 -8.258 1.00 70.81 323 LYS A O 1
ATOM 2517 N N . PRO A 1 324 ? 23.161 -1.581 -10.306 1.00 57.62 324 PRO A N 1
ATOM 2518 C CA . PRO A 1 324 ? 22.384 -2.728 -9.859 1.00 57.62 324 PRO A CA 1
ATOM 2519 C C . PRO A 1 324 ? 23.258 -3.757 -9.126 1.00 57.62 324 PRO A C 1
ATOM 2521 O O . PRO A 1 324 ? 24.369 -4.057 -9.568 1.00 57.62 324 PRO A O 1
ATOM 2524 N N . TYR A 1 325 ? 22.735 -4.313 -8.030 1.00 57.34 325 TYR A N 1
ATOM 2525 C CA . TYR A 1 325 ? 23.361 -5.332 -7.172 1.00 57.34 325 TYR A CA 1
ATOM 2526 C C . TYR A 1 325 ? 24.563 -4.858 -6.346 1.00 57.34 325 TYR A C 1
ATOM 2528 O O . TYR A 1 325 ? 25.184 -5.658 -5.642 1.00 57.34 325 TYR A O 1
ATOM 2536 N N . PHE A 1 326 ? 24.889 -3.566 -6.372 1.00 67.25 326 PHE A N 1
ATOM 2537 C CA . PHE A 1 326 ? 25.930 -3.025 -5.514 1.00 67.25 326 PHE A CA 1
ATOM 2538 C C . PHE A 1 326 ? 25.438 -2.920 -4.065 1.00 67.25 326 PHE A C 1
ATOM 2540 O O . PHE A 1 326 ? 24.497 -2.196 -3.749 1.00 67.25 326 PHE A O 1
ATOM 2547 N N . THR A 1 327 ? 26.101 -3.625 -3.152 1.00 70.81 327 THR A N 1
ATOM 2548 C CA . THR A 1 327 ? 25.795 -3.593 -1.719 1.00 70.81 327 THR A CA 1
ATOM 2549 C C . THR A 1 327 ? 27.070 -3.652 -0.888 1.00 70.81 327 THR A C 1
ATOM 2551 O O . THR A 1 327 ? 28.038 -4.323 -1.235 1.00 70.81 327 THR A O 1
ATOM 2554 N N . THR A 1 328 ? 27.066 -2.954 0.243 1.00 66.69 328 THR A N 1
ATOM 2555 C CA . THR A 1 328 ? 28.098 -3.059 1.286 1.00 66.69 328 THR A CA 1
ATOM 2556 C C . THR A 1 328 ? 27.614 -3.872 2.490 1.00 66.69 328 THR A C 1
ATOM 2558 O O . THR A 1 328 ? 28.356 -4.042 3.455 1.00 66.69 328 THR A O 1
ATOM 2561 N N . LYS A 1 329 ? 26.368 -4.363 2.444 1.00 63.44 329 LYS A N 1
ATOM 2562 C CA . LYS A 1 329 ? 25.687 -5.078 3.529 1.00 63.44 329 LYS A CA 1
ATOM 2563 C C . LYS A 1 329 ? 25.712 -6.580 3.254 1.00 63.44 329 LYS A C 1
ATOM 2565 O O . LYS A 1 329 ? 25.402 -6.999 2.143 1.00 63.44 329 LYS A O 1
ATOM 2570 N N . GLU A 1 330 ? 25.998 -7.372 4.287 1.00 43.91 330 GLU A N 1
ATOM 2571 C CA . GLU A 1 330 ? 26.128 -8.840 4.217 1.00 43.91 330 GLU A CA 1
ATOM 2572 C C . GLU A 1 330 ? 24.843 -9.543 3.726 1.00 43.91 330 GLU A C 1
ATOM 2574 O O . GLU A 1 330 ? 24.923 -10.554 3.037 1.00 43.91 330 GLU A O 1
ATOM 2579 N N . TYR A 1 331 ? 23.669 -8.948 3.987 1.00 44.84 331 TYR A N 1
ATOM 2580 C CA . TYR A 1 331 ? 22.346 -9.431 3.553 1.00 44.84 331 TYR A CA 1
ATOM 2581 C C . TYR A 1 331 ? 21.578 -8.417 2.680 1.00 44.84 331 TYR A C 1
ATOM 2583 O O . TYR A 1 331 ? 20.361 -8.498 2.550 1.00 44.84 331 TYR A O 1
ATOM 2591 N N . GLY A 1 332 ? 22.256 -7.414 2.108 1.00 47.47 332 GLY A N 1
ATOM 2592 C CA . GLY A 1 332 ? 21.605 -6.400 1.269 1.00 47.47 332 GLY A CA 1
ATOM 2593 C C . GLY A 1 332 ? 21.652 -6.763 -0.212 1.00 47.47 332 GLY A C 1
ATOM 2594 O O . GLY A 1 332 ? 22.721 -7.055 -0.731 1.00 47.47 332 GLY A O 1
ATOM 2595 N N . HIS A 1 333 ? 20.524 -6.680 -0.918 1.00 44.56 333 HIS A N 1
ATOM 2596 C CA . HIS A 1 333 ? 20.449 -7.059 -2.337 1.00 44.56 333 HIS A CA 1
ATOM 2597 C C . HIS A 1 333 ? 21.043 -6.033 -3.320 1.00 44.56 333 HIS A C 1
ATOM 2599 O O . HIS A 1 333 ? 21.228 -6.348 -4.491 1.00 44.56 333 HIS A O 1
ATOM 2605 N N . GLY A 1 334 ? 21.311 -4.799 -2.876 1.00 58.06 334 GLY A N 1
ATOM 2606 C CA . GLY A 1 334 ? 21.958 -3.767 -3.696 1.00 58.06 334 GLY A CA 1
ATOM 2607 C C . GLY A 1 334 ? 21.125 -3.196 -4.850 1.00 58.06 334 GLY A C 1
ATOM 2608 O O . GLY A 1 334 ? 21.678 -2.573 -5.748 1.00 58.06 334 GLY A O 1
ATOM 2609 N N . LEU A 1 335 ? 19.802 -3.406 -4.856 1.00 54.97 335 LEU A N 1
ATOM 2610 C CA . LEU A 1 335 ? 18.905 -2.895 -5.906 1.00 54.97 335 LEU A CA 1
ATOM 2611 C C . LEU A 1 335 ? 18.129 -1.629 -5.509 1.00 54.97 335 LEU A C 1
ATOM 2613 O O . LEU A 1 335 ? 17.667 -0.901 -6.389 1.00 54.97 335 LEU A O 1
ATOM 2617 N N . GLY A 1 336 ? 18.047 -1.308 -4.212 1.00 65.38 336 GLY A N 1
ATOM 2618 C CA . GLY A 1 336 ? 17.254 -0.179 -3.707 1.00 65.38 336 GLY A CA 1
ATOM 2619 C C . GLY A 1 336 ? 17.614 1.164 -4.353 1.00 65.38 336 GLY A C 1
ATOM 2620 O O . GLY A 1 336 ? 16.745 1.824 -4.911 1.00 65.38 336 GLY A O 1
ATOM 2621 N N . LEU A 1 337 ? 18.898 1.542 -4.355 1.00 79.50 337 LEU A N 1
ATOM 2622 C CA . LEU A 1 337 ? 19.343 2.820 -4.929 1.00 79.50 337 LEU A CA 1
ATOM 2623 C C . LEU A 1 337 ? 19.244 2.860 -6.462 1.00 79.50 337 LEU A C 1
ATOM 2625 O O . LEU A 1 337 ? 18.851 3.889 -7.004 1.00 79.50 337 LEU A O 1
ATOM 2629 N N . SER A 1 338 ? 19.507 1.746 -7.156 1.00 69.69 338 SER A N 1
ATOM 2630 C CA . SER A 1 338 ? 19.329 1.657 -8.617 1.00 69.69 338 SER A CA 1
ATOM 2631 C C . SER A 1 338 ? 17.859 1.809 -9.044 1.00 69.69 338 SER A C 1
ATOM 2633 O O . SER A 1 338 ? 17.547 2.443 -10.055 1.00 69.69 338 SER A O 1
ATOM 2635 N N . SER A 1 339 ? 16.929 1.295 -8.227 1.00 65.69 339 SER A N 1
ATOM 2636 C CA . SER A 1 339 ? 15.494 1.504 -8.425 1.00 65.69 339 SER A CA 1
ATOM 2637 C C . SER A 1 339 ? 15.110 2.955 -8.155 1.00 65.69 339 SER A C 1
ATOM 2639 O O . SER A 1 339 ? 14.311 3.505 -8.908 1.00 65.69 339 SER A O 1
ATOM 2641 N N . CYS A 1 340 ? 15.676 3.584 -7.116 1.00 78.25 340 CYS A N 1
ATOM 2642 C CA . CYS A 1 340 ? 15.433 4.998 -6.843 1.00 78.25 340 CYS A CA 1
ATOM 2643 C C . CYS A 1 340 ? 15.869 5.876 -8.020 1.00 78.25 340 CYS A C 1
ATOM 2645 O O . CYS A 1 340 ? 15.101 6.727 -8.455 1.00 78.25 340 CYS A O 1
ATOM 2647 N N . GLU A 1 341 ? 17.062 5.637 -8.567 1.00 76.81 341 GLU A N 1
ATOM 2648 C CA . GLU A 1 341 ? 17.572 6.379 -9.723 1.00 76.81 341 GLU A CA 1
ATOM 2649 C C . GLU A 1 341 ? 16.649 6.230 -10.942 1.00 76.81 341 GLU A C 1
ATOM 2651 O O . GLU A 1 341 ? 16.271 7.224 -11.558 1.00 76.81 341 GLU A O 1
ATOM 2656 N N . THR A 1 342 ? 16.215 5.003 -11.248 1.00 64.81 342 THR A N 1
ATOM 2657 C CA . THR A 1 342 ? 15.308 4.729 -12.376 1.00 64.81 342 THR A CA 1
ATOM 2658 C C . THR A 1 342 ? 13.959 5.428 -12.203 1.00 64.81 342 THR A C 1
ATOM 2660 O O . THR A 1 342 ? 13.465 6.072 -13.128 1.00 64.81 342 THR A O 1
ATOM 2663 N N . ILE A 1 343 ? 13.369 5.342 -11.006 1.00 68.31 343 ILE A N 1
ATOM 2664 C CA . ILE A 1 343 ? 12.097 5.998 -10.686 1.00 68.31 343 ILE A CA 1
ATOM 2665 C C . ILE A 1 343 ? 12.217 7.512 -10.855 1.00 68.31 343 ILE A C 1
ATOM 2667 O O . ILE A 1 343 ? 11.378 8.129 -11.511 1.00 68.31 343 ILE A O 1
ATOM 2671 N N . VAL A 1 344 ? 13.259 8.116 -10.284 1.00 78.69 344 VAL A N 1
ATOM 2672 C CA . VAL A 1 344 ? 13.471 9.565 -10.339 1.00 78.69 344 VAL A CA 1
ATOM 2673 C C . VAL A 1 344 ? 13.703 10.021 -11.786 1.00 78.69 344 VAL A C 1
ATOM 2675 O O . VAL A 1 344 ? 13.099 11.004 -12.217 1.00 78.69 344 VAL A O 1
ATOM 2678 N N . LYS A 1 345 ? 14.458 9.256 -12.587 1.00 69.56 345 LYS A N 1
ATOM 2679 C CA . LYS A 1 345 ? 14.646 9.512 -14.027 1.00 69.56 345 LYS A CA 1
ATOM 2680 C C . LYS A 1 345 ? 13.333 9.425 -14.817 1.00 69.56 345 LYS A C 1
ATOM 2682 O O . LYS A 1 345 ? 13.049 10.315 -15.616 1.00 69.56 345 LYS A O 1
ATOM 2687 N N . ASN A 1 346 ? 12.467 8.448 -14.532 1.00 61.94 346 ASN A N 1
ATOM 2688 C CA . ASN A 1 346 ? 11.121 8.346 -15.130 1.00 61.94 346 ASN A CA 1
ATOM 2689 C C . ASN A 1 346 ? 10.195 9.527 -14.763 1.00 61.94 346 ASN A C 1
ATOM 2691 O O . ASN A 1 346 ? 9.167 9.770 -15.410 1.00 61.94 346 ASN A O 1
ATOM 2695 N N . HIS A 1 347 ? 10.562 10.288 -13.732 1.00 69.12 347 HIS A N 1
ATOM 2696 C CA . HIS A 1 347 ? 9.907 11.523 -13.308 1.00 69.12 347 HIS A CA 1
ATOM 2697 C C . HIS A 1 347 ? 10.616 12.792 -13.803 1.00 69.12 347 HIS A C 1
ATOM 2699 O O . HIS A 1 347 ? 10.277 13.887 -13.362 1.00 69.12 347 HIS A O 1
ATOM 2705 N N . ASN A 1 348 ? 11.538 12.667 -14.766 1.00 68.19 348 ASN A N 1
ATOM 2706 C CA . ASN A 1 348 ? 12.365 13.758 -15.296 1.00 68.19 348 ASN A CA 1
ATOM 2707 C C . ASN A 1 348 ? 13.205 14.460 -14.212 1.00 68.19 348 ASN A C 1
ATOM 2709 O O . ASN A 1 348 ? 13.464 15.659 -14.301 1.00 68.19 348 ASN A O 1
ATOM 2713 N N . GLY A 1 349 ? 13.581 13.714 -13.176 1.00 79.00 349 GLY A N 1
ATOM 2714 C CA . GLY A 1 349 ? 14.413 14.166 -12.075 1.00 79.00 349 GLY A CA 1
ATOM 2715 C C . GLY A 1 349 ? 15.822 13.580 -12.109 1.00 79.00 349 GLY A C 1
ATOM 2716 O O . GLY A 1 349 ? 16.168 12.794 -12.992 1.00 79.00 349 GLY A O 1
ATOM 2717 N N . ALA A 1 350 ? 16.614 13.914 -11.091 1.00 85.75 350 ALA A N 1
ATOM 2718 C CA . ALA A 1 350 ? 17.917 13.301 -10.827 1.00 85.75 350 ALA A CA 1
ATOM 2719 C C . ALA A 1 350 ? 18.101 13.035 -9.328 1.00 85.75 350 ALA A C 1
ATOM 2721 O O . ALA A 1 350 ? 17.450 13.666 -8.497 1.00 85.75 350 ALA A O 1
ATOM 2722 N N . ILE A 1 351 ? 18.986 12.101 -8.981 1.00 90.62 351 ILE A N 1
ATOM 2723 C CA . ILE A 1 351 ? 19.388 11.835 -7.598 1.00 90.62 351 ILE A CA 1
ATOM 2724 C C . ILE A 1 351 ? 20.894 12.032 -7.455 1.00 90.62 351 ILE A C 1
ATOM 2726 O O . ILE A 1 351 ? 21.674 11.547 -8.269 1.00 90.62 351 ILE A O 1
ATOM 2730 N N . GLU A 1 352 ? 21.298 12.730 -6.403 1.00 91.00 352 GLU A N 1
ATOM 2731 C CA . GLU A 1 352 ? 22.693 13.010 -6.089 1.00 91.00 352 GLU A CA 1
ATOM 2732 C C . GLU A 1 352 ? 23.055 12.532 -4.694 1.00 91.00 352 GLU A C 1
ATOM 2734 O O . GLU A 1 352 ? 22.202 12.386 -3.817 1.00 91.00 352 GLU A O 1
ATOM 2739 N N . VAL A 1 353 ? 24.348 12.291 -4.498 1.00 92.62 353 VAL A N 1
ATOM 2740 C CA . VAL A 1 353 ? 24.898 11.857 -3.221 1.00 92.62 353 VAL A CA 1
ATOM 2741 C C . VAL A 1 353 ? 26.115 12.694 -2.854 1.00 92.62 353 VAL A C 1
ATOM 2743 O O . VAL A 1 353 ? 27.131 12.719 -3.550 1.00 92.62 353 VAL A O 1
ATOM 2746 N N . GLU A 1 354 ? 26.042 13.323 -1.692 1.00 92.50 354 GLU A N 1
ATOM 2747 C CA . GLU A 1 354 ? 27.190 13.901 -1.013 1.00 92.50 354 GLU A CA 1
ATOM 2748 C C . GLU A 1 354 ? 27.492 13.045 0.207 1.00 92.50 354 GLU A C 1
ATOM 2750 O O . GLU A 1 354 ? 26.640 12.835 1.062 1.00 92.50 354 GLU A O 1
ATOM 2755 N N . SER A 1 355 ? 28.698 12.500 0.308 1.00 92.75 355 SER A N 1
ATOM 2756 C CA . SER A 1 355 ? 29.027 11.633 1.436 1.00 92.75 355 SER A CA 1
ATOM 2757 C C . SER A 1 355 ? 30.508 11.663 1.753 1.00 92.75 355 SER A C 1
ATOM 2759 O O . SER A 1 355 ? 31.350 11.822 0.859 1.00 92.75 355 SER A O 1
ATOM 2761 N N . LYS A 1 356 ? 30.811 11.516 3.045 1.00 89.12 356 LYS A N 1
ATOM 2762 C CA . LYS A 1 356 ? 32.168 11.410 3.571 1.00 89.12 356 LYS A CA 1
ATOM 2763 C C . LYS A 1 356 ? 32.223 10.317 4.630 1.00 89.12 356 LYS A C 1
ATOM 2765 O O . LYS A 1 356 ? 31.465 10.334 5.599 1.00 89.12 356 LYS A O 1
ATOM 2770 N N . LEU A 1 357 ? 33.172 9.400 4.459 1.00 87.31 357 LEU A N 1
ATOM 2771 C CA . LEU A 1 357 ? 33.393 8.284 5.375 1.00 87.31 357 LEU A CA 1
ATOM 2772 C C . LEU A 1 357 ? 33.549 8.767 6.832 1.00 87.31 357 LEU A C 1
ATOM 2774 O O . LEU A 1 357 ? 34.369 9.642 7.121 1.00 87.31 357 LEU A O 1
ATOM 2778 N N . GLY A 1 358 ? 32.754 8.188 7.731 1.00 82.75 358 GLY A N 1
ATOM 2779 C CA . GLY A 1 358 ? 32.703 8.484 9.164 1.00 82.75 358 GLY A CA 1
ATOM 2780 C C . GLY A 1 358 ? 31.991 9.785 9.553 1.00 82.75 358 GLY A C 1
ATOM 2781 O O . GLY A 1 358 ? 32.071 10.164 10.718 1.00 82.75 358 GLY A O 1
ATOM 2782 N N . VAL A 1 359 ? 31.361 10.490 8.607 1.00 86.19 359 VAL A N 1
ATOM 2783 C CA . VAL A 1 359 ? 30.627 11.747 8.865 1.00 86.19 359 VAL A CA 1
ATOM 2784 C C . VAL A 1 359 ? 29.136 11.620 8.546 1.00 86.19 359 VAL A C 1
ATOM 2786 O O . VAL A 1 359 ? 28.327 12.241 9.229 1.00 86.19 359 VAL A O 1
ATOM 2789 N N . GLY A 1 360 ? 28.783 10.851 7.515 1.00 89.50 360 GLY A N 1
ATOM 2790 C CA . GLY A 1 360 ? 27.403 10.646 7.075 1.00 89.50 360 GLY A CA 1
ATOM 2791 C C . GLY A 1 360 ? 27.228 10.881 5.581 1.00 89.50 360 GLY A C 1
ATOM 2792 O O . GLY A 1 360 ? 28.200 11.140 4.855 1.00 89.50 360 GLY A O 1
ATOM 2793 N N . SER A 1 361 ? 25.986 10.768 5.123 1.00 93.81 361 SER A N 1
ATOM 2794 C CA . SER A 1 361 ? 25.607 10.991 3.727 1.00 93.81 361 SER A CA 1
ATOM 2795 C C . SER A 1 361 ? 24.397 11.912 3.615 1.00 93.81 361 SER A C 1
ATOM 2797 O O . SER A 1 361 ? 23.545 11.964 4.496 1.00 93.81 361 SER A O 1
ATOM 2799 N N . THR A 1 362 ? 24.317 12.617 2.496 1.00 95.81 362 THR A N 1
ATOM 2800 C CA . THR A 1 362 ? 23.154 13.379 2.064 1.00 95.81 362 THR A CA 1
ATOM 2801 C C . THR A 1 362 ? 22.777 12.891 0.677 1.00 95.81 362 THR A C 1
ATOM 2803 O O . THR A 1 362 ? 23.580 12.988 -0.251 1.00 95.81 362 THR A O 1
ATOM 2806 N N . PHE A 1 363 ? 21.565 12.364 0.538 1.00 95.56 363 PHE A N 1
ATOM 2807 C CA . PHE A 1 363 ? 20.973 12.055 -0.760 1.00 95.56 363 PHE A CA 1
ATOM 2808 C C . PHE A 1 363 ? 20.005 13.167 -1.139 1.00 95.56 363 PHE A C 1
ATOM 2810 O O . PHE A 1 363 ? 19.094 13.459 -0.365 1.00 95.56 363 PHE A O 1
ATOM 2817 N N . THR A 1 364 ? 20.182 13.761 -2.315 1.00 94.69 364 THR A N 1
ATOM 2818 C CA . THR A 1 364 ? 19.328 14.846 -2.809 1.00 94.69 364 THR A CA 1
ATOM 2819 C C . THR A 1 364 ? 18.574 14.383 -4.043 1.00 94.69 364 THR A C 1
ATOM 2821 O O . THR A 1 364 ? 19.185 14.023 -5.044 1.00 94.69 364 THR A O 1
ATOM 2824 N N . VAL A 1 365 ? 17.245 14.380 -3.975 1.00 93.38 365 VAL A N 1
ATOM 2825 C CA . VAL A 1 365 ? 16.358 14.047 -5.095 1.00 93.38 365 VAL A CA 1
ATOM 2826 C C . VAL A 1 365 ? 15.802 15.334 -5.691 1.00 93.38 365 VAL A C 1
ATOM 2828 O O . VAL A 1 365 ? 15.178 16.122 -4.981 1.00 93.38 365 VAL A O 1
ATOM 2831 N N . TYR A 1 366 ? 15.994 15.522 -6.994 1.00 88.62 366 TYR A N 1
ATOM 2832 C CA . TYR A 1 366 ? 15.460 16.646 -7.755 1.00 88.62 366 TYR A CA 1
ATOM 2833 C C . TYR A 1 366 ? 14.228 16.218 -8.545 1.00 88.62 366 TYR A C 1
ATOM 2835 O O . TYR A 1 366 ? 14.312 15.275 -9.328 1.00 88.62 366 TYR A O 1
ATOM 2843 N N . LEU A 1 367 ? 13.103 16.918 -8.382 1.00 84.81 367 LEU A N 1
ATOM 2844 C CA . LEU A 1 367 ? 11.864 16.668 -9.134 1.00 84.81 367 LEU A CA 1
ATOM 2845 C C . LEU A 1 367 ? 11.290 17.977 -9.693 1.00 84.81 367 LEU A C 1
ATOM 2847 O O . LEU A 1 367 ? 11.272 18.971 -8.968 1.00 84.81 367 LEU A O 1
ATOM 2851 N N . PRO A 1 368 ? 10.821 18.018 -10.951 1.00 75.75 368 PRO A N 1
ATOM 2852 C CA . PRO A 1 368 ? 10.319 19.251 -11.554 1.00 75.75 368 PRO A CA 1
ATOM 2853 C C . PRO A 1 368 ? 9.035 19.730 -10.863 1.00 75.75 368 PRO A C 1
ATOM 2855 O O . PRO A 1 368 ? 8.129 18.940 -10.594 1.00 75.75 368 PRO A O 1
ATOM 2858 N N . ILE A 1 369 ? 8.939 21.037 -10.603 1.00 78.06 369 ILE A N 1
ATOM 2859 C CA . ILE A 1 369 ? 7.735 21.643 -10.019 1.00 78.06 369 ILE A CA 1
ATOM 2860 C C . ILE A 1 369 ? 6.621 21.677 -11.068 1.00 78.06 369 ILE A C 1
ATOM 2862 O O . ILE A 1 369 ? 6.833 22.116 -12.202 1.00 78.06 369 ILE A O 1
ATOM 2866 N N . PHE A 1 370 ? 5.412 21.260 -10.685 1.00 66.06 370 PHE A N 1
ATOM 2867 C CA . PHE A 1 370 ? 4.246 21.373 -11.551 1.00 66.06 370 PHE A CA 1
ATOM 2868 C C . PHE A 1 370 ? 3.711 22.812 -11.537 1.00 66.06 370 PHE A C 1
ATOM 2870 O O . PHE A 1 370 ? 3.313 23.334 -10.498 1.00 66.06 370 PHE A O 1
ATOM 2877 N N . GLN A 1 371 ? 3.690 23.462 -12.704 1.00 56.59 371 GLN A N 1
ATOM 2878 C CA . GLN A 1 371 ? 3.036 24.757 -12.897 1.00 56.59 371 GLN A CA 1
ATOM 2879 C C . GLN A 1 371 ? 1.718 24.543 -13.644 1.00 56.59 371 GLN A C 1
ATOM 2881 O O . GLN A 1 371 ? 1.705 24.259 -14.842 1.00 56.59 371 GLN A O 1
ATOM 2886 N N . GLN A 1 372 ? 0.600 24.664 -12.930 1.00 50.06 372 GLN A N 1
ATOM 2887 C CA . GLN A 1 372 ? -0.732 24.541 -13.514 1.00 50.06 372 GLN A CA 1
ATOM 2888 C C . GLN A 1 372 ? -1.029 25.755 -14.418 1.00 50.06 372 GLN A C 1
ATOM 2890 O O . GLN A 1 372 ? -0.894 26.902 -13.989 1.00 50.06 372 GLN A O 1
ATOM 2895 N N . ASN A 1 373 ? -1.478 25.525 -15.658 1.00 35.56 373 ASN A N 1
ATOM 2896 C CA . ASN A 1 373 ? -2.180 26.564 -16.418 1.00 35.56 373 ASN A CA 1
ATOM 2897 C C . ASN A 1 373 ? -3.519 26.832 -15.709 1.00 35.56 373 ASN A C 1
ATOM 2899 O O . ASN A 1 373 ? -4.273 25.899 -15.457 1.00 35.56 373 ASN A O 1
ATOM 2903 N N . GLN A 1 374 ? -3.785 28.093 -15.362 1.00 32.56 374 GLN A N 1
ATOM 2904 C CA . GLN A 1 374 ? -4.798 28.548 -14.393 1.00 32.56 374 GLN A CA 1
ATOM 2905 C C . GLN A 1 374 ? -6.287 28.312 -14.727 1.00 32.56 374 GLN A C 1
ATOM 2907 O O . GLN A 1 374 ? -7.139 28.937 -14.102 1.00 32.56 374 GLN A O 1
ATOM 2912 N N . ASP A 1 375 ? -6.650 27.403 -15.625 1.00 32.16 375 ASP A N 1
ATOM 2913 C CA . ASP A 1 375 ? -8.054 27.168 -15.955 1.00 32.16 375 ASP A CA 1
ATOM 2914 C C . ASP A 1 375 ? -8.470 25.723 -15.658 1.00 32.16 375 ASP A C 1
ATOM 2916 O O . ASP A 1 375 ? -7.960 24.778 -16.252 1.00 32.16 375 ASP A O 1
ATOM 2920 N N . ILE A 1 376 ? -9.486 25.614 -14.788 1.00 29.56 376 ILE A N 1
ATOM 2921 C CA . ILE A 1 376 ? -10.293 24.441 -14.394 1.00 29.56 376 ILE A CA 1
ATOM 2922 C C . ILE A 1 376 ? -9.911 23.816 -13.033 1.00 29.56 376 ILE A C 1
ATOM 2924 O O . ILE A 1 376 ? -9.124 22.881 -12.932 1.00 29.56 376 ILE A O 1
ATOM 2928 N N . LYS A 1 377 ? -10.615 24.253 -11.979 1.00 27.56 377 LYS A N 1
ATOM 2929 C CA . LYS A 1 377 ? -11.008 23.396 -10.845 1.00 27.56 377 LYS A CA 1
ATOM 2930 C C . LYS A 1 377 ? -12.539 23.276 -10.856 1.00 27.56 377 LYS A C 1
ATOM 2932 O O . LYS A 1 377 ? -13.196 24.316 -10.802 1.00 27.56 377 LYS A O 1
ATOM 2937 N N . PRO A 1 378 ? -13.146 22.077 -10.904 1.00 33.34 378 PRO A N 1
ATOM 2938 C CA . PRO A 1 378 ? -14.524 21.918 -10.469 1.00 33.34 378 PRO A CA 1
ATOM 2939 C C . PRO A 1 378 ? -14.552 21.994 -8.938 1.00 33.34 378 PRO A C 1
ATOM 2941 O O . PRO A 1 378 ? -13.942 21.183 -8.244 1.00 33.34 378 PRO A O 1
ATOM 2944 N N . GLU A 1 379 ? -15.249 22.994 -8.410 1.00 34.59 379 GLU A N 1
ATOM 2945 C CA . GLU A 1 379 ? -15.545 23.143 -6.985 1.00 34.59 379 GLU A CA 1
ATOM 2946 C C . GLU A 1 379 ? -16.523 22.029 -6.556 1.00 34.59 379 GLU A C 1
ATOM 2948 O O . GLU A 1 379 ? -17.742 22.190 -6.592 1.00 34.59 379 GLU A O 1
ATOM 2953 N N . TYR A 1 380 ? -16.018 20.853 -6.175 1.00 39.81 380 TYR A N 1
ATOM 2954 C CA . TYR A 1 380 ? -16.838 19.883 -5.450 1.00 39.81 380 TYR A CA 1
ATOM 2955 C C . TYR A 1 380 ? -16.899 20.305 -3.983 1.00 39.81 380 TYR A C 1
ATOM 2957 O O . TYR A 1 380 ? -15.914 20.210 -3.253 1.00 39.81 380 TYR A O 1
ATOM 2965 N N . LEU A 1 381 ? -18.070 20.776 -3.545 1.00 42.06 381 LEU A N 1
ATOM 2966 C CA . LEU A 1 381 ? -18.321 21.064 -2.134 1.00 42.06 381 LEU A CA 1
ATOM 2967 C C . LEU A 1 381 ? -18.088 19.789 -1.297 1.00 42.06 381 LEU A C 1
ATOM 2969 O O . LEU A 1 381 ? -18.734 18.762 -1.574 1.00 42.06 381 LEU A O 1
ATOM 2973 N N . PRO A 1 382 ? -17.209 19.840 -0.278 1.00 49.25 382 PRO A N 1
ATOM 2974 C CA . PRO A 1 382 ? -16.958 18.705 0.600 1.00 49.25 382 PRO A CA 1
ATOM 2975 C C . PRO A 1 382 ? -18.249 18.288 1.316 1.00 49.25 382 PRO A C 1
ATOM 2977 O O . PRO A 1 382 ? -19.093 19.122 1.646 1.00 49.25 382 PRO A O 1
ATOM 2980 N N . PHE A 1 383 ? -18.422 16.985 1.533 1.00 64.69 383 PHE A N 1
ATOM 2981 C CA . PHE A 1 383 ? -19.542 16.468 2.320 1.00 64.69 383 PHE A CA 1
ATOM 2982 C C . PHE A 1 383 ? -19.388 16.866 3.791 1.00 64.69 383 PHE A C 1
ATOM 2984 O O . PHE A 1 383 ? -18.286 16.786 4.335 1.00 64.69 383 PHE A O 1
ATOM 2991 N N . SER A 1 384 ? -20.484 17.279 4.434 1.00 70.75 384 SER A N 1
ATOM 2992 C CA . SER A 1 384 ? -20.500 17.511 5.881 1.00 70.75 384 SER A CA 1
ATOM 2993 C C . SER A 1 384 ? -20.732 16.205 6.648 1.00 70.75 384 SER A C 1
ATOM 2995 O O . SER A 1 384 ? -21.104 15.181 6.072 1.00 70.75 384 SER A O 1
ATOM 2997 N N . ASN A 1 385 ? -20.530 16.253 7.967 1.00 72.00 385 ASN A N 1
ATOM 2998 C CA . ASN A 1 385 ? -20.875 15.152 8.872 1.00 72.00 385 ASN A CA 1
ATOM 2999 C C . ASN A 1 385 ? -22.357 15.163 9.286 1.00 72.00 385 ASN A C 1
ATOM 3001 O O . ASN A 1 385 ? -22.764 14.351 10.115 1.00 72.00 385 ASN A O 1
ATOM 3005 N N . ASP A 1 386 ? -23.167 16.071 8.738 1.00 78.75 386 ASP A N 1
ATOM 3006 C CA . ASP A 1 386 ? -24.588 16.128 9.060 1.00 78.75 386 ASP A CA 1
ATOM 3007 C C . ASP A 1 386 ? -25.325 14.970 8.389 1.00 78.75 386 ASP A C 1
ATOM 3009 O O . ASP A 1 386 ? -25.102 14.660 7.215 1.00 78.75 386 ASP A O 1
ATOM 3013 N N . ILE A 1 387 ? -26.239 14.350 9.130 1.00 84.38 387 ILE A N 1
ATOM 3014 C CA . ILE A 1 387 ? -27.108 13.304 8.599 1.00 84.38 387 ILE A CA 1
ATOM 3015 C C . ILE A 1 387 ? -28.326 13.969 7.963 1.00 84.38 387 ILE A C 1
ATOM 3017 O O . ILE A 1 387 ? -29.075 14.680 8.638 1.00 84.38 387 ILE A O 1
ATOM 3021 N N . ILE A 1 388 ? -28.543 13.715 6.672 1.00 84.75 388 ILE A N 1
ATOM 3022 C CA . ILE A 1 388 ? -29.698 14.242 5.942 1.00 84.75 388 ILE A CA 1
ATOM 3023 C C . ILE A 1 388 ? -30.734 13.138 5.758 1.00 84.75 388 ILE A C 1
ATOM 3025 O O . ILE A 1 388 ? -30.480 12.127 5.110 1.00 84.75 388 ILE A O 1
ATOM 3029 N N . GLN A 1 389 ? -31.929 13.367 6.296 1.00 86.62 389 GLN A N 1
ATOM 3030 C CA . GLN A 1 389 ? -33.087 12.517 6.034 1.00 86.62 389 GLN A CA 1
ATOM 3031 C C . GLN A 1 389 ? -33.580 12.736 4.603 1.00 86.62 389 GLN A C 1
ATOM 3033 O O . GLN A 1 389 ? -33.645 13.871 4.120 1.00 86.62 389 GLN A O 1
ATOM 3038 N N . GLY A 1 390 ? -33.913 11.649 3.921 1.00 84.38 390 GLY A N 1
ATOM 3039 C CA . GLY A 1 390 ? -34.322 11.661 2.528 1.00 84.38 390 GLY A CA 1
ATOM 3040 C C . GLY A 1 390 ? -35.581 10.847 2.279 1.00 84.38 390 GLY A C 1
ATOM 3041 O O . GLY A 1 390 ? -36.183 10.256 3.169 1.00 84.38 390 GLY A O 1
ATOM 3042 N N . SER A 1 391 ? -36.001 10.852 1.023 1.00 87.31 391 SER A N 1
ATOM 3043 C CA . SER A 1 391 ? -37.074 10.005 0.521 1.00 87.31 391 SER A CA 1
ATOM 3044 C C . SER A 1 391 ? -36.775 9.675 -0.929 1.00 87.31 391 SER A C 1
ATOM 3046 O O . SER A 1 391 ? -36.273 10.528 -1.656 1.00 87.31 391 SER A O 1
ATOM 3048 N N . GLY A 1 392 ? -37.091 8.461 -1.353 1.00 89.00 392 GLY A N 1
ATOM 3049 C CA . GLY A 1 392 ? -36.794 7.982 -2.698 1.00 89.00 392 GLY A CA 1
ATOM 3050 C C . GLY A 1 392 ? -36.565 6.482 -2.686 1.00 89.00 392 GLY A C 1
ATOM 3051 O O . GLY A 1 392 ? -36.626 5.841 -1.632 1.00 89.00 392 GLY A O 1
ATOM 3052 N N . ARG A 1 393 ? -36.325 5.920 -3.863 1.00 93.81 393 ARG A N 1
ATOM 3053 C CA . ARG A 1 393 ? -36.152 4.487 -4.074 1.00 93.81 393 ARG A CA 1
ATOM 3054 C C . ARG A 1 393 ? -34.721 4.197 -4.487 1.00 93.81 393 ARG A C 1
ATOM 3056 O O . ARG A 1 393 ? -34.228 4.759 -5.461 1.00 93.81 393 ARG A O 1
ATOM 3063 N N . ILE A 1 394 ? -34.063 3.306 -3.766 1.00 94.94 394 ILE A N 1
ATOM 3064 C CA . ILE A 1 394 ? -32.676 2.924 -4.006 1.00 94.94 394 ILE A CA 1
ATOM 3065 C C . ILE A 1 394 ? -32.660 1.475 -4.471 1.00 94.94 394 ILE A C 1
ATOM 3067 O O . ILE A 1 394 ? -33.182 0.594 -3.788 1.00 94.94 394 ILE A O 1
ATOM 3071 N N . LEU A 1 395 ? -32.042 1.222 -5.622 1.00 95.88 395 LEU A N 1
ATOM 3072 C CA . LEU A 1 395 ? -31.626 -0.124 -5.998 1.00 95.88 395 LEU A CA 1
ATOM 3073 C C . LEU A 1 395 ? -30.198 -0.329 -5.492 1.00 95.88 395 LEU A C 1
ATOM 3075 O O . LEU A 1 395 ? -29.289 0.356 -5.957 1.00 95.88 395 LEU A O 1
ATOM 3079 N N . TYR A 1 396 ? -30.007 -1.236 -4.537 1.00 95.69 396 TYR A N 1
ATOM 3080 C CA . TYR A 1 396 ? -28.706 -1.501 -3.927 1.00 95.69 396 TYR A CA 1
ATOM 3081 C C . TYR A 1 396 ? -28.201 -2.903 -4.289 1.00 95.69 396 TYR A C 1
ATOM 3083 O O . TYR A 1 396 ? -28.933 -3.884 -4.151 1.00 95.69 396 TYR A O 1
ATOM 3091 N N . ILE A 1 397 ? -26.965 -2.998 -4.781 1.00 94.00 397 ILE A N 1
ATOM 3092 C CA . ILE A 1 397 ? -26.349 -4.255 -5.211 1.00 94.00 397 ILE A CA 1
ATOM 3093 C C . ILE A 1 397 ? -25.036 -4.481 -4.456 1.00 94.00 397 ILE A C 1
ATOM 3095 O O . ILE A 1 397 ? -24.113 -3.675 -4.557 1.00 94.00 397 ILE A O 1
ATOM 3099 N N . GLU A 1 398 ? -24.968 -5.585 -3.714 1.00 89.56 398 GLU A N 1
ATOM 3100 C CA . GLU A 1 398 ? -23.845 -5.970 -2.846 1.00 89.56 398 GLU A CA 1
ATOM 3101 C C . GLU A 1 398 ? -23.877 -7.488 -2.647 1.00 89.56 398 GLU A C 1
ATOM 3103 O O . GLU A 1 398 ? -24.919 -8.018 -2.256 1.00 89.56 398 GLU A O 1
ATOM 3108 N N . ASP A 1 399 ? -22.780 -8.195 -2.913 1.00 88.69 399 ASP A N 1
ATOM 3109 C CA . ASP A 1 399 ? -22.715 -9.656 -2.787 1.00 88.69 399 ASP A CA 1
ATOM 3110 C C . ASP A 1 399 ? -22.441 -10.125 -1.350 1.00 88.69 399 ASP A C 1
ATOM 3112 O O . ASP A 1 399 ? -22.953 -11.174 -0.944 1.00 88.69 399 ASP A O 1
ATOM 3116 N N . ASP A 1 400 ? -21.714 -9.342 -0.547 1.00 87.25 400 ASP A N 1
ATOM 3117 C CA . ASP A 1 400 ? -21.546 -9.628 0.875 1.00 87.25 400 ASP A CA 1
ATOM 3118 C C . ASP A 1 400 ? -22.839 -9.347 1.656 1.00 87.25 400 ASP A C 1
ATOM 3120 O O . ASP A 1 400 ? -23.220 -8.206 1.925 1.00 87.25 400 ASP A O 1
ATOM 3124 N N . LEU A 1 401 ? -23.515 -10.417 2.079 1.00 87.38 401 LEU A N 1
ATOM 3125 C CA . LEU A 1 401 ? -24.816 -10.335 2.750 1.00 87.38 401 LEU A CA 1
ATOM 3126 C C . LEU A 1 401 ? -24.784 -9.538 4.064 1.00 87.38 401 LEU A C 1
ATOM 3128 O O . LEU A 1 401 ? -25.798 -8.942 4.430 1.00 87.38 401 LEU A O 1
ATOM 3132 N N . ASN A 1 402 ? -23.651 -9.509 4.776 1.00 84.00 402 ASN A N 1
ATOM 3133 C CA . ASN A 1 402 ? -23.529 -8.741 6.018 1.00 84.00 402 ASN A CA 1
ATOM 3134 C C . ASN A 1 402 ? -23.465 -7.236 5.730 1.00 84.00 402 ASN A C 1
ATOM 3136 O O . ASN A 1 402 ? -24.203 -6.458 6.336 1.00 84.00 402 ASN A O 1
ATOM 3140 N N . THR A 1 403 ? -22.628 -6.838 4.770 1.00 85.56 403 THR A N 1
ATOM 3141 C CA . THR A 1 403 ? -22.523 -5.461 4.270 1.00 85.56 403 THR A CA 1
ATOM 3142 C C . THR A 1 403 ? -23.846 -5.010 3.661 1.00 85.56 403 THR A C 1
ATOM 3144 O O . THR A 1 403 ? -24.299 -3.890 3.923 1.00 85.56 403 THR A O 1
ATOM 3147 N N . GLN A 1 404 ? -24.516 -5.906 2.929 1.00 90.56 404 GLN A N 1
ATOM 3148 C CA . GLN A 1 404 ? -25.812 -5.629 2.331 1.00 90.56 404 GLN A CA 1
ATOM 3149 C C . GLN A 1 404 ? -26.866 -5.325 3.402 1.00 90.56 404 GLN A C 1
ATOM 3151 O O . GLN A 1 404 ? -27.574 -4.323 3.305 1.00 90.56 404 GLN A O 1
ATOM 3156 N N . ALA A 1 405 ? -26.956 -6.173 4.432 1.00 87.88 405 ALA A N 1
ATOM 3157 C CA . ALA A 1 405 ? -27.914 -6.015 5.522 1.00 87.88 405 ALA A CA 1
ATOM 3158 C C . ALA A 1 405 ? -27.667 -4.733 6.330 1.00 87.88 405 ALA A C 1
ATOM 3160 O O . ALA A 1 405 ? -28.610 -3.983 6.580 1.00 87.88 405 ALA A O 1
ATOM 3161 N N . ALA A 1 406 ? -26.409 -4.444 6.677 1.00 86.31 406 ALA A N 1
ATOM 3162 C CA . ALA A 1 406 ? -26.053 -3.230 7.410 1.00 86.31 406 ALA A CA 1
ATOM 3163 C C . ALA A 1 406 ? -26.386 -1.958 6.609 1.00 86.31 406 ALA A C 1
ATOM 3165 O O . ALA A 1 406 ? -26.969 -1.013 7.138 1.00 86.31 406 ALA A O 1
ATOM 3166 N N . THR A 1 407 ? -26.062 -1.935 5.314 1.00 89.25 407 THR A N 1
ATOM 3167 C CA . THR A 1 407 ? -26.333 -0.773 4.452 1.00 89.25 407 THR A CA 1
ATOM 3168 C C . THR A 1 407 ? -27.819 -0.600 4.156 1.00 89.25 407 THR A C 1
ATOM 3170 O O . THR A 1 407 ? -28.302 0.532 4.109 1.00 89.25 407 THR A O 1
ATOM 3173 N N . LEU A 1 408 ? -28.564 -1.700 4.017 1.00 92.00 408 LEU A N 1
ATOM 3174 C CA . LEU A 1 408 ? -30.022 -1.678 3.917 1.00 92.00 408 LEU A CA 1
ATOM 3175 C C . LEU A 1 408 ? -30.650 -0.988 5.135 1.00 92.00 408 LEU A C 1
ATOM 3177 O O . LEU A 1 408 ? -31.461 -0.081 4.959 1.00 92.00 408 LEU A O 1
ATOM 3181 N N . GLU A 1 409 ? -30.248 -1.381 6.345 1.00 90.44 409 GLU A N 1
ATOM 3182 C CA . GLU A 1 409 ? -30.744 -0.790 7.592 1.00 90.44 409 GLU A CA 1
ATOM 3183 C C . GLU A 1 409 ? -30.410 0.709 7.664 1.00 90.44 409 GLU A C 1
ATOM 3185 O O . GLU A 1 409 ? -31.301 1.529 7.880 1.00 90.44 409 GLU A O 1
ATOM 3190 N N . MET A 1 410 ? -29.165 1.093 7.351 1.00 90.25 410 MET A N 1
ATOM 3191 C CA . MET A 1 410 ? -28.750 2.502 7.290 1.00 90.25 410 MET A CA 1
ATOM 3192 C C . MET A 1 410 ? -29.613 3.334 6.332 1.00 90.25 410 MET A C 1
ATOM 3194 O O . MET A 1 410 ? -30.057 4.425 6.680 1.00 90.25 410 MET A O 1
ATOM 3198 N N . LEU A 1 411 ? -29.857 2.843 5.117 1.00 92.88 411 LEU A N 1
ATOM 3199 C CA . LEU A 1 411 ? -30.638 3.565 4.111 1.00 92.88 411 LEU A CA 1
ATOM 3200 C C . LEU A 1 411 ? -32.132 3.652 4.474 1.00 92.88 411 LEU A C 1
ATOM 3202 O O . LEU A 1 411 ? -32.768 4.668 4.187 1.00 92.88 411 LEU A O 1
ATOM 3206 N N . GLN A 1 412 ? -32.691 2.627 5.124 1.00 92.75 412 GLN A N 1
ATOM 3207 C CA . GLN A 1 412 ? -34.073 2.642 5.616 1.00 92.75 412 GLN A CA 1
ATOM 3208 C C . GLN A 1 412 ? -34.261 3.631 6.774 1.00 92.75 412 GLN A C 1
ATOM 3210 O O . GLN A 1 412 ? -35.242 4.375 6.778 1.00 92.75 412 GLN A O 1
ATOM 3215 N N . GLU A 1 413 ? -33.299 3.711 7.698 1.00 89.44 413 GLU A N 1
ATOM 3216 C CA . GLU A 1 413 ? -33.276 4.704 8.787 1.00 89.44 413 GLU A CA 1
ATOM 3217 C C . GLU A 1 413 ? -33.134 6.153 8.281 1.00 89.44 413 GLU A C 1
ATOM 3219 O O . GLU A 1 413 ? -33.538 7.107 8.950 1.00 89.44 413 GLU A O 1
ATOM 3224 N N . LEU A 1 414 ? -32.600 6.339 7.069 1.00 91.69 414 LEU A N 1
ATOM 3225 C CA . LEU A 1 414 ? -32.570 7.629 6.369 1.00 91.69 414 LEU A CA 1
ATOM 3226 C C . LEU A 1 414 ? -33.870 7.952 5.610 1.00 91.69 414 LEU A C 1
ATOM 3228 O O . LEU A 1 414 ? -33.943 8.999 4.966 1.00 91.69 414 LEU A O 1
ATOM 3232 N N . GLY A 1 415 ? -34.878 7.071 5.655 1.00 90.12 415 GLY A N 1
ATOM 3233 C CA . GLY A 1 415 ? -36.195 7.277 5.044 1.00 90.12 415 GLY A CA 1
ATOM 3234 C C . GLY A 1 415 ? -36.349 6.768 3.605 1.00 90.12 415 GLY A C 1
ATOM 3235 O O . GLY A 1 415 ? -37.390 7.003 2.981 1.00 90.12 415 GLY A O 1
ATOM 3236 N N . TYR A 1 416 ? -35.357 6.058 3.058 1.00 93.88 416 TYR A N 1
ATOM 3237 C CA . TYR A 1 416 ? -35.415 5.529 1.693 1.00 93.88 416 TYR A CA 1
ATOM 3238 C C . TYR A 1 416 ? -36.104 4.161 1.607 1.00 93.88 416 TYR A C 1
ATOM 3240 O O . TYR A 1 416 ? -36.017 3.318 2.498 1.00 93.88 416 TYR A O 1
ATOM 3248 N N . GLN A 1 417 ? -36.759 3.910 0.474 1.00 93.88 417 GLN A N 1
ATOM 3249 C CA . GLN A 1 417 ? -37.232 2.581 0.096 1.00 93.88 417 GLN A CA 1
ATOM 3250 C C . GLN A 1 417 ? -36.115 1.866 -0.655 1.00 93.88 417 GLN A C 1
ATOM 3252 O O . GLN A 1 417 ? -35.686 2.332 -1.705 1.00 93.88 417 GLN A O 1
ATOM 3257 N N . VAL A 1 418 ? -35.637 0.738 -0.142 1.00 95.38 418 VAL A N 1
ATOM 3258 C CA . VAL A 1 418 ? -34.459 0.064 -0.701 1.00 95.38 418 VAL A CA 1
ATOM 3259 C C . VAL A 1 418 ? -34.844 -1.314 -1.217 1.00 95.38 418 VAL A C 1
ATOM 3261 O O . VAL A 1 418 ? -35.462 -2.100 -0.499 1.00 95.38 418 VAL A O 1
ATOM 3264 N N . GLN A 1 419 ? -34.461 -1.608 -2.456 1.00 96.56 419 GLN A N 1
ATOM 3265 C CA . GLN A 1 419 ? -34.537 -2.938 -3.046 1.00 96.56 419 GLN A CA 1
ATOM 3266 C C . GLN A 1 419 ? -33.116 -3.477 -3.220 1.00 96.56 419 GLN A C 1
ATOM 3268 O O . GLN A 1 419 ? -32.317 -2.871 -3.931 1.00 96.56 419 GLN A O 1
ATOM 3273 N N . CYS A 1 420 ? -32.818 -4.618 -2.595 1.00 95.06 420 CYS A N 1
ATOM 3274 C CA . CYS A 1 420 ? -31.484 -5.219 -2.624 1.00 95.06 420 CYS A CA 1
ATOM 3275 C C . CYS A 1 420 ? -31.394 -6.418 -3.575 1.00 95.06 420 CYS A C 1
ATOM 3277 O O . CYS A 1 420 ? -32.365 -7.169 -3.714 1.00 95.06 420 CYS A O 1
ATOM 3279 N N . TYR A 1 421 ? -30.212 -6.618 -4.161 1.00 94.38 421 TYR A N 1
ATOM 3280 C CA . TYR A 1 421 ? -29.819 -7.829 -4.885 1.00 94.38 421 TYR A CA 1
ATOM 3281 C C . TYR A 1 421 ? -28.361 -8.184 -4.583 1.00 94.38 421 TYR A C 1
ATOM 3283 O O . TYR A 1 421 ? -27.518 -7.301 -4.463 1.00 94.38 421 TYR A O 1
ATOM 3291 N N . SER A 1 422 ? -28.061 -9.479 -4.482 1.00 89.69 422 SER A N 1
ATOM 3292 C CA . SER A 1 422 ? -26.695 -9.986 -4.277 1.00 89.69 422 SER A CA 1
ATOM 3293 C C . SER A 1 422 ? -26.024 -10.479 -5.557 1.00 89.69 422 SER A C 1
ATOM 3295 O O . SER A 1 422 ? -24.851 -10.832 -5.541 1.00 89.69 422 SER A O 1
ATOM 3297 N N . ASP A 1 423 ? -26.762 -10.547 -6.665 1.00 88.75 423 ASP A N 1
ATOM 3298 C CA . ASP A 1 423 ? -26.256 -11.031 -7.942 1.00 88.75 423 ASP A CA 1
ATOM 3299 C C . ASP A 1 423 ? -26.587 -10.065 -9.085 1.00 88.75 423 ASP A C 1
ATOM 3301 O O . ASP A 1 423 ? -27.654 -9.443 -9.137 1.00 88.75 423 ASP A O 1
ATOM 3305 N N . VAL A 1 424 ? -25.641 -9.949 -10.020 1.00 88.25 424 VAL A N 1
ATOM 3306 C CA . VAL A 1 424 ? -25.730 -9.024 -11.158 1.00 88.25 424 VAL A CA 1
ATOM 3307 C C . VAL A 1 424 ? -26.938 -9.344 -12.040 1.00 88.25 424 VAL A C 1
ATOM 3309 O O . VAL A 1 424 ? -27.619 -8.433 -12.508 1.00 88.25 424 VAL A O 1
ATOM 3312 N N . GLN A 1 425 ? -27.235 -10.625 -12.273 1.00 89.38 425 GLN A N 1
ATOM 3313 C CA . GLN A 1 425 ? -28.269 -11.024 -13.226 1.00 89.38 425 GLN A CA 1
ATOM 3314 C C . GLN A 1 425 ? -29.675 -10.662 -12.734 1.00 89.38 425 GLN A C 1
ATOM 3316 O O . GLN A 1 425 ? -30.465 -10.112 -13.500 1.00 89.38 425 GLN A O 1
ATOM 3321 N N . ALA A 1 426 ? -29.987 -10.917 -11.465 1.00 90.75 426 ALA A N 1
ATOM 3322 C CA . ALA A 1 426 ? -31.262 -10.556 -10.862 1.00 90.75 426 ALA A CA 1
ATOM 3323 C C . ALA A 1 426 ? -31.450 -9.036 -10.815 1.00 90.75 426 ALA A C 1
ATOM 3325 O O . ALA A 1 426 ? -32.542 -8.549 -11.118 1.00 90.75 426 ALA A O 1
ATOM 3326 N N . ALA A 1 427 ? -30.384 -8.283 -10.522 1.00 91.25 427 ALA A N 1
ATOM 3327 C CA . ALA A 1 427 ? -30.413 -6.825 -10.577 1.00 91.25 427 ALA A CA 1
ATOM 3328 C C . ALA A 1 427 ? -30.704 -6.314 -12.001 1.00 91.25 427 ALA A C 1
ATOM 3330 O O . ALA A 1 427 ? -31.582 -5.472 -12.184 1.00 91.25 427 ALA A O 1
ATOM 3331 N N . VAL A 1 428 ? -30.042 -6.864 -13.027 1.00 90.50 428 VAL A N 1
ATOM 3332 C CA . VAL A 1 428 ? -30.294 -6.522 -14.443 1.00 90.50 428 VAL A CA 1
ATOM 3333 C C . VAL A 1 428 ? -31.714 -6.895 -14.884 1.00 90.50 428 VAL A C 1
ATOM 3335 O O . VAL A 1 428 ? -32.369 -6.144 -15.610 1.00 90.50 428 VAL A O 1
ATOM 3338 N N . ASP A 1 429 ? -32.222 -8.049 -14.461 1.00 92.56 429 ASP A N 1
ATOM 3339 C CA . ASP A 1 429 ? -33.590 -8.464 -14.769 1.00 92.56 429 ASP A CA 1
ATOM 3340 C C . ASP A 1 429 ? -34.617 -7.528 -14.119 1.00 92.56 429 ASP A C 1
ATOM 3342 O O . ASP A 1 429 ? -35.657 -7.232 -14.719 1.00 92.56 429 ASP A O 1
ATOM 3346 N N . TYR A 1 430 ? -34.331 -7.048 -12.906 1.00 93.00 430 TYR A N 1
ATOM 3347 C CA . TYR A 1 430 ? -35.166 -6.080 -12.205 1.00 93.00 430 TYR A CA 1
ATOM 3348 C C . TYR A 1 430 ? -35.168 -4.719 -12.900 1.00 93.00 430 TYR A C 1
ATOM 3350 O O . TYR A 1 430 ? -36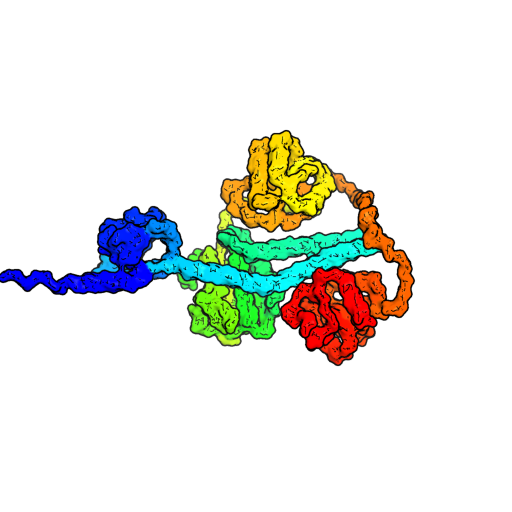.253 -4.192 -13.150 1.00 93.00 430 TYR A O 1
ATOM 3358 N N . THR A 1 431 ? -34.003 -4.177 -13.280 1.00 91.81 431 THR A N 1
ATOM 3359 C CA . THR A 1 431 ? -33.932 -2.867 -13.955 1.00 91.81 431 THR A CA 1
ATOM 3360 C C . THR A 1 431 ? -34.723 -2.866 -15.259 1.00 91.81 431 THR A C 1
ATOM 3362 O O . THR A 1 431 ? -35.467 -1.925 -15.524 1.00 91.81 431 THR A O 1
ATOM 3365 N N . LYS A 1 432 ? -34.667 -3.959 -16.031 1.00 90.44 432 LYS A N 1
ATOM 3366 C CA . LYS A 1 432 ? -35.442 -4.124 -17.274 1.00 90.44 432 LYS A CA 1
ATOM 3367 C C . LYS A 1 432 ? -36.950 -4.237 -17.044 1.00 90.44 432 LYS A C 1
ATOM 3369 O O . LYS A 1 432 ? -37.725 -3.719 -17.845 1.00 90.44 432 LYS A O 1
ATOM 3374 N N . LYS A 1 433 ? -37.384 -4.935 -15.988 1.00 92.50 433 LYS A N 1
ATOM 3375 C CA . LYS A 1 433 ? -38.813 -5.126 -15.666 1.00 92.50 433 LYS A CA 1
ATOM 3376 C C . LYS A 1 433 ? -39.438 -3.906 -14.993 1.00 92.50 433 LYS A C 1
ATOM 3378 O O . LYS A 1 433 ? -40.633 -3.672 -15.167 1.00 92.50 433 LYS A O 1
ATOM 3383 N N . HIS A 1 434 ? -38.645 -3.142 -14.246 1.00 91.56 434 HIS A N 1
ATOM 3384 C CA . HIS A 1 434 ? -39.092 -1.994 -13.462 1.00 91.56 434 HIS A CA 1
ATOM 3385 C C . HIS A 1 434 ? -38.218 -0.747 -13.707 1.00 91.56 434 HIS A C 1
ATOM 3387 O O . HIS A 1 434 ? -37.550 -0.293 -12.778 1.00 91.56 434 HIS A O 1
ATOM 3393 N N . PRO A 1 435 ? -38.249 -0.151 -14.918 1.00 86.12 435 PRO A N 1
ATOM 3394 C CA . PRO A 1 435 ? -37.470 1.050 -15.253 1.00 86.12 435 PRO A CA 1
ATOM 3395 C C . PRO A 1 435 ? -37.693 2.217 -14.287 1.00 86.12 435 PRO A C 1
ATOM 3397 O O . PRO A 1 435 ? -36.752 2.882 -13.869 1.00 86.12 435 PRO A O 1
ATOM 3400 N N . ASP A 1 436 ? -38.942 2.423 -13.871 1.00 87.62 436 ASP A N 1
ATOM 3401 C CA . ASP A 1 436 ? -39.319 3.480 -12.934 1.00 87.62 436 ASP A CA 1
ATOM 3402 C C . ASP A 1 436 ? -39.285 3.001 -11.479 1.00 87.62 436 ASP A C 1
ATOM 3404 O O . ASP A 1 436 ? -39.894 3.641 -10.635 1.00 87.62 436 ASP A O 1
ATOM 3408 N N . GLY A 1 437 ? -38.678 1.850 -11.167 1.00 87.12 437 GLY A N 1
ATOM 3409 C CA . GLY A 1 437 ? -38.719 1.216 -9.841 1.00 87.12 437 GLY A CA 1
ATOM 3410 C C . GLY A 1 437 ? -37.685 1.732 -8.836 1.00 87.12 437 GLY A C 1
ATOM 3411 O O . GLY A 1 437 ? -37.722 1.333 -7.674 1.00 87.12 437 GLY A O 1
ATOM 3412 N N . PHE A 1 438 ? -36.767 2.588 -9.272 1.00 92.56 438 PHE A N 1
ATOM 3413 C CA . PHE A 1 438 ? -35.642 3.109 -8.498 1.00 92.56 438 PHE A CA 1
ATOM 3414 C C . PHE A 1 438 ? -35.322 4.529 -8.965 1.00 92.56 438 PHE A C 1
ATOM 3416 O O . PHE A 1 438 ? -35.528 4.847 -10.129 1.00 92.56 438 PHE A O 1
ATOM 3423 N N . ASP A 1 439 ? -34.835 5.385 -8.077 1.00 87.69 439 ASP A N 1
ATOM 3424 C CA . ASP A 1 439 ? -34.459 6.774 -8.371 1.00 87.69 439 ASP A CA 1
ATOM 3425 C C . ASP A 1 439 ? -32.932 6.925 -8.464 1.00 87.69 439 ASP A C 1
ATOM 3427 O O . ASP A 1 439 ? -32.444 7.762 -9.216 1.00 87.69 439 ASP A O 1
ATOM 3431 N N . ILE A 1 440 ? -32.190 6.060 -7.767 1.00 91.38 440 ILE A N 1
ATOM 3432 C CA . ILE A 1 440 ? -30.729 5.932 -7.808 1.00 91.38 440 ILE A CA 1
ATOM 3433 C C . ILE A 1 440 ? -30.333 4.455 -7.719 1.00 91.38 440 ILE A C 1
ATOM 3435 O O . ILE A 1 440 ? -31.025 3.649 -7.084 1.00 91.38 440 ILE A O 1
ATOM 3439 N N . VAL A 1 441 ? -29.200 4.108 -8.326 1.00 91.44 441 VAL A N 1
ATOM 3440 C CA . VAL A 1 441 ? -28.563 2.797 -8.170 1.00 91.44 441 VAL A CA 1
ATOM 3441 C C . VAL A 1 441 ? -27.273 2.952 -7.375 1.00 91.44 441 VAL A C 1
ATOM 3443 O O . VAL A 1 441 ? -26.465 3.827 -7.673 1.00 91.44 441 VAL A O 1
ATOM 3446 N N . ILE A 1 442 ? -27.075 2.102 -6.372 1.00 92.06 442 ILE A N 1
ATOM 3447 C CA . ILE A 1 442 ? -25.839 2.000 -5.595 1.00 92.06 442 ILE A CA 1
ATOM 3448 C C . ILE A 1 442 ? -25.311 0.577 -5.773 1.00 92.06 442 ILE A C 1
ATOM 3450 O O . ILE A 1 442 ? -26.048 -0.377 -5.542 1.00 92.06 442 ILE A O 1
ATOM 3454 N N . THR A 1 443 ? -24.063 0.412 -6.196 1.00 89.50 443 THR A N 1
ATOM 3455 C CA . THR A 1 443 ? -23.506 -0.913 -6.515 1.00 89.50 443 THR A CA 1
ATOM 3456 C C . THR A 1 443 ? -22.061 -1.046 -6.059 1.00 89.50 443 THR A C 1
ATOM 3458 O O . THR A 1 443 ? -21.329 -0.056 -6.077 1.00 89.50 443 THR A O 1
ATOM 3461 N N . ASP A 1 444 ? -21.634 -2.260 -5.704 1.00 84.69 444 ASP A N 1
ATOM 3462 C CA . ASP A 1 444 ? -20.207 -2.605 -5.658 1.00 84.69 444 ASP A CA 1
ATOM 3463 C C . ASP A 1 444 ? -19.634 -2.754 -7.081 1.00 84.69 444 ASP A C 1
ATOM 3465 O O . ASP A 1 444 ? -20.364 -2.960 -8.059 1.00 84.69 444 ASP A O 1
ATOM 3469 N N . PHE A 1 445 ? -18.317 -2.606 -7.202 1.00 73.69 445 PHE A N 1
ATOM 3470 C CA . PHE A 1 445 ? -17.549 -2.820 -8.420 1.00 73.69 445 PHE A CA 1
ATOM 3471 C C . PHE A 1 445 ? -17.396 -4.308 -8.746 1.00 73.69 445 PHE A C 1
ATOM 3473 O O . PHE A 1 445 ? -17.624 -4.714 -9.891 1.00 73.69 445 PHE A O 1
ATOM 3480 N N . ILE A 1 446 ? -17.044 -5.113 -7.741 1.00 71.19 446 ILE A N 1
ATOM 3481 C CA . ILE A 1 446 ? -16.875 -6.565 -7.856 1.00 71.19 446 ILE A CA 1
ATOM 3482 C C . ILE A 1 446 ? -18.099 -7.221 -7.225 1.00 71.19 446 ILE A C 1
ATOM 3484 O O . ILE A 1 446 ? -18.440 -6.906 -6.094 1.00 71.19 446 ILE A O 1
ATOM 3488 N N . ILE A 1 447 ? -18.783 -8.089 -7.972 1.00 77.38 447 ILE A N 1
ATOM 3489 C CA . ILE A 1 447 ? -19.980 -8.794 -7.492 1.00 77.38 447 ILE A CA 1
ATOM 3490 C C . ILE A 1 447 ? -19.851 -10.259 -7.919 1.00 77.38 447 ILE A C 1
ATOM 3492 O O . ILE A 1 447 ? -19.950 -10.575 -9.112 1.00 77.38 447 ILE A O 1
ATOM 3496 N N . GLY A 1 448 ? -19.620 -11.155 -6.959 1.00 69.62 448 GLY A N 1
ATOM 3497 C CA . GLY A 1 448 ? -19.339 -12.568 -7.215 1.00 69.62 448 GLY A CA 1
ATOM 3498 C C . GLY A 1 448 ? -18.085 -12.769 -8.078 1.00 69.62 448 GLY A C 1
ATOM 3499 O O . GLY A 1 448 ? -17.087 -12.074 -7.920 1.00 69.62 448 GLY A O 1
ATOM 3500 N N . ASP A 1 449 ? -18.140 -13.696 -9.040 1.00 62.88 449 ASP A N 1
ATOM 3501 C CA . ASP A 1 449 ? -17.012 -13.987 -9.948 1.00 62.88 449 ASP A CA 1
ATOM 3502 C C . ASP A 1 449 ? -16.801 -12.916 -11.043 1.00 62.88 449 ASP A C 1
ATOM 3504 O O . ASP A 1 449 ? -15.883 -13.014 -11.862 1.00 62.88 449 ASP A O 1
ATOM 3508 N N . PHE A 1 450 ? -17.654 -11.888 -11.104 1.00 60.59 450 PHE A N 1
ATOM 3509 C CA . PHE A 1 450 ? -17.580 -10.852 -12.128 1.00 60.59 450 PHE A CA 1
ATOM 3510 C C . PHE A 1 450 ? -16.696 -9.693 -11.666 1.00 60.59 450 PHE A C 1
ATOM 3512 O O . PHE A 1 450 ? -17.138 -8.791 -10.954 1.00 60.59 450 PHE A O 1
ATOM 3519 N N . SER A 1 451 ? -15.468 -9.643 -12.187 1.00 59.59 451 SER A N 1
ATOM 3520 C CA . SER A 1 451 ? -14.523 -8.532 -11.982 1.00 59.59 451 SER A CA 1
ATOM 3521 C C . SER A 1 451 ? -14.984 -7.180 -12.559 1.00 59.59 451 SER A C 1
ATOM 3523 O O . SER A 1 451 ? -14.284 -6.183 -12.412 1.00 59.59 451 SER A O 1
ATOM 3525 N N . GLN A 1 452 ? -16.140 -7.140 -13.235 1.00 66.25 452 GLN A N 1
ATOM 3526 C CA . GLN A 1 452 ? -16.757 -5.944 -13.828 1.00 66.25 452 GLN A CA 1
ATOM 3527 C C . GLN A 1 452 ? -18.276 -5.888 -13.562 1.00 66.25 452 GLN A C 1
ATOM 3529 O O . GLN A 1 452 ? -19.052 -5.406 -14.396 1.00 66.25 452 GLN A O 1
ATOM 3534 N N . GLY A 1 453 ? -18.720 -6.416 -12.416 1.00 74.19 453 GLY A N 1
ATOM 3535 C CA . GLY A 1 453 ? -20.134 -6.437 -12.028 1.00 74.19 453 GLY A CA 1
ATOM 3536 C C . GLY A 1 453 ? -20.766 -5.042 -12.048 1.00 74.19 453 GLY A C 1
ATOM 3537 O O . GLY A 1 453 ? -21.780 -4.840 -12.717 1.00 74.19 453 GLY A O 1
ATOM 3538 N N . GLY A 1 454 ? -20.113 -4.056 -11.424 1.00 77.94 454 GLY A N 1
ATOM 3539 C CA . GLY A 1 454 ? -20.607 -2.675 -11.362 1.00 77.94 454 GLY A CA 1
ATOM 3540 C C . GLY A 1 454 ? -20.751 -1.994 -12.732 1.00 77.94 454 GLY A C 1
ATOM 3541 O O . GLY A 1 454 ? -21.730 -1.286 -12.966 1.00 77.94 454 GLY A O 1
ATOM 3542 N N . ILE A 1 455 ? -19.834 -2.254 -13.675 1.00 78.06 455 ILE A N 1
ATOM 3543 C CA . ILE A 1 455 ? -19.910 -1.722 -15.054 1.00 78.06 455 ILE A CA 1
ATOM 3544 C C . ILE A 1 455 ? -21.094 -2.347 -15.797 1.00 78.06 455 ILE A C 1
ATOM 3546 O O . ILE A 1 455 ? -21.865 -1.653 -16.455 1.00 78.06 455 ILE A O 1
ATOM 3550 N N . THR A 1 456 ? -21.295 -3.656 -15.634 1.00 83.19 456 THR A N 1
ATOM 3551 C CA . THR A 1 456 ? -22.430 -4.357 -16.249 1.00 83.19 456 THR A CA 1
ATOM 3552 C C . THR A 1 456 ? -23.762 -3.778 -15.767 1.00 83.19 456 THR A C 1
ATOM 3554 O O . THR A 1 456 ? -24.682 -3.591 -16.569 1.00 83.19 456 THR A O 1
ATOM 3557 N N . ILE A 1 457 ? -23.871 -3.461 -14.472 1.00 86.81 457 ILE A N 1
ATOM 3558 C CA . ILE A 1 457 ? -25.042 -2.782 -13.907 1.00 86.81 457 ILE A CA 1
ATOM 3559 C C . ILE A 1 457 ? -25.212 -1.396 -14.526 1.00 86.81 457 ILE A C 1
ATOM 3561 O O . ILE A 1 457 ? -26.299 -1.091 -15.015 1.00 86.81 457 ILE A O 1
ATOM 3565 N N . LEU A 1 458 ? -24.151 -0.587 -14.559 1.00 83.06 458 LEU A N 1
ATOM 3566 C CA . LEU A 1 458 ? -24.177 0.753 -15.137 1.00 83.06 458 LEU A CA 1
ATOM 3567 C C . LEU A 1 458 ? -24.676 0.753 -16.589 1.00 83.06 458 LEU A C 1
ATOM 3569 O O . LEU A 1 458 ? -25.599 1.500 -16.916 1.00 83.06 458 LEU A O 1
ATOM 3573 N N . ASP A 1 459 ? -24.103 -0.091 -17.448 1.00 82.81 459 ASP A N 1
ATOM 3574 C CA . ASP A 1 459 ? -24.462 -0.161 -18.866 1.00 82.81 459 ASP A CA 1
ATOM 3575 C C . ASP A 1 459 ? -25.930 -0.555 -19.060 1.00 82.81 459 ASP A C 1
ATOM 3577 O O . ASP A 1 459 ? -26.641 0.034 -19.879 1.00 82.81 459 ASP A O 1
ATOM 3581 N N . ASN A 1 460 ? -26.422 -1.523 -18.279 1.00 86.25 460 ASN A N 1
ATOM 3582 C CA . ASN A 1 460 ? -27.827 -1.930 -18.336 1.00 86.25 460 ASN A CA 1
ATOM 3583 C C . ASN A 1 460 ? -28.762 -0.832 -17.810 1.00 86.25 460 ASN A C 1
ATOM 3585 O O . ASN A 1 460 ? -29.815 -0.600 -18.403 1.00 86.25 460 ASN A O 1
ATOM 3589 N N . VAL A 1 461 ? -28.388 -0.136 -16.733 1.00 86.44 461 VAL A N 1
ATOM 3590 C CA . VAL A 1 461 ? -29.167 0.992 -16.208 1.00 86.44 461 VAL A CA 1
ATOM 3591 C C . VAL A 1 461 ? -29.230 2.103 -17.248 1.00 86.44 461 VAL A C 1
ATOM 3593 O O . VAL A 1 461 ? -30.327 2.542 -17.564 1.00 86.44 461 VAL A O 1
ATOM 3596 N N . ARG A 1 462 ? -28.109 2.486 -17.872 1.00 81.38 462 ARG A N 1
ATOM 3597 C CA . ARG A 1 462 ? -28.067 3.533 -18.909 1.00 81.38 462 ARG A CA 1
ATOM 3598 C C . ARG A 1 462 ? -28.904 3.198 -20.148 1.00 81.38 462 ARG A C 1
ATOM 3600 O O . ARG A 1 462 ? -29.468 4.104 -20.756 1.00 81.38 462 ARG A O 1
ATOM 3607 N N . GLN A 1 463 ? -29.024 1.918 -20.514 1.00 84.12 463 GLN A N 1
ATOM 3608 C CA . GLN A 1 463 ? -29.902 1.478 -21.610 1.00 84.12 463 GLN A CA 1
ATOM 3609 C C . GLN A 1 463 ? -31.393 1.652 -21.295 1.00 84.12 463 GLN A C 1
ATOM 3611 O O . GLN A 1 463 ? -32.190 1.875 -22.205 1.00 84.12 463 GLN A O 1
ATOM 3616 N N . VAL A 1 464 ? -31.773 1.518 -20.024 1.00 86.00 464 VAL A N 1
ATOM 3617 C CA . VAL A 1 464 ? -33.169 1.585 -19.575 1.00 86.00 464 VAL A CA 1
ATOM 3618 C C . VAL A 1 464 ? -33.552 3.005 -19.144 1.00 86.00 464 VAL A C 1
ATOM 3620 O O . VAL A 1 464 ? -34.633 3.485 -19.477 1.00 86.00 464 VAL A O 1
ATOM 3623 N N . ARG A 1 465 ? -32.649 3.680 -18.433 1.00 81.75 465 ARG A N 1
ATOM 3624 C CA . ARG A 1 465 ? -32.748 5.045 -17.920 1.00 81.75 465 ARG A CA 1
ATOM 3625 C C . ARG A 1 465 ? -31.386 5.733 -17.958 1.00 81.75 465 ARG A C 1
ATOM 3627 O O . ARG A 1 465 ? -30.588 5.642 -17.026 1.00 81.75 465 ARG A O 1
ATOM 3634 N N . ALA A 1 466 ? -31.144 6.457 -19.045 1.00 75.56 466 ALA A N 1
ATOM 3635 C CA . ALA A 1 466 ? -29.903 7.200 -19.260 1.00 75.56 466 ALA A CA 1
ATOM 3636 C C . ALA A 1 466 ? -29.674 8.335 -18.242 1.00 75.56 466 ALA A C 1
ATOM 3638 O O . ALA A 1 466 ? -28.545 8.783 -18.076 1.00 75.56 466 ALA A O 1
ATOM 3639 N N . ASP A 1 467 ? -30.735 8.800 -17.580 1.00 75.31 467 ASP A N 1
ATOM 3640 C CA . ASP A 1 467 ? -30.739 9.890 -16.603 1.00 75.31 467 ASP A CA 1
ATOM 3641 C C . ASP A 1 467 ? -30.580 9.420 -15.147 1.00 75.31 467 ASP A C 1
ATOM 3643 O O . ASP A 1 467 ? -30.433 10.246 -14.249 1.00 75.31 467 ASP A O 1
ATOM 3647 N N . CYS A 1 468 ? -30.627 8.109 -14.888 1.00 81.50 468 CYS A N 1
ATOM 3648 C CA . CYS A 1 468 ? -30.538 7.586 -13.531 1.00 81.50 468 CYS A CA 1
ATOM 3649 C C . CYS A 1 468 ? -29.111 7.715 -12.980 1.00 81.50 468 CYS A C 1
ATOM 3651 O O . CYS A 1 468 ? -28.180 7.187 -13.597 1.00 81.50 468 CYS A O 1
ATOM 3653 N N . PRO A 1 469 ? -28.920 8.324 -11.795 1.00 80.12 469 PRO A N 1
ATOM 3654 C CA . PRO A 1 469 ? -27.625 8.324 -11.144 1.00 80.12 469 PRO A CA 1
ATOM 3655 C C . PRO A 1 469 ? -27.226 6.909 -10.711 1.00 80.12 469 PRO A C 1
ATOM 3657 O O . PRO A 1 469 ? -28.037 6.154 -10.163 1.00 80.12 469 PRO A O 1
ATOM 3660 N N . VAL A 1 470 ? -25.959 6.568 -10.940 1.00 82.81 470 VAL A N 1
ATOM 3661 C CA . VAL A 1 470 ? -25.355 5.299 -10.519 1.00 82.81 470 VAL A CA 1
ATOM 3662 C C . VAL A 1 470 ? -24.119 5.608 -9.687 1.00 82.81 470 VAL A C 1
ATOM 3664 O O . VAL A 1 470 ? -23.158 6.192 -10.185 1.00 82.81 470 VAL A O 1
ATOM 3667 N N . VAL A 1 471 ? -24.156 5.236 -8.412 1.00 82.81 471 VAL A N 1
ATOM 3668 C CA . VAL A 1 471 ? -23.072 5.436 -7.449 1.00 82.81 471 VAL A CA 1
ATOM 3669 C C . VAL A 1 471 ? -22.343 4.121 -7.229 1.00 82.81 471 VAL A C 1
ATOM 3671 O O . VAL A 1 471 ? -22.961 3.093 -6.948 1.00 82.81 471 VAL A O 1
ATOM 3674 N N . LEU A 1 472 ? -21.020 4.169 -7.323 1.00 80.50 472 LEU A N 1
ATOM 3675 C CA . LEU A 1 472 ? -20.149 3.032 -7.076 1.00 80.50 472 LEU A CA 1
ATOM 3676 C C . LEU A 1 472 ? -19.596 3.085 -5.651 1.00 80.50 472 LEU A C 1
ATOM 3678 O O . LEU A 1 472 ? -19.023 4.100 -5.260 1.00 80.50 472 LEU A O 1
ATOM 3682 N N . ILE A 1 473 ? -19.717 1.993 -4.898 1.00 80.56 473 ILE A N 1
ATOM 3683 C CA . ILE A 1 473 ? -19.062 1.816 -3.598 1.00 80.56 473 ILE A CA 1
ATOM 3684 C C . ILE A 1 473 ? -17.987 0.739 -3.755 1.00 80.56 473 ILE A C 1
ATOM 3686 O O . ILE A 1 473 ? -18.329 -0.422 -3.907 1.00 80.56 473 ILE A O 1
ATOM 3690 N N . THR A 1 474 ? -16.703 1.089 -3.702 1.00 72.81 474 THR A N 1
ATOM 3691 C CA . THR A 1 474 ? -15.607 0.147 -4.003 1.00 72.81 474 THR A CA 1
ATOM 3692 C C . THR A 1 474 ? -14.545 0.109 -2.904 1.00 72.81 474 THR A C 1
ATOM 3694 O O . THR A 1 474 ? -14.254 1.117 -2.265 1.00 72.81 474 THR A O 1
ATOM 3697 N N . GLY A 1 475 ? -13.935 -1.056 -2.677 1.00 63.72 475 GLY A N 1
ATOM 3698 C CA . GLY A 1 475 ? -12.682 -1.174 -1.913 1.00 63.72 475 GLY A CA 1
ATOM 3699 C C . GLY A 1 475 ? -11.422 -0.869 -2.742 1.00 63.72 475 GLY A C 1
ATOM 3700 O O . GLY A 1 475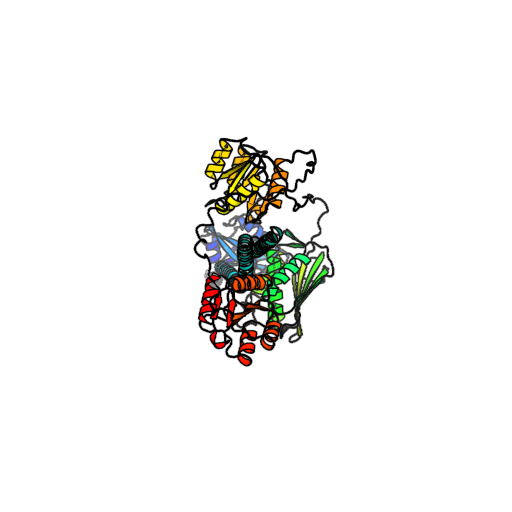 ? -10.337 -0.762 -2.183 1.00 63.72 475 GLY A O 1
ATOM 3701 N N . TYR A 1 476 ? -11.570 -0.721 -4.064 1.00 59.38 476 TYR A N 1
ATOM 3702 C CA . TYR A 1 476 ? -10.504 -0.552 -5.057 1.00 59.38 476 TYR A CA 1
ATOM 3703 C C . TYR A 1 476 ? -10.752 0.726 -5.872 1.00 59.38 476 TYR A C 1
ATOM 3705 O O . TYR A 1 476 ? -11.429 0.682 -6.900 1.00 59.38 476 TYR A O 1
ATOM 3713 N N . PHE A 1 477 ? -10.265 1.870 -5.389 1.00 51.75 477 PHE A N 1
ATOM 3714 C CA . PHE A 1 477 ? -10.567 3.187 -5.968 1.00 51.75 477 PHE A CA 1
ATOM 3715 C C . PHE A 1 477 ? -9.773 3.472 -7.265 1.00 51.75 477 PHE A C 1
ATOM 3717 O O . PHE A 1 477 ? -10.357 3.895 -8.260 1.00 51.75 477 PHE A O 1
ATOM 3724 N N . GLU A 1 478 ? -8.478 3.133 -7.314 1.00 48.06 478 GLU A N 1
ATOM 3725 C CA . GLU A 1 478 ? -7.575 3.467 -8.439 1.00 48.06 478 GLU A CA 1
ATOM 3726 C C . GLU A 1 478 ? -7.895 2.724 -9.755 1.00 48.06 478 GLU A C 1
ATOM 3728 O O . GLU A 1 478 ? -7.793 3.299 -10.838 1.00 48.06 478 GLU A O 1
ATOM 3733 N N . ASN A 1 479 ? -8.367 1.471 -9.689 1.00 44.59 479 ASN A N 1
ATOM 3734 C CA . ASN A 1 479 ? -8.743 0.685 -10.880 1.00 44.59 479 ASN A CA 1
ATOM 3735 C C . ASN A 1 479 ? -9.937 1.279 -11.652 1.00 44.59 479 ASN A C 1
ATOM 3737 O O . ASN A 1 479 ? -10.179 0.910 -12.805 1.00 44.59 479 ASN A O 1
ATOM 3741 N N . VAL A 1 480 ? -10.713 2.155 -11.007 1.00 47.25 480 VAL A N 1
ATOM 3742 C CA . VAL A 1 480 ? -11.888 2.799 -11.601 1.00 47.25 480 VAL A CA 1
ATOM 3743 C C . VAL A 1 480 ? -11.489 4.103 -12.299 1.00 47.25 480 VAL A C 1
ATOM 3745 O O . VAL A 1 480 ? -11.923 4.323 -13.428 1.00 47.25 480 VAL A O 1
ATOM 3748 N N . GLU A 1 481 ? -10.603 4.911 -11.699 1.00 43.47 481 GLU A N 1
ATOM 3749 C CA . GLU A 1 481 ? -10.110 6.172 -12.286 1.00 43.47 481 GLU A CA 1
ATOM 3750 C C . GLU A 1 481 ? -9.325 5.956 -13.590 1.00 43.47 481 GLU A C 1
ATOM 3752 O O . GLU A 1 481 ? -9.533 6.688 -14.557 1.00 43.47 481 GLU A O 1
ATOM 3757 N N . GLN A 1 482 ? -8.511 4.894 -13.678 1.00 43.34 482 GLN A N 1
ATOM 3758 C CA . GLN A 1 482 ? -7.722 4.562 -14.879 1.00 43.34 482 GLN A CA 1
ATOM 3759 C C . GLN A 1 482 ? -8.567 4.341 -16.149 1.00 43.34 482 GLN A C 1
ATOM 3761 O O . GLN A 1 482 ? -8.048 4.398 -17.262 1.00 43.34 482 GLN A O 1
ATOM 3766 N N . ARG A 1 483 ? -9.874 4.075 -16.017 1.00 43.41 483 ARG A N 1
ATOM 3767 C CA . ARG A 1 483 ? -10.788 3.890 -17.159 1.00 43.41 483 ARG A CA 1
ATOM 3768 C C . ARG A 1 483 ? -11.636 5.124 -17.482 1.00 43.41 483 ARG A C 1
ATOM 3770 O O . ARG A 1 483 ? -12.289 5.129 -18.527 1.00 43.41 483 ARG A O 1
ATOM 3777 N N . GLU A 1 484 ? -11.643 6.156 -16.634 1.00 42.88 484 GLU A N 1
ATOM 3778 C CA . GLU A 1 484 ? -12.489 7.350 -16.805 1.00 42.88 484 GLU A CA 1
ATOM 3779 C C . GLU A 1 484 ? -11.869 8.452 -17.680 1.00 42.88 484 GLU A C 1
ATOM 3781 O O . GLU A 1 484 ? -12.585 9.380 -18.060 1.00 42.88 484 GLU A O 1
ATOM 3786 N N . GLU A 1 485 ? -10.603 8.328 -18.109 1.00 37.78 485 GLU A N 1
ATOM 3787 C CA . GLU A 1 485 ? -9.909 9.321 -18.959 1.00 37.78 485 GLU A CA 1
ATOM 3788 C C . GLU A 1 485 ? -10.613 9.627 -20.300 1.00 37.78 485 GLU A C 1
ATOM 3790 O O . GLU A 1 485 ? -10.262 10.588 -20.984 1.00 37.78 485 GLU A O 1
ATOM 3795 N N . THR A 1 486 ? -11.644 8.862 -20.680 1.00 34.38 486 THR A N 1
ATOM 3796 C CA . THR A 1 486 ? -12.426 9.111 -21.901 1.00 34.38 486 THR A CA 1
ATOM 3797 C C . THR A 1 486 ? -13.896 9.503 -21.682 1.00 34.38 486 THR A C 1
ATOM 3799 O O . THR A 1 486 ? -14.487 10.024 -22.627 1.00 34.38 486 THR A O 1
ATOM 3802 N N . GLN A 1 487 ? -14.480 9.334 -20.479 1.00 36.22 487 GLN A N 1
ATOM 3803 C CA . GLN A 1 487 ? -15.795 9.860 -20.033 1.00 36.22 487 GLN A CA 1
ATOM 3804 C C . GLN A 1 487 ? -16.135 9.354 -18.606 1.00 36.22 487 GLN A C 1
ATOM 3806 O O . GLN A 1 487 ? -15.952 8.160 -18.361 1.00 36.22 487 GLN A O 1
ATOM 3811 N N . PRO A 1 488 ? -16.720 10.171 -17.698 1.00 47.28 488 PRO A N 1
ATOM 3812 C CA . PRO A 1 488 ? -17.154 9.684 -16.386 1.00 47.28 488 PRO A CA 1
ATOM 3813 C C . PRO A 1 488 ? -18.331 8.708 -16.538 1.00 47.28 488 PRO A C 1
ATOM 3815 O O . PRO A 1 488 ? -19.394 9.028 -17.093 1.00 47.28 488 PRO A O 1
ATOM 3818 N N . GLN A 1 489 ? -18.123 7.469 -16.102 1.00 63.91 489 GLN A N 1
ATOM 3819 C CA . GLN A 1 489 ? -19.079 6.376 -16.273 1.00 63.91 489 GLN A CA 1
ATOM 3820 C C . GLN A 1 489 ? -20.053 6.314 -15.087 1.00 63.91 489 GLN A C 1
ATOM 3822 O O . GLN A 1 489 ? -21.258 6.154 -15.288 1.00 63.91 489 GLN A O 1
ATOM 3827 N N . PHE A 1 490 ? -19.586 6.568 -13.867 1.00 69.19 490 PHE A N 1
ATOM 3828 C CA . PHE A 1 490 ? -20.434 6.627 -12.674 1.00 69.19 490 PHE A CA 1
ATOM 3829 C C . PHE A 1 490 ? -20.789 8.071 -12.299 1.00 69.19 490 PHE A C 1
ATOM 3831 O O . PHE A 1 490 ? -20.082 9.017 -12.630 1.00 69.19 490 PHE A O 1
ATOM 3838 N N . SER A 1 491 ? -21.909 8.260 -11.599 1.00 68.81 491 SER A N 1
ATOM 3839 C CA . SER A 1 491 ? -22.317 9.575 -11.083 1.00 68.81 491 SER A CA 1
ATOM 3840 C C . SER A 1 491 ? -21.490 9.999 -9.873 1.00 68.81 491 SER A C 1
ATOM 3842 O O . SER A 1 491 ? -21.295 11.190 -9.643 1.00 68.81 491 SER A O 1
ATOM 3844 N N . TYR A 1 492 ? -21.027 9.024 -9.088 1.00 69.69 492 TYR A N 1
ATOM 3845 C CA . TYR A 1 492 ? -20.103 9.227 -7.980 1.00 69.69 492 TYR A CA 1
ATOM 3846 C C . TYR A 1 492 ? -19.437 7.909 -7.594 1.00 69.69 492 TYR A C 1
ATOM 3848 O O . TYR A 1 492 ? -20.064 6.854 -7.696 1.00 69.69 492 TYR A O 1
ATOM 3856 N N . ILE A 1 493 ? -18.202 7.975 -7.105 1.00 68.69 493 ILE A N 1
ATOM 3857 C CA . ILE A 1 493 ? -17.463 6.819 -6.595 1.00 68.69 493 ILE A CA 1
ATOM 3858 C C . ILE A 1 493 ? -17.098 7.102 -5.141 1.00 68.69 493 ILE A C 1
ATOM 3860 O O . ILE A 1 493 ? -16.633 8.190 -4.800 1.00 68.69 493 ILE A O 1
ATOM 3864 N N . VAL A 1 494 ? -17.329 6.130 -4.266 1.00 71.25 494 VAL A N 1
ATOM 3865 C CA . VAL A 1 494 ? -17.014 6.221 -2.843 1.00 71.25 494 VAL A CA 1
ATOM 3866 C C . VAL A 1 494 ? -16.287 4.967 -2.378 1.00 71.25 494 VAL A C 1
ATOM 3868 O O . VAL A 1 494 ? -16.609 3.850 -2.777 1.00 71.25 494 VAL A O 1
ATOM 3871 N N . GLN A 1 495 ? -15.285 5.161 -1.529 1.00 69.56 495 GLN A N 1
ATOM 3872 C CA . GLN A 1 495 ? -14.491 4.071 -0.983 1.00 69.56 495 GLN A CA 1
ATOM 3873 C C . GLN A 1 495 ? -15.172 3.430 0.237 1.00 69.56 495 GLN A C 1
ATOM 3875 O O . GLN A 1 495 ? -15.758 4.137 1.064 1.00 69.56 495 GLN A O 1
ATOM 3880 N N . LYS A 1 496 ? -15.084 2.099 0.364 1.00 74.75 496 LYS A N 1
ATOM 3881 C CA . LYS A 1 496 ? -15.458 1.362 1.587 1.00 74.75 496 LYS A CA 1
ATOM 3882 C C . LYS A 1 496 ? -14.384 1.555 2.678 1.00 74.75 496 LYS A C 1
ATOM 3884 O O . LYS A 1 496 ? -13.202 1.527 2.342 1.00 74.75 496 LYS A O 1
ATOM 3889 N N . PRO A 1 497 ? -14.754 1.670 3.969 1.00 74.19 497 PRO A N 1
ATOM 3890 C CA . PRO A 1 497 ? -16.103 1.631 4.525 1.00 74.19 497 PRO A CA 1
ATOM 3891 C C . PRO A 1 497 ? -16.812 2.994 4.444 1.00 74.19 497 PRO A C 1
ATOM 3893 O O . PRO A 1 497 ? -16.200 4.049 4.603 1.00 74.19 497 PRO A O 1
ATOM 3896 N N . ILE A 1 498 ? -18.134 2.967 4.251 1.00 75.81 498 ILE A N 1
ATOM 3897 C CA . ILE A 1 498 ? -18.977 4.167 4.190 1.00 75.81 498 ILE A CA 1
ATOM 3898 C C . ILE A 1 498 ? -19.868 4.278 5.433 1.00 75.81 498 ILE A C 1
ATOM 3900 O O . ILE A 1 498 ? -20.593 3.350 5.777 1.00 75.81 498 ILE A O 1
ATOM 3904 N N . GLY A 1 499 ? -19.811 5.427 6.110 1.00 80.06 499 GLY A N 1
ATOM 3905 C CA . GLY A 1 499 ? -20.657 5.725 7.269 1.00 80.06 499 GLY A CA 1
ATOM 3906 C C . GLY A 1 499 ? -21.986 6.397 6.905 1.00 80.06 499 GLY A C 1
ATOM 3907 O O . GLY A 1 499 ? -22.150 6.950 5.812 1.00 80.06 499 GLY A O 1
ATOM 3908 N N . LEU A 1 500 ? -22.907 6.421 7.874 1.00 84.62 500 LEU A N 1
ATOM 3909 C CA . LEU A 1 500 ? -24.277 6.928 7.726 1.00 84.62 500 LEU A CA 1
ATOM 3910 C C . LEU A 1 500 ? -24.345 8.383 7.223 1.00 84.62 500 LEU A C 1
ATOM 3912 O O . LEU A 1 500 ? -25.117 8.694 6.317 1.00 84.62 500 LEU A O 1
ATOM 3916 N N . ALA A 1 501 ? -23.502 9.278 7.750 1.00 80.62 501 ALA A N 1
ATOM 3917 C CA . ALA A 1 501 ? -23.468 10.675 7.309 1.00 80.62 501 ALA A CA 1
ATOM 3918 C C . ALA A 1 501 ? -23.115 10.786 5.816 1.00 80.62 501 ALA A C 1
ATOM 3920 O O . ALA A 1 501 ? -23.839 11.413 5.043 1.00 80.62 501 ALA A O 1
ATOM 3921 N N . LYS A 1 502 ? -22.056 10.098 5.378 1.00 78.88 502 LYS A N 1
ATOM 3922 C CA . LYS A 1 502 ? -21.564 10.182 3.998 1.00 78.88 502 LYS A CA 1
ATOM 3923 C C . LYS A 1 502 ? -22.542 9.561 2.99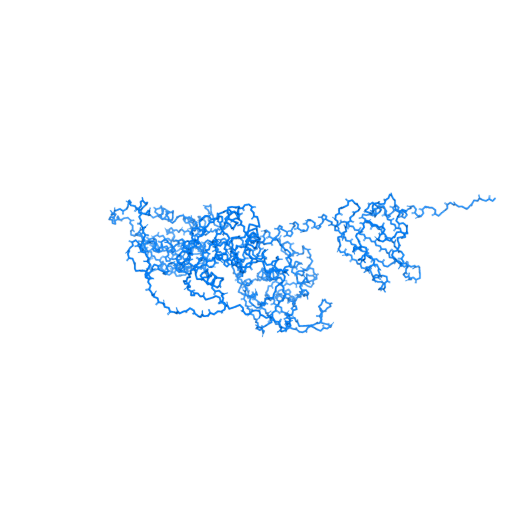8 1.00 78.88 502 LYS A C 1
ATOM 3925 O O . LYS A 1 502 ? -22.810 10.178 1.968 1.00 78.88 502 LYS A O 1
ATOM 3930 N N . ILE A 1 503 ? -23.137 8.405 3.313 1.00 87.00 503 ILE A N 1
ATOM 3931 C CA . ILE A 1 503 ? -24.155 7.801 2.438 1.00 87.00 503 ILE A CA 1
ATOM 3932 C C . ILE A 1 503 ? -25.427 8.662 2.370 1.00 87.00 503 ILE A C 1
ATOM 3934 O O . ILE A 1 503 ? -26.004 8.798 1.291 1.00 87.00 503 ILE A O 1
ATOM 3938 N N . SER A 1 504 ? -25.817 9.329 3.467 1.00 87.06 504 SER A N 1
ATOM 3939 C CA . SER A 1 504 ? -26.963 10.253 3.479 1.00 87.06 504 SER A CA 1
ATOM 3940 C C . SER A 1 504 ? -26.752 11.462 2.568 1.00 87.06 504 SER A C 1
ATOM 3942 O O . SER A 1 504 ? -27.641 11.846 1.813 1.00 87.06 504 SER A O 1
ATOM 3944 N N . GLN A 1 505 ? -25.542 12.020 2.569 1.00 79.62 505 GLN A N 1
ATOM 3945 C CA . GLN A 1 505 ? -25.189 13.177 1.756 1.00 79.62 505 GLN A CA 1
ATOM 3946 C C . GLN A 1 505 ? -25.103 12.825 0.269 1.00 79.62 505 GLN A C 1
ATOM 3948 O O . GLN A 1 505 ? -25.585 13.582 -0.571 1.00 79.62 505 GLN A O 1
ATOM 3953 N N . ILE A 1 506 ? -24.516 11.669 -0.064 1.00 79.19 506 ILE A N 1
ATOM 3954 C CA . ILE A 1 506 ? -24.432 11.176 -1.445 1.00 79.19 506 ILE A CA 1
ATOM 3955 C C . ILE A 1 506 ? -25.839 10.913 -1.986 1.00 79.19 506 ILE A C 1
ATOM 3957 O O . ILE A 1 506 ? -26.213 11.462 -3.020 1.00 79.19 506 ILE A O 1
ATOM 3961 N N . THR A 1 507 ? -26.641 10.121 -1.273 1.00 82.94 507 THR A N 1
ATOM 3962 C CA . THR A 1 507 ? -28.005 9.782 -1.710 1.00 82.94 507 THR A CA 1
ATOM 3963 C C . THR A 1 507 ? -28.878 11.020 -1.853 1.00 82.94 507 THR A C 1
ATOM 3965 O O . THR A 1 507 ? -29.508 11.194 -2.893 1.00 82.94 507 THR A O 1
ATOM 3968 N N . ASN A 1 508 ? -28.853 11.929 -0.873 1.00 80.62 508 ASN A N 1
ATOM 3969 C CA . ASN A 1 508 ? -29.626 13.163 -0.946 1.00 80.62 508 ASN A CA 1
ATOM 3970 C C . ASN A 1 508 ? -29.193 14.030 -2.133 1.00 80.62 508 ASN A C 1
ATOM 3972 O O . ASN A 1 508 ? -30.047 14.509 -2.877 1.00 80.62 508 ASN A O 1
ATOM 3976 N N . ARG A 1 509 ? -27.878 14.181 -2.342 1.00 79.62 509 ARG A N 1
ATOM 3977 C CA . ARG A 1 509 ? -27.325 14.948 -3.460 1.00 79.62 509 ARG A CA 1
ATOM 3978 C C . ARG A 1 509 ? -27.824 14.401 -4.788 1.00 79.62 509 ARG A C 1
ATOM 3980 O O . ARG A 1 509 ? -28.330 15.171 -5.579 1.00 79.62 509 ARG A O 1
ATOM 3987 N N . PHE A 1 510 ? -27.731 13.102 -5.044 1.00 79.75 510 PHE A N 1
ATOM 3988 C CA . PHE A 1 510 ? -28.077 12.578 -6.369 1.00 79.75 510 PHE A CA 1
ATOM 3989 C C . PHE A 1 510 ? -29.578 12.350 -6.589 1.00 79.75 510 PHE A C 1
ATOM 3991 O O . PHE A 1 510 ? -30.011 12.368 -7.735 1.00 79.75 510 PHE A O 1
ATOM 3998 N N . ILE A 1 511 ? -30.379 12.198 -5.529 1.00 77.94 511 ILE A N 1
ATOM 3999 C CA . ILE A 1 511 ? -31.842 12.088 -5.649 1.00 77.94 511 ILE A CA 1
ATOM 4000 C C . ILE A 1 511 ? -32.509 13.471 -5.770 1.00 77.94 511 ILE A C 1
ATOM 4002 O O . ILE A 1 511 ? -33.470 13.612 -6.519 1.00 77.94 511 ILE A O 1
ATOM 4006 N N . ASN A 1 512 ? -32.014 14.497 -5.063 1.00 66.88 512 ASN A N 1
ATOM 4007 C CA . ASN A 1 512 ? -32.683 15.804 -4.962 1.00 66.88 512 ASN A CA 1
ATOM 4008 C C . ASN A 1 512 ? -32.029 16.932 -5.780 1.00 66.88 512 ASN A C 1
ATOM 4010 O O . ASN A 1 512 ? -32.467 18.079 -5.676 1.00 66.88 512 ASN A O 1
ATOM 4014 N N . TYR A 1 513 ? -30.997 16.664 -6.588 1.00 52.62 513 TYR A N 1
ATOM 4015 C CA . TYR A 1 513 ? -30.387 17.690 -7.445 1.00 52.62 513 TYR A CA 1
ATOM 4016 C C . TYR A 1 513 ? -31.219 17.950 -8.709 1.00 52.62 513 TYR A C 1
ATOM 4018 O O . TYR A 1 513 ? -30.806 17.669 -9.829 1.00 52.62 513 TYR A O 1
ATOM 4026 N N . GLU A 1 514 ? -32.383 18.565 -8.529 1.00 38.72 514 GLU A N 1
ATOM 4027 C CA . GLU A 1 514 ? -32.928 19.501 -9.507 1.00 38.72 514 GLU A CA 1
ATOM 4028 C C . GLU A 1 514 ? -32.689 20.899 -8.945 1.00 38.72 514 GLU A C 1
ATOM 4030 O O . GLU A 1 514 ? -33.008 21.164 -7.789 1.00 38.72 514 GLU A O 1
ATOM 4035 N N . GLY A 1 515 ? -32.088 21.804 -9.719 1.00 39.75 515 GLY A N 1
ATOM 4036 C CA . GLY A 1 515 ? -31.769 23.150 -9.249 1.00 39.75 515 GLY A CA 1
ATOM 4037 C C . GLY A 1 515 ? -32.996 23.904 -8.720 1.00 39.75 515 GLY A C 1
ATOM 4038 O O . GLY A 1 515 ? -33.670 24.572 -9.500 1.00 39.75 515 GLY A O 1
ATOM 4039 N N . LYS A 1 516 ? -33.263 23.811 -7.406 1.00 31.86 516 LYS A N 1
ATOM 4040 C CA . LYS A 1 516 ? -33.976 24.755 -6.527 1.00 31.86 516 LYS A CA 1
ATOM 4041 C C . LYS A 1 516 ? -34.211 24.171 -5.122 1.00 31.86 516 LYS A C 1
ATOM 4043 O O . LYS A 1 516 ? -34.721 23.073 -4.975 1.00 31.86 516 LYS A O 1
ATOM 4048 N N . ALA A 1 517 ? -34.021 25.066 -4.150 1.00 27.34 517 ALA A N 1
ATOM 4049 C CA . ALA A 1 517 ? -34.522 25.081 -2.772 1.00 27.34 517 ALA A CA 1
ATOM 4050 C C . ALA A 1 517 ? -33.718 24.322 -1.698 1.00 27.34 517 ALA A C 1
ATOM 4052 O O . ALA A 1 517 ? -33.592 23.104 -1.697 1.00 27.34 517 ALA A O 1
ATOM 4053 N N . GLU A 1 518 ? -33.237 25.114 -0.735 1.00 28.22 518 GLU A N 1
ATOM 4054 C CA . GLU A 1 518 ? -32.726 24.691 0.569 1.00 28.22 518 GLU A CA 1
ATOM 4055 C C . GLU A 1 518 ? -33.720 23.762 1.292 1.00 28.22 518 GLU A C 1
ATOM 4057 O O . GLU A 1 518 ? -34.925 24.051 1.305 1.00 28.22 518 GLU A O 1
ATOM 4062 N N . PRO A 1 519 ? -33.252 22.706 1.982 1.00 32.50 519 PRO A N 1
ATOM 4063 C CA . PRO A 1 519 ? -34.098 21.970 2.903 1.00 32.50 519 PRO A CA 1
ATOM 4064 C C . PRO A 1 519 ? -34.338 22.813 4.160 1.00 32.50 519 PRO A C 1
ATOM 4066 O O . PRO A 1 519 ? -33.406 23.227 4.852 1.00 32.50 519 PRO A O 1
ATOM 4069 N N . GLN A 1 520 ? -35.613 23.051 4.471 1.00 28.98 520 GLN A N 1
ATOM 4070 C CA . GLN A 1 520 ? -36.038 23.653 5.729 1.00 28.98 520 GLN A CA 1
ATOM 4071 C C . GLN A 1 520 ? -35.579 22.786 6.905 1.00 28.98 520 GLN A C 1
ATOM 4073 O O . GLN A 1 520 ? -35.979 21.632 7.054 1.00 28.98 520 GLN A O 1
ATOM 4078 N N . SER A 1 521 ? -34.757 23.379 7.764 1.00 30.19 521 SER A N 1
ATOM 4079 C CA . SER A 1 521 ? -34.302 22.799 9.017 1.00 30.19 521 SER A CA 1
ATOM 4080 C C . SER A 1 521 ? -35.467 22.651 9.999 1.00 30.19 521 SER A C 1
ATOM 4082 O O . SER A 1 521 ? -35.908 23.598 10.649 1.00 30.19 521 SER A O 1
ATOM 4084 N N . SER A 1 522 ? -35.950 21.424 10.168 1.00 27.16 522 SER A N 1
ATOM 4085 C CA . SER A 1 522 ? -36.668 21.038 11.381 1.00 27.16 522 SER A CA 1
ATOM 4086 C C . SER A 1 522 ? -35.917 19.911 12.077 1.00 27.16 522 SER A C 1
ATOM 4088 O O . SER A 1 522 ? -36.286 18.742 11.982 1.00 27.16 522 SER A O 1
ATOM 4090 N N . CYS A 1 523 ? -34.848 20.271 12.790 1.00 23.44 523 CYS A N 1
ATOM 4091 C CA . CYS A 1 523 ? -34.228 19.388 13.769 1.00 23.44 523 CYS A CA 1
ATOM 4092 C C . CYS A 1 523 ? -35.263 19.057 14.847 1.00 23.44 523 CYS A C 1
ATOM 4094 O O . CYS A 1 523 ? -35.631 19.906 15.661 1.00 23.44 523 CYS A O 1
ATOM 4096 N N . ARG A 1 524 ? -35.727 17.810 14.864 1.00 27.00 524 ARG A N 1
ATOM 4097 C CA . ARG A 1 524 ? -36.306 17.207 16.059 1.00 27.00 524 ARG A CA 1
ATOM 4098 C C . ARG A 1 524 ? -35.300 16.191 16.571 1.00 27.00 524 ARG A C 1
ATOM 4100 O O . ARG A 1 524 ? -35.048 15.190 15.915 1.00 27.00 524 ARG A O 1
ATOM 4107 N N . SER A 1 525 ? -34.735 16.465 17.740 1.00 28.89 525 SER A N 1
ATOM 4108 C CA . SER A 1 525 ? -34.021 15.468 18.531 1.00 28.89 525 SER A CA 1
ATOM 4109 C C . SER A 1 525 ? -34.993 14.342 18.876 1.00 28.89 525 SER A C 1
ATOM 4111 O O . SER A 1 525 ? -35.982 14.608 19.564 1.00 28.89 525 SER A O 1
ATOM 4113 N N . PHE A 1 526 ? -34.739 13.115 18.429 1.00 28.70 526 PHE A N 1
ATOM 4114 C CA . PHE A 1 526 ? -35.471 11.957 18.931 1.00 28.70 526 PHE A CA 1
ATOM 4115 C C . PHE A 1 526 ? -34.553 10.783 19.237 1.00 28.70 526 PHE A C 1
ATOM 4117 O O . PHE A 1 526 ? -33.569 10.531 18.549 1.00 28.70 526 PHE A O 1
ATOM 4124 N N . ALA A 1 527 ? -34.903 10.148 20.353 1.00 26.38 527 ALA A N 1
ATOM 4125 C CA . ALA A 1 527 ? -34.244 9.026 20.986 1.00 26.38 527 ALA A CA 1
ATOM 4126 C C . ALA A 1 527 ? -34.370 7.741 20.158 1.00 26.38 527 ALA A C 1
ATOM 4128 O O . ALA A 1 527 ? -35.346 7.557 19.429 1.00 26.38 527 ALA A O 1
ATOM 4129 N N . LEU A 1 528 ? -33.385 6.859 20.338 1.00 24.78 528 LEU A N 1
ATOM 4130 C CA . LEU A 1 528 ? -33.283 5.544 19.709 1.00 24.78 528 LEU A CA 1
ATOM 4131 C C . LEU A 1 528 ? -34.557 4.699 19.933 1.00 24.78 528 LEU A C 1
ATOM 4133 O O . LEU A 1 528 ? -35.055 4.639 21.065 1.00 24.78 528 LEU A O 1
ATOM 4137 N N . PRO A 1 529 ? -35.079 4.011 18.901 1.00 26.59 529 PRO A N 1
ATOM 4138 C CA . PRO A 1 529 ? -36.163 3.052 19.062 1.00 26.59 529 PRO A CA 1
ATOM 4139 C C . PRO A 1 529 ? -35.698 1.847 19.888 1.00 26.59 529 PRO A C 1
ATOM 4141 O O . PRO A 1 529 ? -34.722 1.178 19.559 1.00 26.59 529 PRO A O 1
ATOM 4144 N N . GLN A 1 530 ? -36.427 1.533 20.959 1.00 39.78 530 GLN A N 1
ATOM 4145 C CA . GLN A 1 530 ? -36.328 0.227 21.606 1.00 39.78 530 GLN A CA 1
ATOM 4146 C C . GLN A 1 530 ? -37.058 -0.808 20.742 1.00 39.78 530 GLN A C 1
ATOM 4148 O O . GLN A 1 530 ? -38.289 -0.811 20.720 1.00 39.78 530 GLN A O 1
ATOM 4153 N N . ALA A 1 531 ? -36.327 -1.701 20.071 1.00 29.14 531 ALA A N 1
ATOM 4154 C CA . ALA A 1 531 ? -36.904 -2.923 19.515 1.00 29.14 531 ALA A CA 1
ATOM 4155 C C . ALA A 1 531 ? -35.927 -4.113 19.581 1.00 29.14 531 ALA A C 1
ATOM 4157 O O . ALA A 1 531 ? -34.810 -4.073 19.078 1.00 29.14 531 ALA A O 1
ATOM 4158 N N . ASP A 1 532 ? -36.414 -5.165 20.244 1.00 31.36 532 ASP A N 1
ATOM 4159 C CA . ASP A 1 532 ? -36.063 -6.587 20.149 1.00 31.36 532 ASP A CA 1
ATOM 4160 C C . ASP A 1 532 ? -34.679 -7.080 20.601 1.00 31.36 532 ASP A C 1
ATOM 4162 O O . ASP A 1 532 ? -34.043 -7.958 20.015 1.00 31.36 532 ASP A O 1
ATOM 4166 N N . ALA A 1 533 ? -34.314 -6.671 21.818 1.00 30.03 533 ALA A N 1
ATOM 4167 C CA . ALA A 1 533 ? -33.341 -7.355 22.675 1.00 30.03 533 ALA A CA 1
ATOM 4168 C C . ALA A 1 533 ? -33.889 -8.665 23.302 1.00 30.03 533 ALA A C 1
ATOM 4170 O O . ALA A 1 533 ? -33.835 -8.854 24.526 1.00 30.03 533 ALA A O 1
ATOM 4171 N N . GLU A 1 534 ? -34.422 -9.585 22.489 1.00 30.42 534 GLU A N 1
ATOM 4172 C CA . GLU A 1 534 ? -34.885 -10.904 22.968 1.00 30.42 534 GLU A CA 1
ATOM 4173 C C . GLU A 1 534 ? -34.150 -12.115 22.378 1.00 30.42 534 GLU A C 1
ATOM 4175 O O . GLU A 1 534 ? -34.202 -13.186 22.980 1.00 30.42 534 GLU A O 1
ATOM 4180 N N . ARG A 1 535 ? -33.344 -11.974 21.316 1.00 30.16 535 ARG A N 1
ATOM 4181 C CA . ARG A 1 535 ? -32.554 -13.110 20.787 1.00 30.16 535 ARG A CA 1
ATOM 4182 C C . ARG A 1 535 ? -31.163 -13.292 21.399 1.00 30.16 535 ARG A C 1
ATOM 4184 O O . ARG A 1 535 ? -30.664 -14.411 21.419 1.00 30.16 535 ARG A O 1
ATOM 4191 N N . SER A 1 536 ? -30.583 -12.259 22.010 1.00 32.69 536 SER A N 1
ATOM 4192 C CA . SER A 1 536 ? -29.259 -12.350 22.664 1.00 32.69 536 SER A CA 1
ATOM 4193 C C . SER A 1 536 ? -29.322 -12.716 24.155 1.00 32.69 536 SER A C 1
ATOM 4195 O O . SER A 1 536 ? -28.290 -12.843 24.809 1.00 32.69 536 SER A O 1
ATOM 4197 N N . LYS A 1 537 ? -30.526 -12.916 24.714 1.00 29.86 537 LYS A N 1
ATOM 4198 C CA . LYS A 1 537 ? -30.726 -13.288 26.128 1.00 29.86 537 LYS A CA 1
ATOM 4199 C C . LYS A 1 537 ? -30.561 -14.786 26.408 1.00 29.86 537 LYS A C 1
ATOM 4201 O O . LYS A 1 537 ? -30.430 -15.159 27.566 1.00 29.86 537 LYS A O 1
ATOM 4206 N N . GLN A 1 538 ? -30.531 -15.649 25.390 1.00 31.69 538 GLN A N 1
ATOM 4207 C CA . GLN A 1 538 ? -30.497 -17.108 25.585 1.00 31.69 538 GLN A CA 1
ATOM 4208 C C . GLN A 1 538 ? -29.096 -17.734 25.667 1.00 31.69 538 GLN A C 1
ATOM 4210 O O . GLN A 1 538 ? -28.995 -18.906 26.010 1.00 31.69 538 GLN A O 1
ATOM 4215 N N . GLN A 1 539 ? -28.020 -16.967 25.454 1.00 35.19 539 GLN A N 1
ATOM 4216 C CA . GLN A 1 539 ? -26.635 -17.450 25.616 1.00 35.19 539 GLN A CA 1
ATOM 4217 C C . GLN A 1 539 ? -25.895 -16.868 26.835 1.00 35.19 539 GLN A C 1
ATOM 4219 O O . GLN A 1 539 ? -24.764 -17.253 27.103 1.00 35.19 539 GLN A O 1
ATOM 4224 N N . LEU A 1 540 ? -26.547 -15.992 27.610 1.00 37.44 540 LEU A N 1
ATOM 4225 C CA . LEU A 1 540 ? -25.997 -15.345 28.815 1.00 37.44 540 LEU A CA 1
ATOM 4226 C C . LEU A 1 540 ? -26.836 -15.616 30.084 1.00 37.44 540 LEU A C 1
ATOM 4228 O O . LEU A 1 540 ? -26.637 -14.977 31.113 1.00 37.44 540 LEU A O 1
ATOM 4232 N N . ALA A 1 541 ? -27.784 -16.557 30.032 1.00 28.77 541 ALA A N 1
ATOM 4233 C CA . ALA A 1 541 ? -28.774 -16.786 31.090 1.00 28.77 541 ALA A CA 1
ATOM 4234 C C . ALA A 1 541 ? -28.407 -17.873 32.123 1.00 28.77 541 ALA A C 1
ATOM 4236 O O . ALA A 1 541 ? -29.314 -18.422 32.742 1.00 28.77 541 ALA A O 1
ATOM 4237 N N . ASP A 1 542 ? -27.118 -18.150 32.355 1.00 31.83 542 ASP A N 1
ATOM 4238 C CA . ASP A 1 542 ? -26.681 -19.155 33.348 1.00 31.83 542 ASP A CA 1
ATOM 4239 C C . ASP A 1 542 ? -25.721 -18.626 34.431 1.00 31.83 542 ASP A C 1
ATOM 4241 O O . ASP A 1 542 ? -25.007 -19.375 35.096 1.00 31.83 542 ASP A O 1
ATOM 4245 N N . THR A 1 543 ? -25.742 -17.319 34.690 1.00 35.62 543 THR A N 1
ATOM 4246 C CA . THR A 1 543 ? -25.003 -16.698 35.804 1.00 35.62 543 THR A CA 1
ATOM 4247 C C . THR A 1 543 ? -25.935 -15.887 36.701 1.00 35.62 543 THR A C 1
ATOM 4249 O O . THR A 1 543 ? -25.806 -14.677 36.863 1.00 35.62 543 THR A O 1
ATOM 4252 N N . LYS A 1 544 ? -26.897 -16.569 37.336 1.00 36.16 544 LYS A N 1
ATOM 4253 C CA . LYS A 1 544 ? -27.568 -16.033 38.529 1.00 36.16 544 LYS A CA 1
ATOM 4254 C C . LYS A 1 544 ? -26.700 -16.265 39.768 1.00 36.16 544 LYS A C 1
ATOM 4256 O O . LYS A 1 544 ? -26.345 -17.396 40.077 1.00 36.16 544 LYS A O 1
ATOM 4261 N N . GLU A 1 545 ? -26.413 -15.164 40.463 1.00 38.41 545 GLU A N 1
ATOM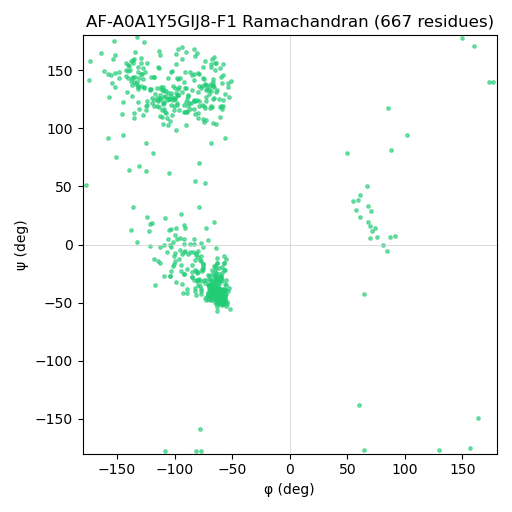 4262 C CA . GLU A 1 545 ? -25.973 -15.071 41.863 1.00 38.41 545 GLU A CA 1
ATOM 4263 C C . GLU A 1 545 ? -24.797 -15.974 42.282 1.00 38.41 545 GLU A C 1
ATOM 4265 O O . GLU A 1 545 ? -24.961 -16.956 43.006 1.00 38.41 545 GLU A O 1
ATOM 4270 N N . ARG A 1 546 ? -23.564 -15.579 41.940 1.00 35.03 546 ARG A N 1
ATOM 4271 C CA . ARG A 1 546 ? -22.392 -16.003 42.721 1.00 35.03 546 ARG A CA 1
ATOM 4272 C C . ARG A 1 546 ? -22.105 -14.965 43.802 1.00 35.03 546 ARG A C 1
ATOM 4274 O O . ARG A 1 546 ? -21.749 -13.831 43.508 1.00 35.03 546 ARG A O 1
ATOM 4281 N N . LYS A 1 547 ? -22.270 -15.364 45.067 1.00 32.09 547 LYS A N 1
ATOM 4282 C CA . LYS A 1 547 ? -21.643 -14.675 46.206 1.00 32.09 547 LYS A CA 1
ATOM 4283 C C . LYS A 1 547 ? -20.119 -14.666 46.001 1.00 32.09 547 LYS A C 1
ATOM 4285 O O . LYS A 1 547 ? -19.612 -15.664 45.483 1.00 32.09 547 LYS A O 1
ATOM 4290 N N . PRO A 1 548 ? -19.396 -13.613 46.427 1.00 34.50 548 PRO A N 1
ATOM 4291 C CA . PRO A 1 548 ? -17.945 -13.555 46.281 1.00 34.50 548 PRO A CA 1
ATOM 4292 C C . PRO A 1 548 ? -17.314 -14.748 47.005 1.00 34.50 548 PRO A C 1
ATOM 4294 O O . PRO A 1 548 ? -17.481 -14.925 48.214 1.00 34.50 548 PRO A O 1
ATOM 4297 N N . SER A 1 549 ? -16.659 -15.618 46.239 1.00 38.59 549 SER A N 1
ATOM 4298 C CA . SER A 1 549 ? -15.887 -16.741 46.764 1.00 38.59 549 SER A CA 1
ATOM 4299 C C . SER A 1 549 ? -14.563 -16.230 47.353 1.00 38.59 549 SER A C 1
ATOM 4301 O O . SER A 1 549 ? -13.971 -15.327 46.765 1.00 38.59 549 SER A O 1
ATOM 4303 N N . PRO A 1 550 ? -14.047 -16.805 48.456 1.00 41.22 550 PRO A N 1
ATOM 4304 C CA . PRO A 1 550 ? -12.937 -16.236 49.237 1.00 41.22 550 PRO A CA 1
ATOM 4305 C C . PRO A 1 550 ? -11.550 -16.281 48.563 1.00 41.22 550 PRO A C 1
ATOM 4307 O O . PRO A 1 550 ? -10.563 -15.925 49.195 1.00 41.22 550 PRO A O 1
ATOM 4310 N N . GLU A 1 551 ? -11.453 -16.740 47.312 1.00 48.31 551 GLU A N 1
ATOM 4311 C CA . GLU A 1 551 ? -10.193 -17.016 46.600 1.00 48.31 551 GLU A CA 1
ATOM 4312 C C . GLU A 1 551 ? -9.771 -15.928 45.588 1.00 48.31 551 GLU A C 1
ATOM 4314 O O . GLU A 1 551 ? -8.753 -16.091 44.924 1.00 48.31 551 GLU A O 1
ATOM 4319 N N . LYS A 1 552 ? -10.508 -14.812 45.450 1.00 51.88 552 LYS A N 1
ATOM 4320 C CA . LYS A 1 552 ? -10.323 -13.860 44.330 1.00 51.88 552 LYS A CA 1
ATOM 4321 C C . LYS A 1 552 ? -9.943 -12.411 44.678 1.00 51.88 552 LYS A C 1
ATOM 4323 O O . LYS A 1 552 ? -10.021 -11.559 43.811 1.00 51.88 552 LYS A O 1
ATOM 4328 N N . ASP A 1 553 ? -9.442 -12.116 45.876 1.00 66.81 553 ASP A N 1
ATOM 4329 C CA . ASP A 1 553 ? -8.858 -10.790 46.185 1.00 66.81 553 ASP A CA 1
ATOM 4330 C C . ASP A 1 553 ? -7.393 -10.698 45.698 1.00 66.81 553 ASP A C 1
ATOM 4332 O O . ASP A 1 553 ? -6.457 -10.503 46.473 1.00 66.81 553 ASP A O 1
ATOM 4336 N N . LYS A 1 554 ? -7.175 -10.982 44.407 1.00 84.56 554 LYS A N 1
ATOM 4337 C CA . LYS A 1 554 ? -5.848 -10.988 43.777 1.00 84.56 554 LYS A CA 1
ATOM 4338 C C . LYS A 1 554 ? -5.621 -9.683 43.027 1.00 84.56 554 LYS A C 1
ATOM 4340 O O . LYS A 1 554 ? -6.494 -9.225 42.287 1.00 84.56 554 LYS A O 1
ATOM 4345 N N . LYS A 1 555 ? -4.435 -9.110 43.208 1.00 92.69 555 LYS A N 1
ATOM 4346 C CA . LYS A 1 555 ? -4.026 -7.821 42.654 1.00 92.69 555 LYS A CA 1
ATOM 4347 C C . LYS A 1 555 ? -3.242 -8.027 41.363 1.00 92.69 555 LYS A C 1
ATOM 4349 O O . LYS A 1 555 ? -2.154 -8.596 41.389 1.00 92.69 555 LYS A O 1
ATOM 4354 N N . ILE A 1 556 ? -3.773 -7.558 40.243 1.00 94.81 556 ILE A N 1
ATOM 4355 C CA . ILE A 1 556 ? -3.159 -7.678 38.918 1.00 94.81 556 ILE A CA 1
ATOM 4356 C C . ILE A 1 556 ? -2.677 -6.303 38.466 1.00 94.81 556 ILE A C 1
ATOM 4358 O O . ILE A 1 556 ? -3.421 -5.333 38.562 1.00 94.81 556 ILE A O 1
ATOM 4362 N N . LEU A 1 557 ? -1.450 -6.208 37.961 1.00 95.44 557 LEU A N 1
ATOM 4363 C CA . LEU A 1 557 ? -0.941 -5.001 37.312 1.00 95.44 557 LEU A CA 1
ATOM 4364 C C . LEU A 1 557 ? -1.005 -5.171 35.795 1.00 95.44 557 LEU A C 1
ATOM 4366 O O . LEU A 1 557 ? -0.368 -6.069 35.252 1.00 95.44 557 LEU A O 1
ATOM 4370 N N . VAL A 1 558 ? -1.755 -4.305 35.124 1.00 94.00 558 VAL A N 1
ATOM 4371 C CA . VAL A 1 558 ? -1.818 -4.216 33.664 1.00 94.00 558 VAL A CA 1
ATOM 4372 C C . VAL A 1 558 ? -0.887 -3.104 33.193 1.00 94.00 558 VAL A C 1
ATOM 4374 O O . VAL A 1 558 ? -0.964 -1.979 33.690 1.00 94.00 558 VAL A O 1
ATOM 4377 N N . VAL A 1 559 ? -0.018 -3.417 32.234 1.00 93.94 559 VAL A N 1
ATOM 4378 C CA . VAL A 1 559 ? 0.943 -2.484 31.644 1.00 93.94 559 VAL A CA 1
ATOM 4379 C C . VAL A 1 559 ? 0.805 -2.517 30.127 1.00 93.94 559 VAL A C 1
ATOM 4381 O O . VAL A 1 559 ? 1.101 -3.527 29.500 1.00 93.94 559 VAL A O 1
ATOM 4384 N N . ASP A 1 560 ? 0.317 -1.433 29.543 1.00 89.81 560 ASP A N 1
ATOM 4385 C CA . ASP A 1 560 ? 0.160 -1.289 28.092 1.00 89.81 560 ASP A CA 1
ATOM 4386 C C . ASP A 1 560 ? 0.193 0.212 27.774 1.00 89.81 560 ASP A C 1
ATOM 4388 O O . ASP A 1 560 ? -0.337 1.010 28.545 1.00 89.81 560 ASP A O 1
ATOM 4392 N N . ASP A 1 561 ? 0.863 0.637 26.709 1.00 84.62 561 ASP A N 1
ATOM 4393 C CA . ASP A 1 561 ? 0.993 2.056 26.370 1.00 84.62 561 ASP A CA 1
ATOM 4394 C C . ASP A 1 561 ? -0.273 2.632 25.717 1.00 84.62 561 ASP A C 1
ATOM 4396 O O . ASP A 1 561 ? -0.455 3.855 25.695 1.00 84.62 561 ASP A O 1
ATOM 4400 N N . GLU A 1 562 ? -1.206 1.779 25.280 1.00 75.06 562 GLU A N 1
ATOM 4401 C CA . GLU A 1 562 ? -2.498 2.188 24.747 1.00 75.06 562 GLU A CA 1
ATOM 4402 C C . GLU A 1 562 ? -3.573 2.316 25.852 1.00 75.06 562 GLU A C 1
ATOM 4404 O O . GLU A 1 562 ? -4.045 1.320 26.419 1.00 75.06 562 GLU A O 1
ATOM 4409 N N . PRO A 1 563 ? -4.104 3.532 26.117 1.00 75.62 563 PRO A N 1
ATOM 4410 C CA . PRO A 1 563 ? -5.083 3.754 27.189 1.00 75.62 563 PRO A CA 1
ATOM 4411 C C . PRO A 1 563 ? -6.374 2.938 27.055 1.00 75.62 563 PRO A C 1
ATOM 4413 O O . PRO A 1 563 ? -7.058 2.672 28.045 1.00 75.62 563 PRO A O 1
ATOM 4416 N N . ILE A 1 564 ? -6.746 2.570 25.827 1.00 64.94 564 ILE A N 1
ATOM 4417 C CA . ILE A 1 564 ? -7.969 1.812 25.549 1.00 64.94 564 ILE A CA 1
ATOM 4418 C C . ILE A 1 564 ? -7.781 0.339 25.910 1.00 64.94 564 ILE A C 1
ATOM 4420 O O . ILE A 1 564 ? -8.697 -0.243 26.493 1.00 64.94 564 ILE A O 1
ATOM 4424 N N . ILE A 1 565 ? -6.598 -0.232 25.655 1.00 78.50 565 ILE A N 1
ATOM 4425 C CA . ILE A 1 565 ? -6.265 -1.602 26.061 1.00 78.50 565 ILE A CA 1
ATOM 4426 C C . ILE A 1 565 ? -6.220 -1.690 27.587 1.00 78.50 565 ILE A C 1
ATOM 4428 O O . ILE A 1 565 ? -6.869 -2.569 28.159 1.00 78.50 565 ILE A O 1
ATOM 4432 N N . ILE A 1 566 ? -5.568 -0.726 28.252 1.00 84.25 566 ILE A N 1
ATOM 4433 C CA . ILE A 1 566 ? -5.588 -0.608 29.718 1.00 84.25 566 ILE A CA 1
ATOM 4434 C C . ILE A 1 566 ? -7.028 -0.615 30.231 1.00 84.25 566 ILE A C 1
ATOM 4436 O O . ILE A 1 566 ? -7.397 -1.444 31.059 1.00 84.25 566 ILE A O 1
ATOM 4440 N N . LYS A 1 567 ? -7.866 0.295 29.723 1.00 77.88 567 LYS A N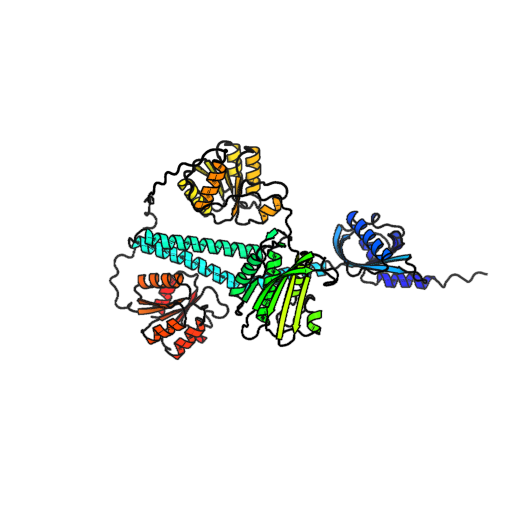 1
ATOM 4441 C CA . LYS A 1 567 ? -9.239 0.467 30.209 1.00 77.88 567 LYS A CA 1
ATOM 4442 C C . LYS A 1 567 ? -10.102 -0.770 29.965 1.00 77.88 567 LYS A C 1
ATOM 4444 O O . LYS A 1 567 ? -10.976 -1.076 30.783 1.00 77.88 567 LYS A O 1
ATOM 4449 N N . PHE A 1 568 ? -9.875 -1.461 28.849 1.00 80.44 568 PHE A N 1
ATOM 4450 C CA . PHE A 1 568 ? -10.513 -2.732 28.540 1.00 80.44 568 PHE A CA 1
ATOM 4451 C C . PHE A 1 568 ? -10.124 -3.807 29.553 1.00 80.44 568 PHE A C 1
ATOM 4453 O O . PHE A 1 568 ? -11.010 -4.330 30.227 1.00 80.44 568 PHE A O 1
ATOM 4460 N N . LEU A 1 569 ? -8.827 -4.085 29.711 1.00 85.62 569 LEU A N 1
ATOM 4461 C CA . LEU A 1 569 ? -8.332 -5.104 30.637 1.00 85.62 569 LEU A CA 1
ATOM 4462 C C . LEU A 1 569 ? -8.727 -4.787 32.079 1.00 85.62 569 LEU A C 1
ATOM 4464 O O . LEU A 1 569 ? -9.203 -5.666 32.789 1.00 85.62 569 LEU A O 1
ATOM 4468 N N . GLU A 1 570 ? -8.632 -3.525 32.492 1.00 86.12 570 GLU A N 1
ATOM 4469 C CA . GLU A 1 570 ? -9.070 -3.068 33.807 1.00 86.12 570 GLU A CA 1
ATOM 4470 C C . GLU A 1 570 ? -10.559 -3.346 34.027 1.00 86.12 570 GLU A C 1
ATOM 4472 O O . GLU A 1 570 ? -10.943 -3.960 35.021 1.00 86.12 570 GLU A O 1
ATOM 4477 N N . SER A 1 571 ? -11.422 -2.954 33.091 1.00 77.25 571 SER A N 1
ATOM 4478 C CA . SER A 1 571 ? -12.867 -3.177 33.218 1.00 77.25 571 SER A CA 1
ATOM 4479 C C . SER A 1 571 ? -13.242 -4.662 33.158 1.00 77.25 571 SER A C 1
ATOM 4481 O O . SER A 1 571 ? -14.149 -5.095 33.872 1.00 77.25 571 SER A O 1
ATOM 4483 N N . TYR A 1 572 ? -12.560 -5.434 32.311 1.00 82.50 572 TYR A N 1
ATOM 4484 C CA . TYR A 1 572 ? -12.806 -6.857 32.106 1.00 82.50 572 TYR A CA 1
ATOM 4485 C C . TYR A 1 572 ? -12.361 -7.684 33.318 1.00 82.50 572 TYR A C 1
ATOM 4487 O O . TYR A 1 572 ? -13.130 -8.486 33.842 1.00 82.50 572 TYR A O 1
ATOM 4495 N N . LEU A 1 573 ? -11.162 -7.437 33.845 1.00 86.81 573 LEU A N 1
ATOM 4496 C CA . LEU A 1 573 ? -10.647 -8.133 35.024 1.00 86.81 573 LEU A CA 1
ATOM 4497 C C . LEU A 1 573 ? -11.390 -7.728 36.305 1.00 86.81 573 LEU A C 1
ATOM 4499 O O . LEU A 1 573 ? -11.722 -8.608 37.098 1.00 86.81 573 LEU A O 1
ATOM 4503 N N . ASN A 1 574 ? -11.759 -6.449 36.464 1.00 83.44 574 ASN A N 1
ATOM 4504 C CA . ASN A 1 574 ? -12.636 -6.015 37.560 1.00 83.44 574 ASN A CA 1
ATOM 4505 C C . ASN A 1 574 ? -14.015 -6.696 37.493 1.00 83.44 574 ASN A C 1
ATOM 4507 O O . ASN A 1 574 ? -14.614 -6.989 38.523 1.00 83.44 574 ASN A O 1
ATOM 4511 N N . PHE A 1 575 ? -14.540 -6.973 36.292 1.00 78.62 575 PHE A N 1
ATOM 4512 C CA . PHE A 1 575 ? -15.777 -7.748 36.134 1.00 78.62 575 PHE A CA 1
ATOM 4513 C C . PHE A 1 575 ? -15.623 -9.217 36.554 1.00 78.62 575 PHE A C 1
ATOM 4515 O O . PHE A 1 575 ? -16.602 -9.837 36.962 1.00 78.62 575 PHE A O 1
ATOM 4522 N N . HIS A 1 576 ? -14.406 -9.758 36.500 1.00 80.50 576 HIS A N 1
ATOM 4523 C CA . HIS A 1 576 ? -14.060 -11.092 36.995 1.00 80.50 576 HIS A CA 1
ATOM 4524 C C . HIS A 1 576 ? -13.579 -11.108 38.461 1.00 80.50 576 HIS A C 1
ATOM 4526 O O . HIS A 1 576 ? -13.025 -12.122 38.902 1.00 80.50 576 HIS A O 1
ATOM 4532 N N . ASP A 1 577 ? -13.856 -10.026 39.200 1.00 83.25 577 ASP A N 1
ATOM 4533 C CA . ASP A 1 577 ? -13.556 -9.803 40.621 1.00 83.25 577 ASP A CA 1
ATOM 4534 C C . ASP A 1 577 ? -12.058 -9.667 40.968 1.00 83.25 577 ASP A C 1
ATOM 4536 O O . ASP A 1 577 ? -11.692 -9.822 42.128 1.00 83.25 577 ASP A O 1
ATOM 4540 N N . TYR A 1 578 ? -11.182 -9.365 40.002 1.00 87.50 578 TYR A N 1
ATOM 4541 C CA . TYR A 1 578 ? -9.774 -9.046 40.281 1.00 87.50 578 TYR A CA 1
ATOM 4542 C C . TYR A 1 578 ? -9.592 -7.570 40.644 1.00 87.50 578 TYR A C 1
ATOM 4544 O O . TYR A 1 578 ? -10.243 -6.705 40.063 1.00 87.50 578 TYR A O 1
ATOM 4552 N N . HIS A 1 579 ? -8.644 -7.266 41.533 1.00 89.31 579 HIS A N 1
ATOM 4553 C CA . HIS A 1 579 ? -8.228 -5.888 41.795 1.00 89.31 579 HIS A CA 1
ATOM 4554 C C . HIS A 1 579 ? -7.141 -5.475 40.808 1.00 89.31 579 HIS A C 1
ATOM 4556 O O . HIS A 1 579 ? -6.056 -6.051 40.814 1.00 89.31 579 HIS A O 1
ATOM 4562 N N . VAL A 1 580 ? -7.410 -4.477 39.969 1.00 92.44 580 VAL A N 1
ATOM 4563 C CA . VAL A 1 580 ? -6.486 -4.083 38.898 1.00 92.44 580 VAL A CA 1
ATOM 4564 C C . VAL A 1 580 ? -5.772 -2.774 39.225 1.00 92.44 580 VAL A C 1
ATOM 4566 O O . VAL A 1 580 ? -6.407 -1.780 39.572 1.00 92.44 580 VAL A O 1
ATOM 4569 N N . PHE A 1 581 ? -4.449 -2.773 39.084 1.00 93.69 581 PHE A N 1
ATOM 4570 C CA . PHE A 1 581 ? -3.631 -1.575 38.932 1.00 93.69 581 PHE A CA 1
ATOM 4571 C C . PHE A 1 581 ? -3.245 -1.419 37.463 1.00 93.69 581 PHE A C 1
ATOM 4573 O O . PHE A 1 581 ? -3.057 -2.414 36.765 1.00 93.69 581 PHE A O 1
ATOM 4580 N N . SER A 1 582 ? -3.072 -0.181 37.017 1.00 93.50 582 SER A N 1
ATOM 4581 C CA . SER A 1 582 ? -2.811 0.136 35.614 1.00 93.50 582 SER A CA 1
ATOM 4582 C C . SER A 1 582 ? -1.589 1.047 35.494 1.00 93.50 582 SER A C 1
ATOM 4584 O O . SER A 1 582 ? -1.463 2.014 36.246 1.00 93.50 582 SER A O 1
ATOM 4586 N N . ALA A 1 583 ? -0.710 0.768 34.534 1.00 91.94 583 ALA A N 1
ATOM 4587 C CA . ALA A 1 583 ? 0.415 1.619 34.153 1.00 91.94 583 ALA A CA 1
ATOM 4588 C C . ALA A 1 583 ? 0.489 1.742 32.628 1.00 91.94 583 ALA A C 1
ATOM 4590 O O . ALA A 1 583 ? 0.234 0.774 31.922 1.00 91.94 583 ALA A O 1
ATOM 4591 N N . ASN A 1 584 ? 0.869 2.918 32.123 1.00 88.38 584 ASN A N 1
ATOM 4592 C CA . ASN A 1 584 ? 1.006 3.159 30.681 1.00 88.38 584 ASN A CA 1
ATOM 4593 C C . ASN A 1 584 ? 2.453 3.088 30.162 1.00 88.38 584 ASN A C 1
ATOM 4595 O O . ASN A 1 584 ? 2.724 3.493 29.039 1.00 88.38 584 ASN A O 1
ATOM 4599 N N . ASN A 1 585 ? 3.396 2.654 31.001 1.00 88.25 585 ASN A N 1
ATOM 4600 C CA . ASN A 1 585 ? 4.785 2.384 30.634 1.00 88.25 585 ASN A CA 1
ATOM 4601 C C . ASN A 1 585 ? 5.470 1.545 31.727 1.00 88.25 585 ASN A C 1
ATOM 4603 O O . ASN A 1 585 ? 4.994 1.462 32.867 1.00 88.25 585 ASN A O 1
ATOM 4607 N N . GLY A 1 586 ? 6.627 0.964 31.395 1.00 89.38 586 GLY A N 1
ATOM 4608 C CA . GLY A 1 586 ? 7.391 0.125 32.321 1.00 89.38 586 GLY A CA 1
ATOM 4609 C C . GLY A 1 586 ? 7.919 0.857 33.564 1.00 89.38 586 GLY A C 1
ATOM 4610 O O . GLY A 1 586 ? 7.969 0.273 34.646 1.00 89.38 586 GLY A O 1
ATOM 4611 N N . ARG A 1 587 ? 8.248 2.155 33.473 1.00 89.62 587 ARG A N 1
ATOM 4612 C CA . ARG A 1 587 ? 8.731 2.931 34.633 1.00 89.62 587 ARG A CA 1
ATOM 4613 C C . ARG A 1 587 ? 7.648 3.073 35.704 1.00 89.62 587 ARG A C 1
ATOM 4615 O O . ARG A 1 587 ? 7.908 2.776 36.867 1.00 89.62 587 ARG A O 1
ATOM 4622 N N . LEU A 1 588 ? 6.440 3.482 35.320 1.00 89.81 588 LEU A N 1
ATOM 4623 C CA . LEU A 1 588 ? 5.306 3.591 36.239 1.00 89.81 588 LEU A CA 1
ATOM 4624 C C . LEU A 1 588 ? 4.917 2.225 36.809 1.00 89.81 588 LEU A C 1
ATOM 4626 O O . LEU A 1 588 ? 4.570 2.138 37.984 1.00 89.81 588 LEU A O 1
ATOM 4630 N N . ALA A 1 589 ? 5.029 1.151 36.021 1.00 93.81 589 ALA A N 1
ATOM 4631 C CA . ALA A 1 589 ? 4.813 -0.203 36.522 1.00 93.81 589 ALA A CA 1
ATOM 4632 C C . ALA A 1 589 ? 5.773 -0.540 37.680 1.00 93.81 589 ALA A C 1
ATOM 4634 O O . ALA A 1 589 ? 5.331 -1.006 38.731 1.00 93.81 589 ALA A O 1
ATOM 4635 N N . LEU A 1 590 ? 7.068 -0.233 37.541 1.00 92.00 590 LEU A N 1
ATOM 4636 C CA . LEU A 1 590 ? 8.056 -0.415 38.613 1.00 92.00 590 LEU A CA 1
ATOM 4637 C C . LEU A 1 590 ? 7.780 0.485 39.830 1.00 92.00 590 LEU A C 1
ATOM 4639 O O . LEU A 1 590 ? 7.953 0.051 40.969 1.00 92.00 590 LEU A O 1
ATOM 4643 N N . GLU A 1 591 ? 7.325 1.723 39.622 1.00 91.56 591 GLU A N 1
ATOM 4644 C CA . GLU A 1 591 ? 6.909 2.609 40.719 1.00 91.56 591 GLU A CA 1
ATOM 4645 C C . GLU A 1 591 ? 5.722 2.037 41.504 1.00 91.56 591 GLU A C 1
ATOM 4647 O O . GLU A 1 591 ? 5.744 2.056 42.737 1.00 91.56 591 GLU A O 1
ATOM 4652 N N . ILE A 1 592 ? 4.725 1.475 40.812 1.00 91.12 592 ILE A N 1
ATOM 4653 C CA . ILE A 1 592 ? 3.573 0.813 41.438 1.00 91.12 592 ILE A CA 1
ATOM 4654 C C . ILE A 1 592 ? 4.027 -0.413 42.234 1.00 91.12 592 ILE A C 1
ATOM 4656 O O . ILE A 1 592 ? 3.615 -0.562 43.383 1.00 91.12 592 ILE A O 1
ATOM 4660 N N . LEU A 1 593 ? 4.911 -1.250 41.684 1.00 92.50 593 LEU A N 1
ATOM 4661 C CA . LEU A 1 593 ? 5.432 -2.442 42.372 1.00 92.50 593 LEU A CA 1
ATOM 4662 C C . LEU A 1 593 ? 6.219 -2.111 43.649 1.00 92.50 593 LEU A C 1
ATOM 4664 O O . LEU A 1 593 ? 6.229 -2.896 44.594 1.00 92.50 593 LEU A O 1
ATOM 4668 N N . ASN A 1 594 ? 6.843 -0.933 43.714 1.00 89.94 594 ASN A N 1
ATOM 4669 C CA . ASN A 1 594 ? 7.521 -0.461 44.924 1.00 89.94 594 ASN A CA 1
ATOM 4670 C C . ASN A 1 594 ? 6.554 0.024 46.017 1.00 89.94 594 ASN A C 1
ATOM 4672 O O . ASN A 1 594 ? 6.947 0.132 47.180 1.00 89.94 594 ASN A O 1
ATOM 4676 N N . GLN A 1 595 ? 5.309 0.348 45.662 1.00 89.50 595 GLN A N 1
ATOM 4677 C CA . GLN A 1 595 ? 4.318 0.932 46.574 1.00 89.50 595 GLN A CA 1
ATOM 4678 C C . GLN A 1 595 ? 3.188 -0.035 46.939 1.00 89.50 595 GLN A C 1
ATOM 4680 O O . GLN A 1 595 ? 2.574 0.108 47.997 1.00 89.50 595 GLN A O 1
ATOM 4685 N N . GLN A 1 596 ? 2.888 -0.993 46.067 1.00 89.31 596 GLN A N 1
ATOM 4686 C CA . GLN A 1 596 ? 1.744 -1.891 46.163 1.00 89.31 596 GLN A CA 1
ATOM 4687 C C . GLN A 1 596 ? 2.196 -3.342 46.012 1.00 89.31 596 GLN A C 1
ATOM 4689 O O . GLN A 1 596 ? 3.103 -3.654 45.247 1.00 89.31 596 GLN A O 1
ATOM 4694 N N . THR A 1 597 ? 1.521 -4.255 46.709 1.00 89.19 597 THR A N 1
ATOM 4695 C CA . THR A 1 597 ? 1.692 -5.689 46.456 1.00 89.19 597 THR A CA 1
ATOM 4696 C C . THR A 1 597 ? 0.884 -6.085 45.225 1.00 89.19 597 THR A C 1
ATOM 4698 O O . THR A 1 597 ? -0.299 -5.759 45.141 1.00 89.19 597 THR A O 1
ATOM 4701 N N . VAL A 1 598 ? 1.507 -6.802 44.295 1.00 92.81 598 VAL A N 1
ATOM 4702 C CA . VAL A 1 598 ? 0.885 -7.303 43.062 1.00 92.81 598 VAL A CA 1
ATOM 4703 C C . VAL A 1 598 ? 1.136 -8.806 42.983 1.00 92.81 598 VAL A C 1
ATOM 4705 O O . VAL A 1 598 ? 2.248 -9.261 43.241 1.00 92.81 598 VAL A O 1
ATOM 4708 N N . ASP A 1 599 ? 0.097 -9.568 42.654 1.00 93.25 599 ASP A N 1
ATOM 4709 C CA . ASP A 1 599 ? 0.131 -11.025 42.548 1.00 93.25 599 ASP A CA 1
ATOM 4710 C C . ASP A 1 599 ? 0.450 -11.507 41.124 1.00 93.25 599 ASP A C 1
ATOM 4712 O O . ASP A 1 599 ? 0.953 -12.613 40.973 1.00 93.25 599 ASP A O 1
ATOM 4716 N N . LEU A 1 600 ? 0.159 -10.714 40.084 1.00 95.19 600 LEU A N 1
ATOM 4717 C CA . LEU A 1 600 ? 0.446 -11.041 38.679 1.00 95.19 600 LEU A CA 1
ATOM 4718 C C . LEU A 1 600 ? 0.577 -9.771 37.830 1.00 95.19 600 LEU A C 1
ATOM 4720 O O . LEU A 1 600 ? -0.134 -8.794 38.062 1.00 95.19 600 LEU A O 1
ATOM 4724 N N . ILE A 1 601 ? 1.452 -9.794 36.824 1.00 95.69 601 ILE A N 1
ATOM 4725 C CA . ILE A 1 601 ? 1.602 -8.704 35.847 1.00 95.69 601 ILE A CA 1
ATOM 4726 C C . ILE A 1 601 ? 1.132 -9.180 34.475 1.00 95.69 601 ILE A C 1
ATOM 4728 O O . ILE A 1 601 ? 1.488 -10.275 34.051 1.00 95.69 601 ILE A O 1
ATOM 4732 N N . ILE A 1 602 ? 0.363 -8.351 33.777 1.00 93.81 602 ILE A N 1
ATOM 4733 C CA . ILE A 1 602 ? 0.050 -8.495 32.355 1.00 93.81 602 ILE A CA 1
ATOM 4734 C C . ILE A 1 602 ? 0.706 -7.314 31.655 1.00 93.81 602 ILE A C 1
ATOM 4736 O O . ILE A 1 602 ? 0.372 -6.175 31.970 1.00 93.81 602 ILE A O 1
ATOM 4740 N N . THR A 1 603 ? 1.641 -7.566 30.746 1.00 92.25 603 THR A N 1
ATOM 4741 C CA . THR A 1 603 ? 2.373 -6.501 30.051 1.00 92.25 603 THR A CA 1
ATOM 4742 C C . THR A 1 603 ? 2.312 -6.679 28.547 1.00 92.25 603 THR A C 1
ATOM 4744 O O . THR A 1 603 ? 2.398 -7.806 28.060 1.00 92.25 603 THR A O 1
ATOM 4747 N N . ASP A 1 604 ? 2.198 -5.574 27.817 1.00 89.19 604 ASP A N 1
ATOM 4748 C CA . ASP A 1 604 ? 2.527 -5.552 26.397 1.00 89.19 604 ASP A CA 1
ATOM 4749 C C . ASP A 1 604 ? 4.034 -5.731 26.179 1.00 89.19 604 ASP A C 1
ATOM 4751 O O . ASP A 1 604 ? 4.842 -5.447 27.069 1.00 89.19 604 ASP A O 1
ATOM 4755 N N . GLN A 1 605 ? 4.409 -6.222 24.998 1.00 84.50 605 GLN A N 1
ATOM 4756 C CA . GLN A 1 605 ? 5.801 -6.402 24.599 1.00 84.50 605 GLN A CA 1
ATOM 4757 C C . GLN A 1 605 ? 6.429 -5.102 24.084 1.00 84.50 605 GLN A C 1
ATOM 4759 O O . GLN A 1 605 ? 7.570 -4.794 24.440 1.00 84.50 605 GLN A O 1
ATOM 4764 N N . SER A 1 606 ? 5.701 -4.345 23.266 1.00 80.94 606 SER A N 1
ATOM 4765 C CA . SER A 1 606 ? 6.213 -3.257 22.432 1.00 80.94 606 SER A CA 1
ATOM 4766 C C . SER A 1 606 ? 5.851 -1.893 23.012 1.00 80.94 606 SER A C 1
ATOM 4768 O O . SER A 1 606 ? 5.188 -1.085 22.375 1.00 80.94 606 SER A O 1
ATOM 4770 N N . MET A 1 607 ? 6.346 -1.616 24.218 1.00 86.44 607 MET A N 1
ATOM 4771 C CA . MET A 1 607 ? 6.084 -0.352 24.907 1.00 86.44 607 MET A CA 1
ATOM 4772 C C . MET A 1 607 ? 7.233 0.665 24.727 1.00 86.44 607 MET A C 1
ATOM 4774 O O . MET A 1 607 ? 8.407 0.275 24.752 1.00 86.44 607 MET A O 1
ATOM 4778 N N . PRO A 1 608 ? 6.938 1.975 24.601 1.00 72.69 608 PRO A N 1
ATOM 4779 C CA . PRO A 1 608 ? 7.941 3.038 24.553 1.00 72.69 608 PRO A CA 1
ATOM 4780 C C . PRO A 1 608 ? 8.799 3.117 25.824 1.00 72.69 608 PRO A C 1
ATOM 4782 O O . PRO A 1 608 ? 8.334 2.820 26.923 1.00 72.69 608 PRO A O 1
ATOM 4785 N N . GLU A 1 609 ? 10.035 3.608 25.674 1.00 81.69 609 GLU A N 1
ATOM 4786 C CA . GLU A 1 609 ? 11.065 3.783 26.722 1.00 81.69 609 GLU A CA 1
ATOM 4787 C C . GLU A 1 609 ? 11.588 2.490 27.371 1.00 81.69 609 GLU A C 1
ATOM 4789 O O . GLU A 1 609 ? 12.791 2.376 27.596 1.00 81.69 609 GLU A O 1
ATOM 4794 N N . MET A 1 610 ? 10.704 1.546 27.688 1.00 85.19 610 MET A N 1
ATOM 4795 C CA . MET A 1 610 ? 11.009 0.261 28.309 1.00 85.19 610 MET A CA 1
ATOM 4796 C C . MET A 1 610 ? 10.044 -0.792 27.767 1.00 85.19 610 MET A C 1
ATOM 4798 O O . MET A 1 610 ? 8.851 -0.754 28.071 1.00 85.19 610 MET A O 1
ATOM 4802 N N . SER A 1 611 ? 10.575 -1.744 27.004 1.00 87.50 611 SER A N 1
ATOM 4803 C CA . SER A 1 611 ? 9.818 -2.871 26.453 1.00 87.50 611 SER A CA 1
ATOM 4804 C C . SER A 1 611 ? 9.305 -3.814 27.547 1.00 87.50 611 SER A C 1
ATOM 4806 O O . SER A 1 611 ? 9.830 -3.858 28.663 1.00 87.50 611 SER A O 1
ATOM 4808 N N . GLY A 1 612 ? 8.311 -4.640 27.217 1.00 86.56 612 GLY A N 1
ATOM 4809 C CA . GLY A 1 612 ? 7.791 -5.663 28.129 1.00 86.56 612 GLY A CA 1
ATOM 4810 C C . GLY A 1 612 ? 8.843 -6.685 28.559 1.00 86.56 612 GLY A C 1
ATOM 4811 O O . GLY A 1 612 ? 8.799 -7.185 29.683 1.00 86.56 612 GLY A O 1
ATOM 4812 N N . ILE A 1 613 ? 9.815 -6.980 27.690 1.00 88.31 613 ILE A N 1
ATOM 4813 C CA . ILE A 1 613 ? 10.929 -7.889 27.996 1.00 88.31 613 ILE A CA 1
ATOM 4814 C C . ILE A 1 613 ? 11.870 -7.246 29.021 1.00 88.31 613 ILE A C 1
ATOM 4816 O O . ILE A 1 613 ? 12.200 -7.872 30.029 1.00 88.31 613 ILE A O 1
ATOM 4820 N N . GLU A 1 614 ? 12.259 -5.987 28.808 1.00 88.75 614 GLU A N 1
ATOM 4821 C CA . GLU A 1 614 ? 13.096 -5.234 29.753 1.00 88.75 614 GLU A CA 1
ATOM 4822 C C . GLU A 1 614 ? 12.393 -5.066 31.105 1.00 88.75 614 GLU A C 1
ATOM 4824 O O . GLU A 1 614 ? 13.012 -5.255 32.155 1.00 88.75 614 GLU A O 1
ATOM 4829 N N . LEU A 1 615 ? 11.084 -4.787 31.089 1.00 93.12 615 LEU A N 1
ATOM 4830 C CA . LEU A 1 615 ? 10.263 -4.745 32.295 1.00 93.12 615 LEU A CA 1
ATOM 4831 C C . LEU A 1 615 ? 10.260 -6.104 33.003 1.00 93.12 615 LEU A C 1
ATOM 4833 O O . LEU A 1 615 ? 10.503 -6.154 34.205 1.00 93.12 615 LEU A O 1
ATOM 4837 N N . SER A 1 616 ? 10.035 -7.205 32.281 1.00 91.94 616 SER A N 1
ATOM 4838 C CA . SER A 1 616 ? 10.044 -8.560 32.848 1.00 91.94 616 SER A CA 1
ATOM 4839 C C . SER A 1 616 ? 11.369 -8.870 33.545 1.00 91.94 616 SER A C 1
ATOM 4841 O O . SER A 1 616 ? 11.387 -9.291 34.704 1.00 91.94 616 SER A O 1
ATOM 4843 N N . GLN A 1 617 ? 12.493 -8.574 32.890 1.00 89.75 617 GLN A N 1
ATOM 4844 C CA . GLN A 1 617 ? 13.825 -8.768 33.459 1.00 89.75 617 GLN A CA 1
ATOM 4845 C C . GLN A 1 617 ? 14.048 -7.907 34.712 1.00 89.75 617 GLN A C 1
ATOM 4847 O O . GLN A 1 617 ? 14.524 -8.417 35.731 1.00 89.75 617 GLN A O 1
ATOM 4852 N N . ALA A 1 618 ? 13.664 -6.628 34.677 1.00 90.94 618 ALA A N 1
ATOM 4853 C CA . ALA A 1 618 ? 13.767 -5.727 35.826 1.00 90.94 618 ALA A CA 1
ATOM 4854 C C . ALA A 1 618 ? 12.896 -6.193 37.008 1.00 90.94 618 ALA A C 1
ATOM 4856 O O . ALA A 1 618 ? 13.343 -6.197 38.161 1.00 90.94 618 ALA A O 1
ATOM 4857 N N . VAL A 1 619 ? 11.673 -6.654 36.725 1.00 92.94 619 VAL A N 1
ATOM 4858 C CA . VAL A 1 619 ? 10.770 -7.232 37.724 1.00 92.94 619 VAL A CA 1
ATOM 4859 C C . VAL A 1 619 ? 11.376 -8.498 38.308 1.00 92.94 619 VAL A C 1
ATOM 4861 O O . VAL A 1 619 ? 11.388 -8.632 39.523 1.00 92.94 619 VAL A O 1
ATOM 4864 N N . LYS A 1 620 ? 11.946 -9.407 37.512 1.00 91.62 620 LYS A N 1
ATOM 4865 C CA . LYS A 1 620 ? 12.545 -10.639 38.051 1.00 91.62 620 LYS A CA 1
ATOM 4866 C C . LYS A 1 620 ? 13.774 -10.405 38.923 1.00 91.62 620 LYS A C 1
ATOM 4868 O O . LYS A 1 620 ? 14.006 -11.190 39.840 1.00 91.62 620 LYS A O 1
ATOM 4873 N N . GLN A 1 621 ? 14.515 -9.320 38.707 1.00 89.12 621 GLN A N 1
ATOM 4874 C CA . GLN A 1 621 ? 15.626 -8.936 39.585 1.00 89.12 621 GLN A CA 1
ATOM 4875 C C . GLN A 1 621 ? 15.155 -8.484 40.976 1.00 89.12 621 GLN A C 1
ATOM 4877 O O . GLN A 1 621 ? 15.814 -8.787 41.969 1.00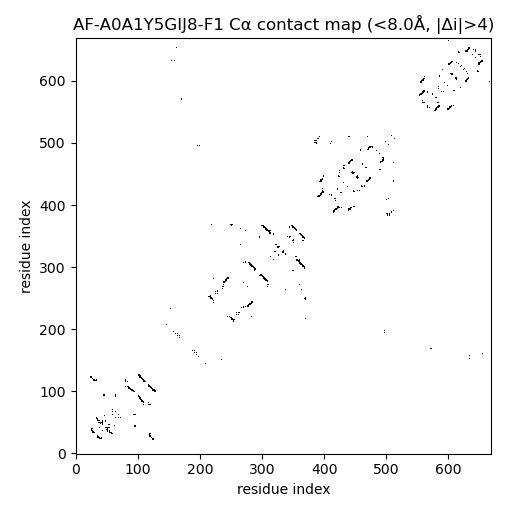 89.12 621 GLN A O 1
ATOM 4882 N N . SER A 1 622 ? 14.024 -7.775 41.058 1.00 88.62 622 SER A N 1
ATOM 4883 C CA . SER A 1 622 ? 13.550 -7.144 42.307 1.00 88.62 622 SER A CA 1
ATOM 4884 C C . SER A 1 622 ? 12.395 -7.900 42.984 1.00 88.62 622 SER A C 1
ATOM 4886 O O . SER A 1 622 ? 12.248 -7.867 44.203 1.00 88.62 622 SER A O 1
ATOM 4888 N N . PHE A 1 623 ? 11.600 -8.625 42.197 1.00 90.94 623 PHE A N 1
ATOM 4889 C CA . PHE A 1 623 ? 10.371 -9.333 42.561 1.00 90.94 623 PHE A CA 1
ATOM 4890 C C . PHE A 1 623 ? 10.293 -10.707 41.850 1.00 90.94 623 PHE A C 1
ATOM 4892 O O . PHE A 1 623 ? 9.392 -10.956 41.043 1.00 90.94 623 PHE A O 1
ATOM 4899 N N . PRO A 1 624 ? 11.215 -11.645 42.141 1.00 87.12 624 PRO A N 1
ATOM 4900 C CA . PRO A 1 624 ? 11.401 -12.877 41.358 1.00 87.12 624 PRO A CA 1
ATOM 4901 C C . PRO A 1 624 ? 10.161 -13.784 41.281 1.00 87.12 624 PRO A C 1
ATOM 4903 O O . PRO A 1 624 ? 9.963 -14.492 40.290 1.00 87.12 624 PRO A O 1
ATOM 4906 N N . ASN A 1 625 ? 9.300 -13.737 42.301 1.00 89.31 625 ASN A N 1
ATOM 4907 C CA . ASN A 1 625 ? 8.156 -14.638 42.444 1.00 89.31 625 ASN A CA 1
ATOM 4908 C C . ASN A 1 625 ? 6.874 -14.152 41.752 1.00 89.31 625 ASN A C 1
ATOM 4910 O O . ASN A 1 625 ? 5.914 -14.913 41.715 1.00 89.31 625 ASN A O 1
ATOM 4914 N N . ILE A 1 626 ? 6.827 -12.921 41.228 1.00 92.31 626 ILE A N 1
ATOM 4915 C CA . ILE A 1 626 ? 5.612 -12.417 40.573 1.00 92.31 626 ILE A CA 1
ATOM 4916 C C . ILE A 1 626 ? 5.502 -13.056 39.178 1.00 92.31 626 ILE A C 1
ATOM 4918 O O . ILE A 1 626 ? 6.429 -12.888 38.378 1.00 92.31 626 ILE A O 1
ATOM 4922 N N . PRO A 1 627 ? 4.434 -13.812 38.864 1.00 93.12 627 PRO A N 1
ATOM 4923 C CA . PRO A 1 627 ? 4.192 -14.320 37.520 1.00 93.12 627 PRO A CA 1
ATOM 4924 C C . PRO A 1 627 ? 3.886 -13.180 36.543 1.00 93.12 627 PRO A C 1
ATOM 4926 O O . PRO A 1 627 ? 3.208 -12.209 36.886 1.00 93.12 627 PRO A O 1
ATOM 4929 N N . ILE A 1 628 ? 4.382 -13.316 35.314 1.00 93.75 628 ILE A N 1
ATOM 4930 C CA . ILE A 1 628 ? 4.239 -12.309 34.254 1.00 93.75 628 ILE A CA 1
ATOM 4931 C C . ILE A 1 628 ? 3.593 -12.966 33.036 1.00 93.75 628 ILE A C 1
ATOM 4933 O O . ILE A 1 628 ? 4.113 -13.955 32.518 1.00 93.75 628 ILE A O 1
ATOM 4937 N N . ILE A 1 629 ? 2.467 -12.421 32.586 1.00 91.75 629 ILE A N 1
ATOM 4938 C CA . ILE A 1 629 ? 1.834 -12.758 31.314 1.00 91.75 629 ILE A CA 1
ATOM 4939 C C . ILE A 1 629 ? 2.254 -11.703 30.292 1.00 91.75 629 ILE A C 1
ATOM 4941 O O . ILE A 1 629 ? 1.960 -10.520 30.462 1.00 91.75 629 ILE A O 1
ATOM 4945 N N . MET A 1 630 ? 2.918 -12.136 29.225 1.00 89.69 630 MET A N 1
ATOM 4946 C CA . MET A 1 630 ? 3.169 -11.290 28.061 1.00 89.69 630 MET A CA 1
ATOM 4947 C C . MET A 1 630 ? 1.934 -11.310 27.167 1.00 89.69 630 MET A C 1
ATOM 4949 O O . MET A 1 630 ? 1.501 -12.385 26.762 1.00 89.69 630 MET A O 1
ATOM 4953 N N . ASN A 1 631 ? 1.362 -10.149 26.868 1.00 84.94 631 ASN A N 1
ATOM 4954 C CA . ASN A 1 631 ? 0.202 -10.003 25.998 1.00 84.94 631 ASN A CA 1
ATOM 4955 C C . ASN A 1 631 ? 0.645 -9.335 24.688 1.00 84.94 631 ASN A C 1
ATOM 4957 O O . ASN A 1 631 ? 0.868 -8.134 24.695 1.00 84.94 631 ASN A O 1
ATOM 4961 N N . SER A 1 632 ? 0.794 -10.072 23.580 1.00 77.75 632 SER A N 1
ATOM 4962 C CA . SER A 1 632 ? 1.356 -9.531 22.319 1.00 77.75 632 SER A CA 1
ATOM 4963 C C . SER A 1 632 ? 0.619 -10.017 21.058 1.00 77.75 632 SER A C 1
ATOM 4965 O O . SER A 1 632 ? 0.041 -11.104 21.039 1.00 77.75 632 SER A O 1
ATOM 4967 N N . GLY A 1 633 ? 0.589 -9.196 19.998 1.00 61.12 633 GLY A N 1
ATOM 4968 C CA . GLY A 1 633 ? -0.117 -9.470 18.731 1.00 61.12 633 GLY A CA 1
ATOM 4969 C C . GLY A 1 633 ? 0.630 -10.392 17.763 1.00 61.12 633 GLY A C 1
ATOM 4970 O O . GLY A 1 633 ? -0.006 -11.161 17.037 1.00 61.12 633 GLY A O 1
ATOM 4971 N N . TYR A 1 634 ? 1.963 -10.356 17.779 1.00 53.78 634 TYR A N 1
ATOM 4972 C CA . TYR A 1 634 ? 2.867 -11.237 17.034 1.00 53.78 634 TYR A CA 1
ATOM 4973 C C . TYR A 1 634 ? 4.310 -10.927 17.460 1.00 53.78 634 TYR A C 1
ATOM 4975 O O . TYR A 1 634 ? 4.629 -9.755 17.646 1.00 53.78 634 TYR A O 1
ATOM 4983 N N . SER A 1 635 ? 5.188 -11.926 17.595 1.00 52.09 635 SER A N 1
ATOM 4984 C CA . SER A 1 635 ? 6.618 -11.672 17.811 1.00 52.09 635 SER A CA 1
ATOM 4985 C C . SER A 1 635 ? 7.481 -12.814 17.265 1.00 52.09 635 SER A C 1
ATOM 4987 O O . SER A 1 635 ? 7.143 -13.978 17.468 1.00 52.09 635 SER A O 1
ATOM 4989 N N . GLU A 1 636 ? 8.566 -12.479 16.558 1.00 47.53 636 GLU A N 1
ATOM 4990 C CA . GLU A 1 636 ? 9.613 -13.437 16.152 1.00 47.53 636 GLU A CA 1
ATOM 4991 C C . GLU A 1 636 ? 10.597 -13.727 17.299 1.00 47.53 636 GLU A C 1
ATOM 4993 O O . GLU A 1 636 ? 11.195 -14.799 17.342 1.00 47.53 636 GLU A O 1
ATOM 4998 N N . ASP A 1 637 ? 10.731 -12.791 18.247 1.00 50.50 637 ASP A N 1
ATOM 4999 C CA . ASP A 1 637 ? 11.717 -12.845 19.334 1.00 50.50 637 ASP A CA 1
ATOM 5000 C C . ASP A 1 637 ? 11.249 -13.653 20.552 1.00 50.50 637 ASP A C 1
ATOM 5002 O O . ASP A 1 637 ? 12.071 -14.127 21.335 1.00 50.50 637 ASP A O 1
ATOM 5006 N N . VAL A 1 638 ? 9.935 -13.792 20.743 1.00 55.00 638 VAL A N 1
ATOM 5007 C CA . VAL A 1 638 ? 9.311 -14.437 21.904 1.00 55.00 638 VAL A CA 1
ATOM 5008 C C . VAL A 1 638 ? 8.190 -15.369 21.442 1.00 55.00 638 VAL A C 1
ATOM 5010 O O . VAL A 1 638 ? 7.155 -14.916 20.945 1.00 55.00 638 VAL A O 1
ATOM 5013 N N . ASP A 1 639 ? 8.385 -16.670 21.634 1.00 59.94 639 ASP A N 1
ATOM 5014 C CA . ASP A 1 639 ? 7.411 -17.727 21.370 1.00 59.94 639 ASP A CA 1
ATOM 5015 C C . ASP A 1 639 ? 7.213 -18.606 22.621 1.00 59.94 639 ASP A C 1
ATOM 5017 O O . ASP A 1 639 ? 7.897 -18.450 23.633 1.00 59.94 639 ASP A O 1
ATOM 5021 N N . GLU A 1 640 ? 6.267 -19.550 22.595 1.00 59.03 640 GLU A N 1
ATOM 5022 C CA . GLU A 1 640 ? 6.028 -20.437 23.749 1.00 59.03 640 GLU A CA 1
ATOM 5023 C C . GLU A 1 640 ? 7.275 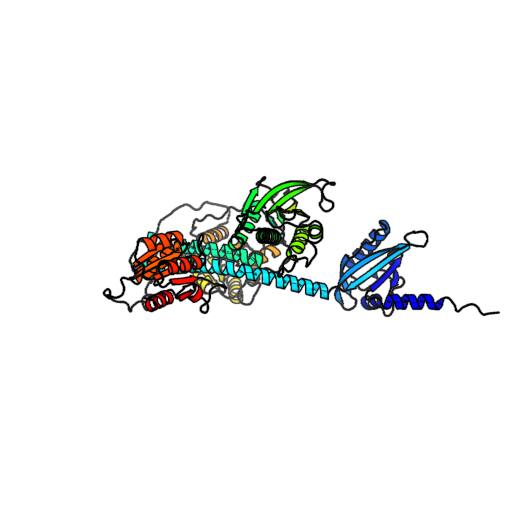-21.236 24.191 1.00 59.03 640 GLU A C 1
ATOM 5025 O O . GLU A 1 640 ? 7.289 -21.751 25.309 1.00 59.03 640 GLU A O 1
ATOM 5030 N N . HIS A 1 641 ? 8.320 -21.333 23.359 1.00 59.31 641 HIS A N 1
ATOM 5031 C CA . HIS A 1 641 ? 9.516 -22.133 23.615 1.00 59.31 641 HIS A CA 1
ATOM 5032 C C . HIS A 1 641 ? 10.665 -21.350 24.263 1.00 59.31 641 HIS A C 1
ATOM 5034 O O . HIS A 1 641 ? 11.558 -21.987 24.822 1.00 59.31 641 HIS A O 1
ATOM 5040 N N . ASN A 1 642 ? 10.662 -20.012 24.226 1.00 68.81 642 ASN A N 1
ATOM 5041 C CA . ASN A 1 642 ? 11.758 -19.188 24.761 1.00 68.81 642 ASN A CA 1
ATOM 5042 C C . ASN A 1 642 ? 11.342 -18.183 25.861 1.00 68.81 642 ASN A C 1
ATOM 5044 O O . ASN A 1 642 ? 12.194 -17.512 26.443 1.00 68.81 642 ASN A O 1
ATOM 5048 N N . ILE A 1 643 ? 10.052 -18.110 26.214 1.00 76.00 643 ILE A N 1
ATOM 5049 C CA . ILE A 1 643 ? 9.520 -17.150 27.204 1.00 76.00 643 ILE A CA 1
ATOM 5050 C C . ILE A 1 643 ? 10.149 -17.265 28.604 1.00 76.00 643 ILE A C 1
ATOM 5052 O O . ILE A 1 643 ? 10.290 -16.258 29.305 1.00 76.00 643 ILE A O 1
ATOM 5056 N N . GLU A 1 644 ? 10.572 -18.466 29.013 1.00 75.94 644 GLU A N 1
ATOM 5057 C CA . GLU A 1 644 ? 11.175 -18.691 30.334 1.00 75.94 644 GLU A CA 1
ATOM 5058 C C . GLU A 1 644 ? 12.536 -17.986 30.482 1.00 75.94 644 GLU A C 1
ATOM 5060 O O . GLU A 1 644 ? 12.863 -17.517 31.575 1.00 75.94 644 GLU A O 1
ATOM 5065 N N . GLU A 1 645 ? 13.296 -17.829 29.389 1.00 79.44 645 GLU A N 1
ATOM 5066 C CA . GLU A 1 645 ? 14.605 -17.152 29.386 1.00 79.44 645 GLU A CA 1
ATOM 5067 C C . GLU A 1 645 ? 14.485 -15.660 29.731 1.00 79.44 645 GLU A C 1
ATOM 5069 O O . GLU A 1 645 ? 15.389 -15.063 30.320 1.00 79.44 645 GLU A O 1
ATOM 5074 N N . PHE A 1 646 ? 13.327 -15.070 29.436 1.00 80.19 646 PHE A N 1
ATOM 5075 C CA . PHE A 1 646 ? 13.012 -13.670 29.711 1.00 80.19 646 PHE A CA 1
ATOM 5076 C C . PHE A 1 646 ? 12.255 -13.470 31.030 1.00 80.19 646 PHE A C 1
ATOM 5078 O O . PHE A 1 646 ? 11.833 -12.354 31.344 1.00 80.19 646 PHE A O 1
ATOM 5085 N N . GLY A 1 647 ? 12.067 -14.535 31.817 1.00 81.19 647 GLY A N 1
ATOM 5086 C CA . GLY A 1 647 ? 11.320 -14.481 33.072 1.00 81.19 647 GLY A CA 1
ATOM 5087 C C . GLY A 1 647 ? 9.801 -14.374 32.896 1.00 81.19 647 GLY A C 1
ATOM 5088 O O . GLY A 1 647 ? 9.096 -14.066 33.860 1.00 81.19 647 GLY A O 1
ATOM 5089 N N . ILE A 1 648 ? 9.286 -14.633 31.695 1.00 88.19 648 ILE A N 1
ATOM 5090 C CA . ILE A 1 648 ? 7.859 -14.580 31.381 1.00 88.19 648 ILE A CA 1
ATOM 5091 C C . ILE A 1 648 ? 7.232 -15.930 31.750 1.00 88.19 648 ILE A C 1
ATOM 5093 O O . ILE A 1 648 ? 7.769 -16.990 31.452 1.00 88.19 648 ILE A O 1
ATOM 5097 N N . SER A 1 649 ? 6.096 -15.899 32.446 1.00 87.00 649 SER A N 1
ATOM 5098 C CA . SER A 1 649 ? 5.412 -17.098 32.957 1.00 87.00 649 SER A CA 1
ATOM 5099 C C . SER A 1 649 ? 4.371 -17.657 31.988 1.00 87.00 649 SER A C 1
ATOM 5101 O O . SER A 1 649 ? 4.039 -18.838 32.058 1.00 87.00 649 SER A O 1
ATOM 5103 N N . HIS A 1 650 ? 3.824 -16.817 31.109 1.00 86.62 650 HIS A N 1
ATOM 5104 C CA . HIS A 1 650 ? 2.899 -17.239 30.064 1.00 86.62 650 HIS A CA 1
ATOM 5105 C C . HIS A 1 650 ? 2.867 -16.223 28.922 1.00 86.62 650 HIS A C 1
ATOM 5107 O O . HIS A 1 650 ? 2.984 -15.021 29.159 1.00 86.62 650 HIS A O 1
ATOM 5113 N N . PHE A 1 651 ? 2.663 -16.704 27.699 1.00 83.88 651 PHE A N 1
ATOM 5114 C CA . PHE A 1 651 ? 2.420 -15.864 26.534 1.00 83.88 651 PHE A CA 1
ATOM 5115 C C . PHE A 1 651 ? 0.937 -15.933 26.164 1.00 83.88 651 PHE A C 1
ATOM 5117 O O . PHE A 1 651 ? 0.390 -17.014 25.968 1.00 83.88 651 PHE A O 1
ATOM 5124 N N . HIS A 1 652 ? 0.287 -14.778 26.079 1.00 81.50 652 HIS A N 1
ATOM 5125 C CA . HIS A 1 652 ? -1.087 -14.630 25.628 1.00 81.50 652 HIS A CA 1
ATOM 5126 C C . HIS A 1 652 ? -1.103 -13.821 24.331 1.00 81.50 652 HIS A C 1
ATOM 5128 O O . HIS A 1 652 ? -0.556 -12.720 24.253 1.00 81.50 652 HIS A O 1
ATOM 5134 N N . LYS A 1 653 ? -1.731 -14.371 23.290 1.00 73.56 653 LYS A N 1
ATOM 5135 C CA . LYS A 1 653 ? -1.806 -13.701 21.994 1.00 73.56 653 LYS A CA 1
ATOM 5136 C C . LYS A 1 653 ? -2.962 -12.702 21.995 1.00 73.56 653 LYS A C 1
ATOM 5138 O O . LYS A 1 653 ? -4.107 -13.109 22.176 1.00 73.56 653 LYS A O 1
ATOM 5143 N N . LYS A 1 654 ? -2.691 -11.428 21.689 1.00 68.38 654 LYS A N 1
ATOM 5144 C CA . LYS A 1 654 ? -3.664 -10.312 21.672 1.00 68.38 654 LYS A CA 1
ATOM 5145 C C . LYS A 1 654 ? -4.896 -10.541 20.765 1.00 68.38 654 LYS A C 1
ATOM 5147 O O . LYS A 1 654 ? -5.873 -9.814 20.890 1.00 68.38 654 LYS A O 1
ATOM 5152 N N . SER A 1 655 ? -4.890 -11.553 19.887 1.00 50.03 655 SER A N 1
ATOM 5153 C CA . SER A 1 655 ? -6.024 -11.947 19.029 1.00 50.03 655 SER A CA 1
ATOM 5154 C C . SER A 1 655 ? -6.875 -13.118 19.555 1.00 50.03 655 SER A C 1
ATOM 5156 O O . SER A 1 655 ? -7.781 -13.576 18.856 1.00 50.03 655 SER A O 1
ATOM 5158 N N . THR A 1 656 ? -6.604 -13.622 20.763 1.00 51.62 656 THR A N 1
ATOM 5159 C CA . THR A 1 656 ? -7.362 -14.728 21.376 1.00 51.62 656 THR A CA 1
ATOM 5160 C C . THR A 1 656 ? -8.495 -14.245 22.289 1.00 51.62 656 THR A C 1
ATOM 5162 O O . THR A 1 656 ? -8.550 -13.091 22.711 1.00 51.62 656 THR A O 1
ATOM 5165 N N . ASN A 1 657 ? -9.466 -15.128 22.541 1.00 63.09 657 ASN A N 1
ATOM 5166 C CA . ASN A 1 657 ? -10.645 -14.857 23.367 1.00 63.09 657 ASN A CA 1
ATOM 5167 C C . ASN A 1 657 ? -10.220 -14.386 24.774 1.00 63.09 657 ASN A C 1
ATOM 5169 O O . ASN A 1 657 ? -9.447 -15.070 25.440 1.00 63.09 657 ASN A O 1
ATOM 5173 N N . ALA A 1 658 ? -10.770 -13.269 25.261 1.00 67.50 658 ALA A N 1
ATOM 5174 C CA . ALA A 1 658 ? -10.474 -12.719 26.589 1.00 67.50 658 ALA A CA 1
ATOM 5175 C C . ALA A 1 658 ? -10.733 -13.721 27.743 1.00 67.50 658 ALA A C 1
ATOM 5177 O O . ALA A 1 658 ? -10.114 -13.639 28.804 1.00 67.50 658 ALA A O 1
ATOM 5178 N N . GLU A 1 659 ? -11.577 -14.736 27.526 1.00 72.94 659 GLU A N 1
ATOM 5179 C CA . GLU A 1 659 ? -11.747 -15.843 28.474 1.00 72.94 659 GLU A CA 1
ATOM 5180 C C . GLU A 1 659 ? -10.482 -16.699 28.649 1.00 72.94 659 GLU A C 1
ATOM 5182 O O . GLU A 1 659 ? -10.260 -17.259 29.724 1.00 72.94 659 GLU A O 1
ATOM 5187 N N . GLU A 1 660 ? -9.647 -16.832 27.616 1.00 77.06 660 GLU A N 1
ATOM 5188 C CA . GLU A 1 660 ? -8.373 -17.553 27.700 1.00 77.06 660 GLU A CA 1
ATOM 5189 C C . GLU A 1 660 ? -7.377 -16.816 28.589 1.00 77.06 660 GLU A C 1
ATOM 5191 O O . GLU A 1 660 ? -6.685 -17.463 29.376 1.00 77.06 660 GLU A O 1
ATOM 5196 N N . LEU A 1 661 ? -7.384 -15.479 28.563 1.00 82.62 661 LEU A N 1
ATOM 5197 C CA . LEU A 1 661 ? -6.589 -14.670 29.484 1.00 82.62 661 LEU A CA 1
ATOM 5198 C C . LEU A 1 661 ? -6.993 -14.939 30.938 1.00 82.62 661 LEU A C 1
ATOM 5200 O O . LEU A 1 661 ? -6.139 -15.186 31.784 1.00 82.62 661 LEU A O 1
ATOM 5204 N N . VAL A 1 662 ? -8.296 -14.982 31.236 1.00 84.06 662 VAL A N 1
ATOM 5205 C CA . VAL A 1 662 ? -8.789 -15.293 32.593 1.00 84.06 662 VAL A CA 1
ATOM 5206 C C . VAL A 1 662 ? -8.426 -16.719 33.008 1.00 84.06 662 VAL A C 1
ATOM 5208 O O . VAL A 1 662 ? -8.052 -16.946 34.161 1.00 84.06 662 VAL A O 1
ATOM 5211 N N . LYS A 1 663 ? -8.476 -17.687 32.084 1.00 82.75 663 LYS A N 1
ATOM 5212 C CA . LYS A 1 663 ? -8.009 -19.057 32.350 1.00 82.75 663 LYS A CA 1
ATOM 5213 C C . LYS A 1 663 ? -6.515 -19.084 32.667 1.00 82.75 663 LYS A C 1
ATOM 5215 O O . LYS A 1 663 ? -6.129 -19.729 33.641 1.00 82.75 663 LYS A O 1
ATOM 5220 N N . ALA A 1 664 ? -5.692 -18.370 31.903 1.00 84.31 664 ALA A N 1
ATOM 5221 C CA . ALA A 1 664 ? -4.257 -18.266 32.149 1.00 84.31 664 ALA A CA 1
ATOM 5222 C C . ALA A 1 664 ? -3.959 -17.636 33.518 1.00 84.31 664 ALA A C 1
ATOM 5224 O O . ALA A 1 664 ? -3.191 -18.199 34.296 1.00 84.31 664 ALA A O 1
ATOM 5225 N N . ILE A 1 665 ? -4.645 -16.540 33.856 1.00 88.75 665 ILE A N 1
ATOM 5226 C CA . ILE A 1 665 ? -4.556 -15.890 35.170 1.00 88.75 665 ILE A CA 1
ATOM 5227 C C . ILE A 1 665 ? -4.912 -16.883 36.282 1.00 88.75 665 ILE A C 1
ATOM 5229 O O . ILE A 1 665 ? -4.152 -17.031 37.232 1.00 88.75 665 ILE A O 1
ATOM 5233 N N . SER A 1 666 ? -6.019 -17.623 36.146 1.00 85.00 666 SER A N 1
ATOM 5234 C CA . SER A 1 666 ? -6.454 -18.609 37.149 1.00 85.00 666 SER A CA 1
ATOM 5235 C C . SER A 1 666 ? -5.522 -19.814 37.310 1.00 85.00 666 SER A C 1
ATOM 5237 O O . SER A 1 666 ? -5.615 -20.529 38.299 1.00 85.00 666 SER A O 1
ATOM 5239 N N . LYS A 1 667 ? -4.656 -20.079 36.326 1.00 85.06 667 LYS A N 1
ATOM 5240 C CA . LYS A 1 667 ? -3.661 -21.155 36.391 1.00 85.06 667 LYS A CA 1
ATOM 5241 C C . LYS A 1 667 ? -2.386 -20.707 37.112 1.00 85.06 667 LYS A C 1
ATOM 5243 O O . LYS A 1 667 ? -1.672 -21.551 37.648 1.00 85.06 667 LYS A O 1
ATOM 5248 N N . LEU A 1 668 ? -2.082 -19.410 37.072 1.00 85.94 668 LEU A N 1
ATOM 5249 C CA . LEU A 1 668 ? -0.866 -18.817 37.636 1.00 85.94 668 LEU A CA 1
ATOM 5250 C C . LEU A 1 668 ? -1.051 -18.271 39.061 1.00 85.94 668 LEU A C 1
ATOM 5252 O O . LEU A 1 668 ? -0.058 -18.133 39.774 1.00 85.94 668 LEU A O 1
ATOM 5256 N N . LEU A 1 669 ? -2.287 -17.952 39.453 1.00 84.19 669 LEU A N 1
ATOM 5257 C CA . LEU A 1 669 ? -2.678 -17.434 40.771 1.00 84.19 669 LEU A CA 1
ATOM 5258 C C . LEU A 1 669 ? -3.391 -18.486 41.611 1.00 84.19 669 LEU A C 1
ATOM 5260 O O . LEU A 1 669 ? -3.196 -18.437 42.852 1.00 84.19 669 LEU A O 1
#

Sequence (669 aa):
MNSSNRTVQPSIELFQVVLDALPFCVFWKDRNSVGLGCNQALADVAGLDSPKDYLGKTDYDLPWTTEEADFFRECDRRVMESGEAELNIIESQRQANGRLAWLETSKIPLTDSNGDIIGILGAFHDITERKRLEDENVANQKLDSLGTLAAGLAHDFNNILMMILGSSQLAKMKIAKGAEDTEIVKYLDSIEGATSRASVLTEKFMNYSQRGEVTKSVCNLAEMIKESMSFVRSTIKSPIKLEVDDKSAELYADINQIHQVMNNLLLNAAQASHNYEEIIVSISNCEIQHSDHAELRPGSYFAIAIKDHGIGLSEQQKGDIFKPYFTTKEYGHGLGLSSCETIVKNHNGAIEVESKLGVGSTFTVYLPIFQQNQDIKPEYLPFSNDIIQGSGRILYIEDDLNTQAATLEMLQELGYQVQCYSDVQAAVDYTKKHPDGFDIVITDFIIGDFSQGGITILDNVRQVRADCPVVLITGYFENVEQREETQPQFSYIVQKPIGLAKISQITNRFINYEGKAEPQSSCRSFALPQADAERSKQQLADTKERKPSPEKDKKILVVDDEPIIIKFLESYLNFHDYHVFSANNGRLALEILNQQTVDLIITDQSMPEMSGIELSQAVKQSFPNIPIIMNSGYSEDVDEHNIEEFGISHFHKKSTNAEELVKAISKLL

Mean predicted aligned error: 20.46 Å